Protein AF-0000000069107570 (afdb_homodimer)

Radius of gyration: 32.21 Å; Cα contacts (8 Å, |Δi|>4): 375; chains: 2; bounding box: 102×76×86 Å

Organism: Magallana gigas (NCBI:txid29159)

Secondary structure (DSSP, 8-state):
-HHHHHHHHHHHHHHHHHHSPP-----TTSPPPEEPTT-------EEETTEEE--TT-HHHHHHHHHHHHHHTSTT--HHHHHHHHHHHHHHHHHHHGGGS-HHHHHHHHHHHHHHHHHHHHH-HHHHHHHHHHHEE-----TTS------------------------------------------------------------------/-HHHHHHHHHHHHHHHHHHSPP-----TTSPPPEEPTT-------EEETTEEE--TT-HHHHHHHHHHHHHHTSTT--HHHHHHHHHHHHHHHHHHHGGGS-HHHHHHHHHHHHHHHHHHHHH-HHHHHHHHHHHEE-----TTS--S-----------------------------------------------PPP-------------

Structure (mmCIF, N/CA/C/O backbone):
data_AF-0000000069107570-model_v1
#
loop_
_entity.id
_entity.type
_entity.pdbx_description
1 polymer 'Group XIIA secretory phospholipase A2'
#
loop_
_atom_site.group_PDB
_atom_site.id
_atom_site.type_symbol
_atom_site.label_atom_id
_atom_site.label_alt_id
_atom_site.label_comp_id
_atom_site.label_asym_id
_atom_site.label_entity_id
_atom_site.label_seq_id
_atom_site.pdbx_PDB_ins_code
_atom_site.Cartn_x
_atom_site.Cartn_y
_atom_site.Cartn_z
_atom_site.occupancy
_atom_site.B_iso_or_equiv
_atom_site.auth_seq_id
_atom_site.auth_comp_id
_atom_site.auth_asym_id
_atom_site.auth_atom_id
_atom_site.pdbx_PDB_model_num
ATOM 1 N N . MET A 1 1 ? -14.281 11.555 -5.777 1 76.12 1 MET A N 1
ATOM 2 C CA . MET A 1 1 ? -12.828 11.422 -5.691 1 76.12 1 MET A CA 1
ATOM 3 C C . MET A 1 1 ? -12.422 9.953 -5.66 1 76.12 1 MET A C 1
ATOM 5 O O . MET A 1 1 ? -11.664 9.5 -6.52 1 76.12 1 MET A O 1
ATOM 9 N N . ILE A 1 2 ? -13.133 9.219 -4.918 1 80.69 2 ILE A N 1
ATOM 10 C CA . ILE A 1 2 ? -12.75 7.816 -4.75 1 80.69 2 ILE A CA 1
ATOM 11 C C . ILE A 1 2 ? -13.078 7.035 -6.02 1 80.69 2 ILE A C 1
ATOM 13 O O . ILE A 1 2 ? -12.328 6.148 -6.426 1 80.69 2 ILE A O 1
ATOM 17 N N . ASP A 1 3 ? -14.172 7.508 -6.625 1 83.81 3 ASP A N 1
ATOM 18 C CA . ASP A 1 3 ? -14.516 6.82 -7.867 1 83.81 3 ASP A CA 1
ATOM 19 C C . ASP A 1 3 ? -13.469 7.086 -8.945 1 83.81 3 ASP A C 1
ATOM 21 O O . ASP A 1 3 ? -13.094 6.176 -9.688 1 83.81 3 ASP A O 1
ATOM 25 N N . LYS A 1 4 ? -13.039 8.258 -9 1 83.94 4 LYS A N 1
ATOM 26 C CA . LYS A 1 4 ? -12 8.602 -9.969 1 83.94 4 LYS A CA 1
ATOM 27 C C . LYS A 1 4 ? -10.695 7.871 -9.656 1 83.94 4 LYS A C 1
ATOM 29 O O . LYS A 1 4 ? -10.008 7.406 -10.57 1 83.94 4 LYS A O 1
ATOM 34 N N . VAL A 1 5 ? -10.359 7.75 -8.445 1 86.56 5 VAL A N 1
ATOM 35 C CA . VAL A 1 5 ? -9.18 7.004 -8.008 1 86.56 5 VAL A CA 1
ATOM 36 C C . VAL A 1 5 ? -9.289 5.551 -8.461 1 86.56 5 VAL A C 1
ATOM 38 O O . VAL A 1 5 ? -8.367 5.008 -9.07 1 86.56 5 VAL A O 1
ATOM 41 N N . GLY A 1 6 ? -10.422 4.996 -8.18 1 88.88 6 GLY A N 1
ATOM 42 C CA . GLY A 1 6 ? -10.664 3.631 -8.617 1 88.88 6 GLY A CA 1
ATOM 43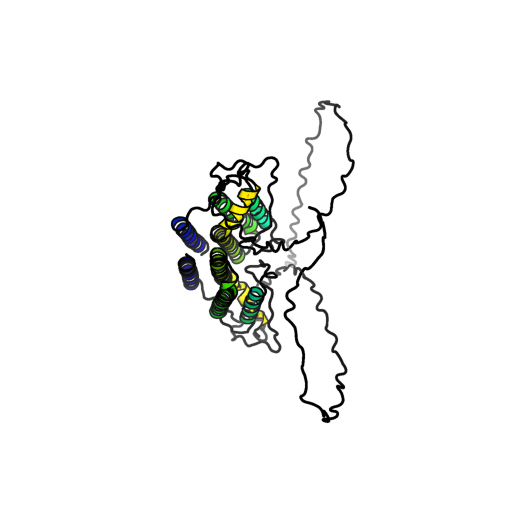 C C . GLY A 1 6 ? -10.516 3.449 -10.117 1 88.88 6 GLY A C 1
ATOM 44 O O . GLY A 1 6 ? -9.938 2.461 -10.578 1 88.88 6 GLY A O 1
ATOM 45 N N . ASP A 1 7 ? -11.062 4.395 -10.828 1 89.5 7 ASP A N 1
ATOM 46 C CA . ASP A 1 7 ? -10.992 4.34 -12.289 1 89.5 7 ASP A CA 1
ATOM 47 C C . ASP A 1 7 ? -9.547 4.441 -12.766 1 89.5 7 ASP A C 1
ATOM 49 O O . ASP A 1 7 ? -9.117 3.682 -13.641 1 89.5 7 ASP A O 1
ATOM 53 N N . MET A 1 8 ? -8.82 5.285 -12.266 1 89.62 8 MET A N 1
ATOM 54 C CA . MET A 1 8 ? -7.453 5.512 -12.719 1 89.62 8 MET A CA 1
ATOM 55 C C . MET A 1 8 ? -6.547 4.352 -12.312 1 89.62 8 MET A C 1
ATOM 57 O O . MET A 1 8 ? -5.719 3.898 -13.102 1 89.62 8 MET A O 1
ATOM 61 N N . LEU A 1 9 ? -6.723 3.875 -11.133 1 92.75 9 LEU A N 1
ATOM 62 C CA . LEU A 1 9 ? -5.969 2.697 -10.719 1 92.75 9 LEU A CA 1
ATOM 63 C C . LEU A 1 9 ? -6.383 1.475 -11.531 1 92.75 9 LEU A C 1
ATOM 65 O O . LEU A 1 9 ? -5.543 0.638 -11.867 1 92.75 9 LEU A O 1
ATOM 69 N N . GLY A 1 10 ? -7.617 1.411 -11.766 1 90.06 10 GLY A N 1
ATOM 70 C CA . GLY A 1 10 ? -8.094 0.361 -12.656 1 90.06 10 GLY A CA 1
ATOM 71 C C . GLY A 1 10 ? -7.453 0.399 -14.023 1 90.06 10 GLY A C 1
ATOM 72 O O . GLY A 1 10 ? -7.082 -0.642 -14.57 1 90.06 10 GLY A O 1
ATOM 73 N N . GLU A 1 11 ? -7.391 1.505 -14.57 1 89.69 11 GLU A N 1
ATOM 74 C CA . GLU A 1 11 ? -6.734 1.664 -15.867 1 89.69 11 GLU A CA 1
ATOM 75 C C . GLU A 1 11 ? -5.266 1.252 -15.797 1 89.69 11 GLU A C 1
ATOM 77 O O . GLU A 1 11 ? -4.734 0.661 -16.734 1 89.69 11 GLU A O 1
ATOM 82 N N . LEU A 1 12 ? -4.613 1.6 -14.812 1 90 12 LEU A N 1
ATOM 83 C CA . LEU A 1 12 ? -3.232 1.18 -14.609 1 90 12 LEU A CA 1
ATOM 84 C C . LEU A 1 12 ? -3.119 -0.341 -14.609 1 90 12 LEU A C 1
ATOM 86 O O . LEU A 1 12 ? -2.311 -0.908 -15.352 1 90 12 LEU A O 1
ATOM 90 N N . VAL A 1 13 ? -3.959 -0.955 -13.844 1 88.56 13 VAL A N 1
ATOM 91 C CA . VAL A 1 13 ? -3.955 -2.41 -13.734 1 88.56 13 VAL A CA 1
ATOM 92 C C . VAL A 1 13 ? -4.223 -3.035 -15.102 1 88.56 13 VAL A C 1
ATOM 94 O O . VAL A 1 13 ? -3.547 -3.988 -15.492 1 88.56 13 VAL A O 1
ATOM 97 N N . ASP A 1 14 ? -5.137 -2.445 -15.82 1 86.12 14 ASP A N 1
ATOM 98 C CA . ASP A 1 14 ? -5.453 -2.941 -17.156 1 86.12 14 ASP A CA 1
ATOM 99 C C . ASP A 1 14 ? -4.266 -2.777 -18.094 1 86.12 14 ASP A C 1
ATOM 101 O O . ASP A 1 14 ? -3.982 -3.662 -18.906 1 86.12 14 ASP A O 1
ATOM 105 N N . SER A 1 15 ? -3.641 -1.733 -18.016 1 85.56 15 SER A N 1
ATOM 106 C CA . SER A 1 15 ? -2.479 -1.474 -18.859 1 85.56 15 SER A CA 1
ATOM 107 C C . SER A 1 15 ? -1.352 -2.459 -18.562 1 85.56 15 SER A C 1
ATOM 109 O O . SER A 1 15 ? -0.704 -2.961 -19.484 1 85.56 15 SER A O 1
ATOM 111 N N . LEU A 1 16 ? -1.158 -2.734 -17.344 1 83.38 16 LEU A N 1
ATOM 112 C CA . LEU A 1 16 ? -0.115 -3.67 -16.938 1 83.38 16 LEU A CA 1
ATOM 113 C C . LEU A 1 16 ? -0.432 -5.082 -17.422 1 83.38 16 LEU A C 1
ATOM 115 O O . LEU A 1 16 ? 0.465 -5.812 -17.844 1 83.38 16 LEU A O 1
ATOM 119 N N . ASP A 1 17 ? -1.632 -5.406 -17.328 1 78.56 17 ASP A N 1
ATOM 120 C CA . ASP A 1 17 ? -2.059 -6.719 -17.797 1 78.56 17 ASP A CA 1
ATOM 121 C C . ASP A 1 17 ? -1.81 -6.867 -19.297 1 78.56 17 ASP A C 1
ATOM 123 O O . ASP A 1 17 ? -1.477 -7.957 -19.766 1 78.56 17 ASP A O 1
ATOM 127 N N . SER A 1 18 ? -1.953 -5.809 -19.953 1 72.81 18 SER A N 1
ATOM 128 C CA . SER A 1 18 ? -1.807 -5.844 -21.406 1 72.81 18 SER A CA 1
ATOM 129 C C . SER A 1 18 ? -0.339 -5.926 -21.812 1 72.81 18 SER A C 1
ATOM 131 O O . SER A 1 18 ? -0.011 -6.473 -22.875 1 72.81 18 SER A O 1
ATOM 133 N N . ILE A 1 19 ? 0.538 -5.371 -21.078 1 69.56 19 ILE A N 1
ATOM 134 C CA . ILE A 1 19 ? 1.944 -5.312 -21.469 1 69.56 19 ILE A CA 1
ATOM 135 C C . ILE A 1 19 ? 2.672 -6.551 -20.938 1 69.56 19 ILE A C 1
ATOM 137 O O . ILE A 1 19 ? 3.619 -7.031 -21.578 1 69.56 19 ILE A O 1
ATOM 141 N N . ASN A 1 20 ? 2.244 -6.898 -19.812 1 65.12 20 ASN A N 1
ATOM 142 C CA . ASN A 1 20 ? 2.918 -8.055 -19.234 1 65.12 20 ASN A CA 1
ATOM 143 C C . ASN A 1 20 ? 2.197 -9.352 -19.578 1 65.12 20 ASN A C 1
ATOM 145 O O . ASN A 1 20 ? 0.991 -9.352 -19.828 1 65.12 20 ASN A O 1
ATOM 149 N N . SER A 1 21 ? 3.035 -10.414 -19.797 1 62.84 21 SER A N 1
ATOM 150 C CA . SER A 1 21 ? 2.422 -11.734 -19.891 1 62.84 21 SER A CA 1
ATOM 151 C C . SER A 1 21 ? 1.526 -12.023 -18.688 1 62.84 21 SER A C 1
ATOM 153 O O . SER A 1 21 ? 1.807 -11.57 -17.578 1 62.84 21 SER A O 1
ATOM 155 N N . PRO A 1 22 ? 0.448 -12.602 -18.953 1 78.19 22 PRO A N 1
ATOM 156 C CA . PRO A 1 22 ? -0.432 -13 -17.859 1 78.19 22 PRO A CA 1
ATOM 157 C C . PRO A 1 22 ? 0.292 -13.812 -16.781 1 78.19 22 PRO A C 1
ATOM 159 O O . PRO A 1 22 ? 1.148 -14.641 -17.109 1 78.19 22 PRO A O 1
ATOM 162 N N . CYS A 1 23 ? 0.198 -13.5 -15.609 1 91 23 CYS A N 1
ATOM 163 C CA . CYS A 1 23 ? 0.737 -14.258 -14.484 1 91 23 CYS A CA 1
ATOM 164 C C . CYS A 1 23 ? 0.073 -15.625 -14.383 1 91 23 CYS A C 1
ATOM 166 O O . CYS A 1 23 ? -1.11 -15.727 -14.055 1 91 23 CYS A O 1
ATOM 168 N N . SER A 1 24 ? 0.751 -16.641 -14.789 1 92.5 24 SER A N 1
ATOM 169 C CA . SER A 1 24 ? 0.27 -18.016 -14.75 1 92.5 24 SER A CA 1
ATOM 170 C C . SER A 1 24 ? 1.366 -18.969 -14.289 1 92.5 24 SER A C 1
ATOM 172 O O . SER A 1 24 ? 2.555 -18.672 -14.414 1 92.5 24 SER A O 1
ATOM 174 N N . PHE A 1 25 ? 0.892 -20.031 -13.75 1 95.81 25 PHE A N 1
ATOM 175 C CA . PHE A 1 25 ? 1.813 -21.078 -13.312 1 95.81 25 PHE A CA 1
ATOM 176 C C . PHE A 1 25 ? 1.785 -22.266 -14.273 1 95.81 25 PHE A C 1
ATOM 178 O O . PHE A 1 25 ? 0.713 -22.703 -14.688 1 95.81 25 PHE A O 1
ATOM 185 N N . LYS A 1 26 ? 2.98 -22.672 -14.602 1 94.94 26 LYS A N 1
ATOM 186 C CA . LYS A 1 26 ? 3.172 -23.891 -15.398 1 94.94 26 LYS A CA 1
ATOM 187 C C . LYS A 1 26 ? 4.18 -24.828 -14.734 1 94.94 26 LYS A C 1
ATOM 189 O O . LYS A 1 26 ? 5.184 -24.375 -14.18 1 94.94 26 LYS A O 1
ATOM 194 N N . CYS A 1 27 ? 3.877 -26.109 -14.938 1 95.75 27 CYS A N 1
ATOM 195 C CA . CYS A 1 27 ? 4.848 -27.094 -14.461 1 95.75 27 CYS A CA 1
ATOM 196 C C . CYS A 1 27 ? 6.109 -27.062 -15.312 1 95.75 27 CYS A C 1
ATOM 198 O O . CYS A 1 27 ? 6.035 -26.953 -16.531 1 95.75 27 CYS A O 1
ATOM 200 N N . PRO A 1 28 ? 7.25 -27.219 -14.641 1 91.38 28 PRO A N 1
ATOM 201 C CA . PRO A 1 28 ? 8.516 -27.156 -15.375 1 91.38 28 PRO A CA 1
ATOM 202 C C . PRO A 1 28 ? 8.609 -28.219 -16.469 1 91.38 28 PRO A C 1
ATOM 204 O O . PRO A 1 28 ? 9.273 -28.016 -17.484 1 91.38 28 PRO A O 1
ATOM 207 N N . ASN A 1 29 ? 7.98 -29.375 -16.312 1 91.56 29 ASN A N 1
ATOM 208 C CA . ASN A 1 29 ? 8.055 -30.469 -17.281 1 91.56 29 ASN A CA 1
ATOM 209 C C . ASN A 1 29 ? 6.957 -30.359 -18.344 1 91.56 29 ASN A C 1
ATOM 211 O O . ASN A 1 29 ? 6.789 -31.25 -19.172 1 91.56 29 ASN A O 1
ATOM 215 N N . GLY A 1 30 ? 6.09 -29.312 -18.188 1 91.69 30 GLY A N 1
ATOM 216 C CA . GLY A 1 30 ? 5.113 -29.016 -19.219 1 91.69 30 GLY A CA 1
ATOM 217 C C . GLY A 1 30 ? 3.777 -29.703 -18.984 1 91.69 30 GLY A C 1
ATOM 218 O O . GLY A 1 30 ? 2.82 -29.469 -19.734 1 91.69 30 GLY A O 1
ATOM 219 N N . ILE A 1 31 ? 3.781 -30.5 -17.953 1 93 31 ILE A N 1
ATOM 220 C CA . ILE A 1 31 ? 2.523 -31.188 -17.688 1 93 31 ILE A CA 1
ATOM 221 C C . ILE A 1 31 ? 1.536 -30.234 -17.031 1 93 31 ILE A C 1
ATOM 223 O O . ILE A 1 31 ? 1.937 -29.219 -16.453 1 93 31 ILE A O 1
ATOM 227 N N . LYS A 1 32 ? 0.306 -30.5 -17.172 1 94.56 32 LYS A N 1
ATOM 228 C CA . LYS A 1 32 ? -0.721 -29.703 -16.5 1 94.56 32 LYS A CA 1
ATOM 229 C C . LYS A 1 32 ? -0.673 -29.906 -14.992 1 94.56 32 LYS A C 1
ATOM 231 O O . LYS A 1 32 ? -0.654 -31.047 -14.516 1 94.56 32 LYS A O 1
ATOM 236 N N . PRO A 1 33 ? -0.61 -28.797 -14.336 1 96.94 33 PRO A N 1
ATOM 237 C CA . PRO A 1 33 ? -0.608 -28.938 -12.883 1 96.94 33 PRO A CA 1
ATOM 238 C C . PRO A 1 33 ? -1.863 -29.625 -12.352 1 96.94 33 PRO A C 1
ATOM 240 O O . PRO A 1 33 ? -2.965 -29.391 -12.852 1 96.94 33 PRO A O 1
ATOM 243 N N . LYS A 1 34 ? -1.633 -30.531 -11.383 1 97.62 34 LYS A N 1
ATOM 244 C CA . LYS A 1 34 ? -2.742 -31.188 -10.688 1 97.62 34 LYS A CA 1
ATOM 245 C C . LYS A 1 34 ? -2.742 -30.812 -9.203 1 97.62 34 LYS A C 1
ATOM 247 O O . LYS A 1 34 ? -1.682 -30.625 -8.602 1 97.62 34 LYS A O 1
ATOM 252 N N . ALA A 1 35 ? -3.924 -30.797 -8.734 1 98.12 35 ALA A N 1
ATOM 253 C CA . ALA A 1 35 ? -4.016 -30.469 -7.312 1 98.12 35 ALA A CA 1
ATOM 254 C C . ALA A 1 35 ? -3.221 -31.469 -6.473 1 98.12 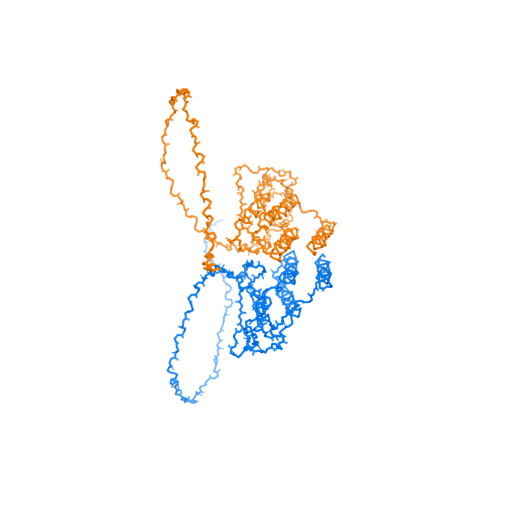35 ALA A C 1
ATOM 256 O O . ALA A 1 35 ? -3.352 -32.688 -6.652 1 98.12 35 ALA A O 1
ATOM 257 N N . ARG A 1 36 ? -2.381 -30.922 -5.625 1 97.5 36 ARG A N 1
ATOM 258 C CA . ARG A 1 36 ? -1.621 -31.781 -4.719 1 97.5 36 ARG A CA 1
ATOM 259 C C . ARG A 1 36 ? -2.535 -32.438 -3.682 1 97.5 36 ARG A C 1
ATOM 261 O O . ARG A 1 36 ? -3.309 -31.734 -3.014 1 97.5 36 ARG A O 1
ATOM 268 N N . GLU A 1 37 ? -2.297 -33.781 -3.564 1 95.06 37 GLU A N 1
ATOM 269 C CA . GLU A 1 37 ? -3.113 -34.5 -2.604 1 95.06 37 GLU A CA 1
ATOM 270 C C . GLU A 1 37 ? -2.83 -34.062 -1.176 1 95.06 37 GLU A C 1
ATOM 272 O O . GLU A 1 37 ? -1.673 -33.844 -0.8 1 95.06 37 GLU A O 1
ATOM 277 N N . ASN A 1 38 ? -3.783 -33.719 -0.313 1 95.38 38 ASN A N 1
ATOM 278 C CA . ASN A 1 38 ? -3.703 -33.406 1.107 1 95.38 38 ASN A CA 1
ATOM 279 C C . ASN A 1 38 ? -3.188 -31.984 1.331 1 95.38 38 ASN A C 1
ATOM 281 O O . ASN A 1 38 ? -2.729 -31.656 2.426 1 95.38 38 ASN A O 1
ATOM 285 N N . HIS A 1 39 ? -3.049 -31.281 0.254 1 97.81 39 HIS A N 1
ATOM 286 C CA . HIS A 1 39 ? -2.662 -29.891 0.42 1 97.81 39 HIS A CA 1
ATOM 287 C C . HIS A 1 39 ? -3.656 -29.141 1.305 1 97.81 39 HIS A C 1
ATOM 289 O O . HIS A 1 39 ? -4.867 -29.266 1.124 1 97.81 39 HIS A O 1
ATOM 295 N N . ILE A 1 40 ? -3.088 -28.469 2.262 1 98.25 40 ILE A N 1
ATOM 296 C CA . ILE A 1 40 ? -3.902 -27.594 3.102 1 98.25 40 ILE A CA 1
ATOM 297 C C . ILE A 1 40 ? -3.611 -26.125 2.768 1 98.25 40 ILE A C 1
ATOM 299 O O . ILE A 1 40 ? -2.469 -25.688 2.869 1 98.25 40 ILE A O 1
ATOM 303 N N . LYS A 1 41 ? -4.609 -25.422 2.365 1 98.25 41 LYS A N 1
ATOM 304 C CA . LYS A 1 41 ? -4.445 -24 2.025 1 98.25 41 LYS A CA 1
ATOM 305 C C . LYS A 1 41 ? -3.918 -23.219 3.217 1 98.25 41 LYS A C 1
ATOM 307 O O . LYS A 1 41 ? -4.316 -23.453 4.355 1 98.25 41 LYS A O 1
ATOM 312 N N . SER A 1 42 ? -3.102 -22.281 2.902 1 97.81 42 SER A N 1
ATOM 313 C CA . SER A 1 42 ? -2.51 -21.484 3.969 1 97.81 42 SER A CA 1
ATOM 314 C C . SER A 1 42 ? -2.623 -19.984 3.672 1 97.81 42 SER A C 1
ATOM 316 O O . SER A 1 42 ? -2.906 -19.594 2.537 1 97.81 42 SER A O 1
ATOM 318 N N . SER A 1 43 ? -2.535 -19.234 4.738 1 97 43 SER A N 1
ATOM 319 C CA . SER A 1 43 ? -2.461 -17.781 4.66 1 97 43 SER A CA 1
ATOM 320 C C . SER A 1 43 ? -1.22 -17.25 5.371 1 97 43 SER A C 1
ATOM 322 O O . SER A 1 43 ? -0.737 -17.875 6.324 1 97 43 SER A O 1
ATOM 324 N N . ASN A 1 44 ? -0.714 -16.188 4.891 1 93.44 44 ASN A N 1
ATOM 325 C CA . ASN A 1 44 ? 0.506 -15.648 5.48 1 93.44 44 ASN A CA 1
ATOM 326 C C . ASN A 1 44 ? 0.357 -14.172 5.82 1 93.44 44 ASN A C 1
ATOM 328 O O . ASN A 1 44 ? 1.323 -13.406 5.738 1 93.44 44 ASN A O 1
ATOM 332 N N . GLY A 1 45 ? -0.892 -13.742 6.078 1 93.25 45 GLY A N 1
ATOM 333 C CA . GLY A 1 45 ? -1.111 -12.359 6.465 1 93.25 45 GLY A CA 1
ATOM 334 C C . GLY A 1 45 ? -1.523 -11.469 5.305 1 93.25 45 GLY A C 1
ATOM 335 O O . GLY A 1 45 ? -1.956 -11.969 4.262 1 93.25 45 GLY A O 1
ATOM 336 N N . CYS A 1 46 ? -1.454 -10.117 5.613 1 97 46 CYS A N 1
ATOM 337 C CA . CYS A 1 46 ? -1.807 -9.133 4.594 1 97 46 CYS A CA 1
ATOM 338 C C . CYS A 1 46 ? -0.579 -8.352 4.141 1 97 46 CYS A C 1
ATOM 340 O O . CYS A 1 46 ? 0.271 -7.992 4.957 1 97 46 CYS A O 1
ATOM 342 N N . GLY A 1 47 ? -0.448 -8.242 2.869 1 93.81 47 GLY A N 1
ATOM 343 C CA . GLY A 1 47 ? 0.668 -7.48 2.336 1 93.81 47 GLY A CA 1
ATOM 344 C C . GLY A 1 47 ? 1.1 -7.938 0.955 1 93.81 47 GLY A C 1
ATOM 345 O O . GLY A 1 47 ? 0.439 -8.781 0.34 1 93.81 47 GLY A O 1
ATOM 346 N N . THR A 1 48 ? 2.17 -7.285 0.462 1 94 48 THR A N 1
ATOM 347 C CA . THR A 1 48 ? 2.662 -7.605 -0.872 1 94 48 THR A CA 1
ATOM 348 C C . THR A 1 48 ? 4.18 -7.445 -0.941 1 94 48 THR A C 1
ATOM 350 O O . THR A 1 48 ? 4.758 -6.648 -0.198 1 94 48 THR A O 1
ATOM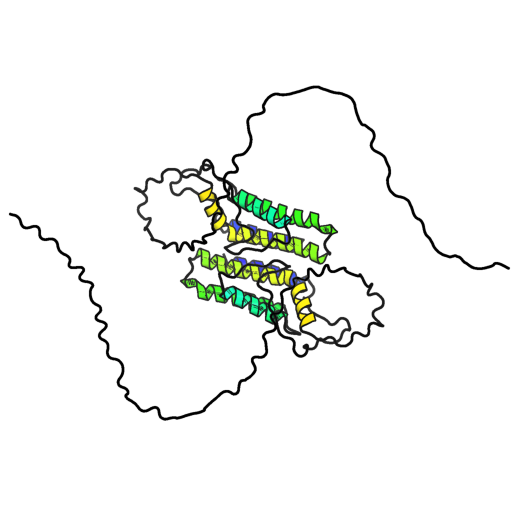 353 N N . PHE A 1 49 ? 4.789 -8.281 -1.727 1 93.44 49 PHE A N 1
ATOM 354 C CA . PHE A 1 49 ? 6.199 -8.18 -2.094 1 93.44 49 PHE A CA 1
ATOM 355 C C . PHE A 1 49 ? 7.086 -8.289 -0.862 1 93.44 49 PHE A C 1
ATOM 357 O O . PHE A 1 49 ? 8.094 -7.578 -0.754 1 93.44 49 PHE A O 1
ATOM 364 N N . GLY A 1 50 ? 6.68 -9.039 0.071 1 88.44 50 GLY A N 1
ATOM 365 C CA . GLY A 1 50 ? 7.488 -9.305 1.25 1 88.44 50 GLY A CA 1
ATOM 366 C C . GLY A 1 50 ? 7.195 -8.359 2.4 1 88.44 50 GLY A C 1
ATOM 367 O O . GLY A 1 50 ? 7.762 -8.508 3.486 1 88.44 50 GLY A O 1
ATOM 368 N N . PHE A 1 51 ? 6.328 -7.473 2.195 1 93.38 51 PHE A N 1
ATOM 369 C CA . PHE A 1 51 ? 5.945 -6.547 3.252 1 93.38 51 PHE A CA 1
ATOM 370 C C . PHE A 1 51 ? 4.574 -6.898 3.811 1 93.38 51 PHE A C 1
ATOM 372 O O . PHE A 1 51 ? 3.629 -7.133 3.053 1 93.38 51 PHE A O 1
ATOM 379 N N . GLU A 1 52 ? 4.57 -6.883 5.121 1 95.12 52 GLU A N 1
ATOM 380 C CA . GLU A 1 52 ? 3.316 -7.215 5.793 1 95.12 52 GLU A CA 1
ATOM 381 C C . GLU A 1 52 ? 2.656 -5.969 6.375 1 95.12 52 GLU A C 1
ATOM 383 O O . GLU A 1 52 ? 3.336 -5.094 6.914 1 95.12 52 GLU A O 1
ATOM 388 N N . ILE A 1 53 ? 1.349 -5.941 6.258 1 96.25 53 ILE A N 1
ATOM 389 C CA . ILE A 1 53 ? 0.522 -4.906 6.867 1 96.25 53 ILE A CA 1
ATOM 390 C C . ILE A 1 53 ? -0.131 -5.445 8.141 1 96.25 53 ILE A C 1
ATOM 392 O O . ILE A 1 53 ? -0.64 -6.57 8.148 1 96.25 53 ILE A O 1
ATOM 396 N N . ASP A 1 54 ? -0.069 -4.676 9.125 1 94.88 54 ASP A N 1
ATOM 397 C CA . ASP A 1 54 ? -0.733 -5.066 10.367 1 94.88 54 ASP A CA 1
ATOM 398 C C . ASP A 1 54 ? -2.232 -4.777 10.297 1 94.88 54 ASP A C 1
ATOM 400 O O . ASP A 1 54 ? -2.65 -3.619 10.328 1 94.88 54 ASP A O 1
ATOM 404 N N . THR A 1 55 ? -3.004 -5.82 10.297 1 95.88 55 THR A N 1
ATOM 405 C CA . THR A 1 55 ? -4.449 -5.656 10.188 1 95.88 55 THR A CA 1
ATOM 406 C C . THR A 1 55 ? -5.148 -6.109 11.461 1 95.88 55 THR A C 1
ATOM 408 O O . THR A 1 55 ? -6.348 -6.391 11.453 1 95.88 55 THR A O 1
ATOM 411 N N . SER A 1 56 ? -4.441 -6.172 12.562 1 93.38 56 SER A N 1
ATOM 412 C CA . SER A 1 56 ? -4.984 -6.688 13.812 1 93.38 56 SER A CA 1
ATOM 413 C C . SER A 1 56 ? -6.129 -5.82 14.32 1 93.38 56 SER A C 1
ATOM 415 O O . SER A 1 56 ? -7.035 -6.309 15 1 93.38 56 SER A O 1
ATOM 417 N N . THR A 1 57 ? -6.176 -4.527 13.93 1 93 57 THR A N 1
ATOM 418 C CA . THR A 1 57 ? -7.199 -3.611 14.422 1 93 57 THR A CA 1
ATOM 419 C C . THR A 1 57 ? -8.43 -3.645 13.523 1 93 57 THR A C 1
ATOM 421 O O . THR A 1 57 ? -9.461 -3.059 13.844 1 93 57 THR A O 1
ATOM 424 N N . VAL A 1 58 ? -8.328 -4.293 12.422 1 96.25 58 VAL A N 1
ATOM 425 C CA . VAL A 1 58 ? -9.445 -4.418 11.492 1 96.25 58 VAL A CA 1
ATOM 426 C C . VAL A 1 58 ? -9.625 -5.879 11.086 1 96.25 58 VAL A C 1
ATOM 428 O O . VAL A 1 58 ? -9.328 -6.254 9.953 1 96.25 58 VAL A O 1
ATOM 431 N N . PRO A 1 59 ? -10.266 -6.688 11.914 1 96.69 59 PRO A N 1
ATOM 432 C CA . PRO A 1 59 ? -10.352 -8.133 11.68 1 96.69 59 PRO A CA 1
ATOM 433 C C . PRO A 1 59 ? -11.031 -8.469 10.352 1 96.69 59 PRO A C 1
ATOM 435 O O . PRO A 1 59 ? -10.703 -9.484 9.734 1 96.69 59 PRO A O 1
ATOM 438 N N . LEU A 1 60 ? -11.969 -7.641 9.961 1 97.94 60 LEU A N 1
ATOM 439 C CA . LEU A 1 60 ? -12.617 -7.902 8.68 1 97.94 60 LEU A CA 1
ATOM 440 C C . LEU A 1 60 ? -11.602 -7.859 7.539 1 97.94 60 LEU A C 1
ATOM 442 O O . LEU A 1 60 ? -11.734 -8.594 6.559 1 97.94 60 LEU A O 1
ATOM 446 N N . MET A 1 61 ? -10.641 -7.047 7.648 1 98.44 61 MET A N 1
ATOM 447 C CA . MET A 1 61 ? -9.594 -6.969 6.633 1 98.44 61 MET A CA 1
ATOM 448 C C . MET A 1 61 ? -8.734 -8.234 6.641 1 98.44 61 MET A C 1
ATOM 450 O O . MET A 1 61 ? -8.367 -8.742 5.578 1 98.44 61 MET A O 1
ATOM 454 N N . THR A 1 62 ? -8.391 -8.719 7.809 1 98.38 62 THR A N 1
ATOM 455 C CA . THR A 1 62 ? -7.648 -9.969 7.93 1 98.38 62 THR A CA 1
ATOM 456 C C . THR A 1 62 ? -8.367 -11.102 7.199 1 98.38 62 THR A C 1
ATOM 458 O O . THR A 1 62 ? -7.734 -11.898 6.504 1 98.38 62 THR A O 1
ATOM 461 N N . LYS A 1 63 ? -9.648 -11.109 7.387 1 98.69 63 LYS A N 1
ATOM 462 C CA . LYS A 1 63 ? -10.43 -12.156 6.734 1 98.69 63 LYS A CA 1
ATOM 463 C C . LYS A 1 63 ? -10.336 -12.047 5.215 1 98.69 63 LYS A C 1
ATOM 465 O O . LYS A 1 63 ? -10.203 -13.062 4.527 1 98.69 63 LYS A O 1
ATOM 470 N N . CYS A 1 64 ? -10.43 -10.805 4.68 1 98.88 64 CYS A N 1
ATOM 471 C CA . CYS A 1 64 ? -10.289 -10.617 3.24 1 98.88 64 CYS A CA 1
ATOM 472 C C . CYS A 1 64 ? -8.914 -11.086 2.766 1 98.88 64 CYS A C 1
ATOM 474 O O . CYS A 1 64 ? -8.805 -11.742 1.729 1 98.88 64 CYS A O 1
ATOM 476 N N . CYS A 1 65 ? -7.895 -10.82 3.523 1 98.81 65 CYS A N 1
ATOM 477 C CA . CYS A 1 65 ? -6.539 -11.219 3.164 1 98.81 65 CYS A CA 1
ATOM 478 C C . CYS A 1 65 ? -6.387 -12.734 3.201 1 98.81 65 CYS A C 1
ATOM 480 O O . CYS A 1 65 ? -5.777 -13.32 2.309 1 98.81 65 CYS A O 1
ATOM 482 N N . ASP A 1 66 ? -6.922 -13.367 4.223 1 98.75 66 ASP A N 1
ATOM 483 C CA . ASP A 1 66 ? -6.863 -14.82 4.332 1 98.75 66 ASP A CA 1
ATOM 484 C C . ASP A 1 66 ? -7.539 -15.492 3.137 1 98.75 66 ASP A C 1
ATOM 486 O O . ASP A 1 66 ? -6.984 -16.422 2.543 1 98.75 66 ASP A O 1
ATOM 490 N N . GLN A 1 67 ? -8.656 -15.039 2.814 1 98.81 67 GLN A N 1
ATOM 491 C CA . GLN A 1 67 ? -9.375 -15.602 1.676 1 98.81 67 GLN A CA 1
ATOM 492 C C . GLN A 1 67 ? -8.578 -15.422 0.384 1 98.81 67 GLN A C 1
ATOM 494 O O . GLN A 1 67 ? -8.562 -16.312 -0.47 1 98.81 67 GLN A O 1
ATOM 499 N N . HIS A 1 68 ? -7.957 -14.312 0.257 1 98.88 68 HIS A N 1
ATOM 500 C CA . HIS A 1 68 ? -7.125 -14.047 -0.909 1 98.88 68 HIS A CA 1
ATOM 501 C C . HIS A 1 68 ? -5.953 -15.016 -0.988 1 98.88 68 HIS A C 1
ATOM 503 O O . HIS A 1 68 ? -5.684 -15.586 -2.049 1 98.88 68 HIS A O 1
ATOM 509 N N . ASP A 1 69 ? -5.367 -15.234 0.19 1 98.75 69 ASP A N 1
ATOM 510 C CA . ASP A 1 69 ? -4.254 -16.172 0.254 1 98.75 69 ASP A CA 1
ATOM 511 C C . ASP A 1 69 ? -4.719 -17.594 -0.061 1 98.75 69 ASP A C 1
ATOM 513 O O . ASP A 1 69 ? -4.023 -18.344 -0.758 1 98.75 69 ASP A O 1
ATOM 517 N N . PHE A 1 70 ? -5.812 -17.953 0.443 1 98.88 70 PHE A N 1
ATOM 518 C CA . PHE A 1 70 ? -6.352 -19.266 0.156 1 98.88 70 PHE A CA 1
ATOM 519 C C . PHE A 1 70 ? -6.641 -19.422 -1.332 1 98.88 70 PHE A C 1
ATOM 521 O O . PHE A 1 70 ? -6.414 -20.5 -1.905 1 98.88 70 PHE A O 1
ATOM 528 N N . CYS A 1 71 ? -7.125 -18.406 -1.929 1 98.88 71 CYS A N 1
ATOM 529 C CA . CYS A 1 71 ? -7.371 -18.438 -3.367 1 98.88 71 CYS A CA 1
ATOM 530 C C . CYS A 1 71 ? -6.074 -18.656 -4.137 1 98.88 71 CYS A C 1
ATOM 532 O O . CYS A 1 71 ? -6.008 -19.531 -5.012 1 98.88 71 CYS A O 1
ATOM 534 N N . TYR A 1 72 ? -5.012 -17.953 -3.809 1 98.56 72 TYR A N 1
ATOM 535 C CA . TYR A 1 72 ? -3.699 -18.156 -4.414 1 98.56 72 TYR A CA 1
ATOM 536 C C . TYR A 1 72 ? -3.225 -19.594 -4.219 1 98.56 72 TYR A C 1
ATOM 538 O O . TYR A 1 72 ? -2.615 -20.188 -5.117 1 98.56 72 TYR A O 1
ATOM 546 N N . ASP A 1 73 ? -3.545 -20.109 -3.057 1 98.81 73 ASP A N 1
ATOM 547 C CA . ASP A 1 73 ? -3.014 -21.391 -2.641 1 98.81 73 ASP A CA 1
ATOM 548 C C . ASP A 1 73 ? -3.947 -22.531 -3.049 1 98.81 73 ASP A C 1
ATOM 550 O O . ASP A 1 73 ? -3.971 -23.578 -2.408 1 98.81 73 ASP A O 1
ATOM 554 N N . THR A 1 74 ? -4.742 -22.344 -3.994 1 98.75 74 THR A N 1
ATOM 555 C CA . THR A 1 74 ? -5.562 -23.359 -4.648 1 98.75 74 THR A CA 1
ATOM 556 C C . THR A 1 74 ? -5.047 -23.641 -6.059 1 98.75 74 THR A C 1
ATOM 558 O O . THR A 1 74 ? -4.977 -22.734 -6.895 1 98.75 74 THR A O 1
ATOM 561 N N . CYS A 1 75 ? -4.684 -24.922 -6.289 1 98.69 75 CYS A N 1
ATOM 562 C CA . CYS A 1 75 ? -4.09 -25.297 -7.566 1 98.69 75 CYS A CA 1
ATOM 563 C C . CYS A 1 75 ? -5 -24.906 -8.727 1 98.69 75 CYS A C 1
ATOM 565 O O . CYS A 1 75 ? -6.203 -25.156 -8.695 1 98.69 75 CYS A O 1
ATOM 567 N N . ASN A 1 76 ? -4.461 -24.188 -9.68 1 98.06 76 ASN A N 1
ATOM 568 C CA . ASN A 1 76 ? -5.105 -23.812 -10.93 1 98.06 76 ASN A CA 1
ATOM 569 C C . ASN A 1 76 ? -6.102 -22.672 -10.719 1 98.06 76 ASN A C 1
ATOM 571 O O . ASN A 1 76 ? -6.98 -22.453 -11.562 1 98.06 76 ASN A O 1
ATOM 575 N N . SER A 1 77 ? -5.961 -22.047 -9.594 1 98.31 77 SER A N 1
ATOM 576 C CA . SER A 1 77 ? -6.758 -20.828 -9.461 1 98.31 77 SER A CA 1
ATOM 577 C C . SER A 1 77 ? -6.305 -19.766 -10.453 1 98.31 77 SER A C 1
ATOM 579 O O . SER A 1 77 ? -5.211 -19.844 -11.016 1 98.31 77 SER A O 1
ATOM 581 N N . ASN A 1 78 ? -7.219 -18.812 -10.688 1 97 78 ASN A N 1
ATOM 582 C CA . ASN A 1 78 ? -6.93 -17.672 -11.562 1 97 78 ASN A CA 1
ATOM 583 C C . ASN A 1 78 ? -6.539 -16.438 -10.758 1 97 78 ASN A C 1
ATOM 585 O O . ASN A 1 78 ? -7.352 -15.906 -10 1 97 78 ASN A O 1
ATOM 589 N N . LYS A 1 79 ? -5.379 -16 -10.938 1 97.62 79 LYS A N 1
ATOM 590 C CA . LYS A 1 79 ? -4.867 -14.891 -10.141 1 97.62 79 LYS A CA 1
ATOM 591 C C . LYS A 1 79 ? -5.773 -13.672 -10.25 1 97.62 79 LYS A C 1
ATOM 593 O O . LYS A 1 79 ? -6.066 -13.008 -9.25 1 97.62 79 LYS A O 1
ATOM 598 N N . ASP A 1 80 ? -6.133 -13.297 -11.477 1 95.31 80 ASP A N 1
ATOM 599 C CA . ASP A 1 80 ? -6.938 -12.102 -11.688 1 95.31 80 ASP A CA 1
ATOM 600 C C . ASP A 1 80 ? -8.266 -12.188 -10.938 1 95.31 80 ASP A C 1
ATOM 602 O O . ASP A 1 80 ? -8.734 -11.188 -10.391 1 95.31 80 ASP A O 1
ATOM 606 N N . LYS A 1 81 ? -8.836 -13.32 -10.977 1 97.31 81 LYS A N 1
ATOM 607 C CA . LYS A 1 81 ? -10.078 -13.508 -10.234 1 97.31 81 LYS A CA 1
ATOM 608 C C . LYS A 1 81 ? -9.852 -13.391 -8.734 1 97.31 81 LYS A C 1
ATOM 610 O O . LYS A 1 81 ? -10.641 -12.766 -8.023 1 97.31 81 LYS A O 1
ATOM 615 N N . CYS A 1 82 ? -8.758 -14.023 -8.219 1 98.5 82 CYS A N 1
ATOM 616 C CA . CYS A 1 82 ? -8.414 -13.898 -6.809 1 98.5 82 CYS A CA 1
ATOM 617 C C . CYS A 1 82 ? -8.266 -12.438 -6.41 1 98.5 82 CYS A C 1
ATOM 619 O O . CYS A 1 82 ? -8.773 -12.016 -5.371 1 98.5 82 CYS A O 1
ATOM 621 N N . ASP A 1 83 ? -7.633 -11.664 -7.254 1 97.62 83 ASP A N 1
ATOM 622 C CA . ASP A 1 83 ? -7.375 -10.258 -6.953 1 97.62 83 ASP A CA 1
ATOM 623 C C . ASP A 1 83 ? -8.664 -9.438 -7.023 1 97.62 83 ASP A C 1
ATOM 625 O O . ASP A 1 83 ? -8.883 -8.547 -6.207 1 97.62 83 ASP A O 1
ATOM 629 N N . SER A 1 84 ? -9.5 -9.727 -7.973 1 97.31 84 SER A N 1
ATOM 630 C CA . SER A 1 84 ? -10.781 -9.031 -8.078 1 97.31 84 SER A CA 1
ATOM 631 C C . SER A 1 84 ? -11.672 -9.352 -6.883 1 97.31 84 SER A C 1
ATOM 633 O O . SER A 1 84 ? -12.352 -8.461 -6.359 1 97.31 84 SER A O 1
ATOM 635 N N . ASP A 1 85 ? -11.68 -10.594 -6.48 1 98.81 85 ASP A N 1
ATOM 636 C CA . ASP A 1 85 ? -12.445 -10.977 -5.297 1 98.81 85 ASP A CA 1
ATOM 637 C C . ASP A 1 85 ? -11.906 -10.281 -4.051 1 98.81 85 ASP A C 1
ATOM 639 O O . ASP A 1 85 ? -12.68 -9.898 -3.166 1 98.81 85 ASP A O 1
ATOM 643 N N . PHE A 1 86 ? -10.656 -10.18 -3.979 1 98.88 86 PHE A N 1
ATOM 644 C CA . PHE A 1 86 ? -10.016 -9.453 -2.887 1 98.88 86 PHE A CA 1
ATOM 645 C C . PHE A 1 86 ? -10.5 -8.008 -2.832 1 98.88 86 PHE A C 1
ATOM 647 O O . PHE A 1 86 ? -10.906 -7.527 -1.774 1 98.88 86 PHE A O 1
ATOM 654 N N . LYS A 1 87 ? -10.477 -7.301 -3.895 1 98.44 87 LYS A N 1
ATOM 655 C CA . LYS A 1 87 ? -10.961 -5.93 -3.98 1 98.44 87 LYS A CA 1
ATOM 656 C C . LYS A 1 87 ? -12.406 -5.828 -3.508 1 98.44 87 LYS A C 1
ATOM 658 O O . LYS A 1 87 ? -12.75 -4.953 -2.707 1 98.44 87 LYS A O 1
ATOM 663 N N . ALA A 1 88 ? -13.266 -6.691 -4.059 1 98.81 88 ALA A N 1
ATOM 664 C CA . ALA A 1 88 ? -14.68 -6.691 -3.682 1 98.81 88 ALA A CA 1
ATOM 665 C C . ALA A 1 88 ? -14.844 -6.918 -2.182 1 98.81 88 ALA A C 1
ATOM 667 O O . ALA A 1 88 ? -15.688 -6.277 -1.543 1 98.81 88 ALA A O 1
ATOM 668 N N . CYS A 1 89 ? -14.102 -7.812 -1.675 1 98.88 89 CYS A N 1
ATOM 669 C CA . CYS A 1 89 ? -14.156 -8.094 -0.245 1 98.88 89 CYS A CA 1
ATOM 670 C C . CYS A 1 89 ? -13.812 -6.852 0.568 1 98.88 89 CYS A C 1
ATOM 672 O O . CYS A 1 89 ? -14.516 -6.516 1.524 1 98.88 89 CYS A O 1
ATOM 674 N N . LEU A 1 90 ? -12.766 -6.156 0.222 1 98.69 90 LEU A N 1
ATOM 675 C CA . LEU A 1 90 ? -12.328 -4.965 0.937 1 98.69 90 LEU A CA 1
ATOM 676 C C . LEU A 1 90 ? -13.375 -3.855 0.83 1 98.69 90 LEU A C 1
ATOM 678 O O . LEU A 1 90 ? -13.664 -3.176 1.815 1 98.69 90 LEU A O 1
ATOM 682 N N . LEU A 1 91 ? -13.922 -3.684 -0.339 1 98.38 91 LEU A N 1
ATOM 683 C CA . LEU A 1 91 ? -14.938 -2.65 -0.515 1 98.38 91 LEU A CA 1
ATOM 684 C C . LEU A 1 91 ? -16.203 -2.984 0.28 1 98.38 91 LEU A C 1
ATOM 686 O O . LEU A 1 91 ? -16.844 -2.09 0.829 1 98.38 91 LEU A O 1
ATOM 690 N N . ASN A 1 92 ? -16.531 -4.246 0.304 1 98.75 92 ASN A N 1
ATOM 691 C CA . ASN A 1 92 ? -17.656 -4.66 1.129 1 98.75 92 ASN A CA 1
ATOM 692 C C . ASN A 1 92 ? -17.391 -4.414 2.611 1 98.75 92 ASN A C 1
ATOM 694 O O . ASN A 1 92 ? -18.281 -4.008 3.35 1 98.75 92 ASN A O 1
ATOM 698 N N . MET A 1 93 ? -16.234 -4.707 3.023 1 98.31 93 MET A N 1
ATOM 699 C CA . MET A 1 93 ? -15.844 -4.391 4.395 1 98.31 93 MET A CA 1
ATOM 700 C C . MET A 1 93 ? -16.078 -2.912 4.699 1 98.31 93 MET A C 1
ATOM 702 O O . MET A 1 93 ? -16.641 -2.566 5.742 1 98.31 93 MET A O 1
ATOM 706 N N . CYS A 1 94 ? -15.609 -2.057 3.787 1 98.19 94 CYS A N 1
ATOM 707 C CA . CYS A 1 94 ? -15.805 -0.624 3.977 1 98.19 94 CYS A CA 1
ATOM 708 C C . CYS A 1 94 ? -17.281 -0.281 4.066 1 98.19 94 CYS A C 1
ATOM 710 O O . CYS A 1 94 ? -17.688 0.521 4.91 1 98.19 94 CYS A O 1
ATOM 712 N N . LYS A 1 95 ? -18.078 -0.849 3.227 1 98.38 95 LYS A N 1
ATOM 713 C CA . LYS A 1 95 ? -19.516 -0.607 3.24 1 98.38 95 LYS A CA 1
ATOM 714 C C . LYS A 1 95 ? -20.141 -1.026 4.57 1 98.38 95 LYS A C 1
ATOM 716 O O . LYS A 1 95 ? -20.984 -0.316 5.121 1 98.38 95 LYS A O 1
ATOM 721 N N . LYS A 1 96 ? -19.703 -2.109 5.102 1 97.94 96 LYS A N 1
ATOM 722 C CA . LYS A 1 96 ? -20.219 -2.605 6.375 1 97.94 96 LYS A CA 1
ATOM 723 C C . LYS A 1 96 ? -19.859 -1.653 7.516 1 97.94 96 LYS A C 1
ATOM 725 O O . LYS A 1 96 ? -20.594 -1.56 8.5 1 97.94 96 LYS A O 1
ATOM 730 N N . MET A 1 97 ? -18.797 -0.908 7.332 1 96.75 97 MET A N 1
ATOM 731 C CA . MET A 1 97 ? -18.328 -0.022 8.398 1 96.75 97 MET A CA 1
ATOM 732 C C . MET A 1 97 ? -18.781 1.411 8.148 1 96.75 97 MET A C 1
ATOM 734 O O . MET A 1 97 ? -18.469 2.311 8.93 1 96.75 97 MET A O 1
ATOM 738 N N . GLU A 1 98 ? -19.484 1.659 7.164 1 97.12 98 GLU A N 1
ATOM 739 C CA . GLU A 1 98 ? -19.781 3.004 6.68 1 97.12 98 GLU A CA 1
ATOM 740 C C . GLU A 1 98 ? -20.453 3.846 7.758 1 97.12 98 GLU A C 1
ATOM 742 O O . GLU A 1 98 ? -20.078 5.004 7.973 1 97.12 98 GLU A O 1
ATOM 747 N N . LYS A 1 99 ? -21.406 3.277 8.461 1 96.88 99 LYS A N 1
ATOM 748 C CA . LYS A 1 99 ? -22.188 4.031 9.438 1 96.88 99 LYS A CA 1
ATOM 749 C C . LYS A 1 99 ? -21.328 4.395 10.656 1 96.88 99 LYS A C 1
ATOM 751 O O . LYS A 1 99 ? -21.641 5.348 11.375 1 96.88 99 LYS A O 1
ATOM 756 N N . SER A 1 100 ? -20.297 3.637 10.836 1 95.88 100 SER A N 1
ATOM 757 C CA . SER A 1 100 ? -19.438 3.859 12 1 95.88 100 SER A CA 1
ATOM 758 C C . SER A 1 100 ? -18.266 4.781 11.656 1 95.88 100 SER A C 1
ATOM 760 O O . SER A 1 100 ? -17.453 5.105 12.523 1 95.88 100 SER A O 1
ATOM 762 N N . LEU A 1 101 ? -18.156 5.211 10.43 1 95.06 101 LEU A N 1
ATOM 763 C CA . LEU A 1 101 ? -17.031 6.023 9.977 1 95.06 101 LEU A CA 1
ATOM 764 C C . LEU A 1 101 ? -17.5 7.418 9.57 1 95.06 101 LEU A C 1
ATOM 766 O O . LEU A 1 101 ? -18.578 7.57 8.984 1 95.06 101 LEU A O 1
ATOM 770 N N . GLU A 1 102 ? -16.656 8.406 9.914 1 94.38 102 GLU A N 1
ATOM 771 C CA . GLU A 1 102 ? -16.875 9.711 9.305 1 94.38 102 GLU A CA 1
ATOM 772 C C . GLU A 1 102 ? -16.672 9.648 7.789 1 94.38 102 GLU A C 1
ATOM 774 O O . GLU A 1 102 ? -16.062 8.711 7.277 1 94.38 102 GLU A O 1
ATOM 779 N N . LYS A 1 103 ? -17.141 10.617 7.086 1 93.31 103 LYS A N 1
ATOM 780 C CA . LYS A 1 103 ? -17.125 10.633 5.625 1 93.31 103 LYS A CA 1
ATOM 781 C C . LYS A 1 103 ? -15.695 10.469 5.094 1 93.31 103 LYS A C 1
ATOM 783 O O . LYS A 1 103 ? -15.461 9.664 4.191 1 93.31 103 LYS A O 1
ATOM 788 N N . ASP A 1 104 ? -14.766 11.195 5.668 1 90.88 104 ASP A N 1
ATOM 789 C CA . ASP A 1 104 ? -13.375 11.133 5.215 1 90.88 104 ASP A CA 1
ATOM 790 C C . ASP A 1 104 ? -12.766 9.766 5.504 1 90.88 104 ASP A C 1
ATOM 792 O O . ASP A 1 104 ? -11.945 9.273 4.727 1 90.88 104 ASP A O 1
ATOM 796 N N . GLU A 1 105 ? -13.195 9.25 6.637 1 94.06 105 GLU A N 1
ATOM 797 C CA . GLU A 1 105 ? -12.703 7.922 6.992 1 94.06 105 GLU A CA 1
ATOM 798 C C . GLU A 1 105 ? -13.25 6.863 6.035 1 94.06 105 GLU A C 1
ATOM 800 O O . GLU A 1 105 ? -12.539 5.922 5.676 1 94.06 105 GLU A O 1
ATOM 805 N N . PHE A 1 106 ? -14.516 7.008 5.691 1 96.75 106 PHE A N 1
ATOM 806 C CA . PHE A 1 106 ? -15.117 6.086 4.738 1 96.75 106 PHE A CA 1
ATOM 807 C C . PHE A 1 106 ? -14.422 6.168 3.385 1 96.75 106 PHE A C 1
ATOM 809 O O . PHE A 1 106 ? -14.117 5.141 2.775 1 96.75 106 PHE A O 1
ATOM 816 N N . GLU A 1 107 ? -14.102 7.324 2.893 1 94.06 107 GLU A N 1
ATOM 817 C CA . GLU A 1 107 ? -13.375 7.52 1.641 1 94.06 107 GLU A CA 1
ATOM 818 C C . GLU A 1 107 ? -11.961 6.945 1.727 1 94.06 107 GLU A C 1
ATOM 820 O O . GLU A 1 107 ? -11.469 6.355 0.765 1 94.06 107 GLU A O 1
ATOM 825 N N . GLY A 1 108 ? -11.344 7.184 2.91 1 95.19 108 GLY A N 1
ATOM 826 C CA . GLY A 1 108 ? -10.031 6.594 3.125 1 95.19 108 GLY A CA 1
ATOM 827 C C . GLY A 1 108 ? -10.047 5.078 3.07 1 95.19 108 GLY A C 1
ATOM 828 O O . GLY A 1 108 ? -9.109 4.465 2.549 1 95.19 108 GLY A O 1
ATOM 829 N N . CYS A 1 109 ? -11.07 4.535 3.607 1 96.62 109 CYS A N 1
ATOM 830 C CA . CYS A 1 109 ? -11.234 3.086 3.561 1 96.62 109 CYS A CA 1
ATOM 831 C C . CYS A 1 109 ? -11.289 2.59 2.121 1 96.62 109 CYS A C 1
ATOM 833 O O . CYS A 1 109 ? -10.594 1.636 1.761 1 96.62 109 CYS A O 1
ATOM 835 N N . LYS A 1 110 ? -12.078 3.191 1.314 1 97.56 110 LYS A N 1
ATOM 836 C CA . LYS A 1 110 ? -12.219 2.795 -0.084 1 97.56 110 LYS A CA 1
ATOM 837 C C . LYS A 1 110 ? -10.906 3 -0.843 1 97.56 110 LYS A C 1
ATOM 839 O O . LYS A 1 110 ? -10.539 2.18 -1.685 1 97.56 110 LYS A O 1
ATOM 844 N N . ALA A 1 111 ? -10.25 4.086 -0.591 1 96 111 ALA A N 1
ATOM 845 C CA . ALA A 1 111 ? -8.953 4.332 -1.226 1 96 111 ALA A CA 1
ATOM 846 C C . ALA A 1 111 ? -7.941 3.258 -0.837 1 96 111 ALA A C 1
ATOM 848 O O . ALA A 1 111 ? -7.168 2.793 -1.677 1 96 111 ALA A O 1
ATOM 849 N N . THR A 1 112 ? -7.945 2.926 0.405 1 97.12 112 THR A N 1
ATOM 850 C CA . THR A 1 112 ? -7.062 1.859 0.865 1 97.12 112 THR A CA 1
ATOM 851 C C . THR A 1 112 ? -7.352 0.56 0.12 1 97.12 112 THR A C 1
ATOM 853 O O . THR A 1 112 ? -6.43 -0.131 -0.317 1 97.12 112 THR A O 1
ATOM 856 N N . ALA A 1 113 ? -8.617 0.251 -0.03 1 97.62 113 ALA A N 1
ATOM 857 C CA . ALA A 1 113 ? -9.023 -0.951 -0.755 1 97.62 113 ALA A CA 1
ATOM 858 C C . ALA A 1 113 ? -8.461 -0.953 -2.174 1 97.62 113 ALA A C 1
ATOM 860 O O . ALA A 1 113 ? -7.906 -1.957 -2.627 1 97.62 113 ALA A O 1
ATOM 861 N N . GLU A 1 114 ? -8.57 0.143 -2.807 1 96.69 114 GLU A N 1
ATOM 862 C CA . GLU A 1 114 ? -8.078 0.265 -4.176 1 96.69 114 GLU A CA 1
ATOM 863 C C . GLU A 1 114 ? -6.562 0.125 -4.23 1 96.69 114 GLU A C 1
ATOM 865 O O . GLU A 1 114 ? -6.023 -0.515 -5.137 1 96.69 114 GLU A O 1
ATOM 870 N N . LEU A 1 115 ? -5.898 0.715 -3.289 1 96.75 115 LEU A N 1
ATOM 871 C CA . LEU A 1 115 ? -4.441 0.636 -3.26 1 96.75 115 LEU A CA 1
ATOM 872 C C . LEU A 1 115 ? -3.98 -0.793 -2.992 1 96.75 115 LEU A C 1
ATOM 874 O O . LEU A 1 115 ? -3.021 -1.266 -3.605 1 96.75 115 LEU A O 1
ATOM 878 N N . MET A 1 116 ? -4.609 -1.473 -2.117 1 96.94 116 MET A N 1
ATOM 879 C CA . MET A 1 116 ? -4.238 -2.852 -1.813 1 96.94 116 MET A CA 1
ATOM 880 C C . MET A 1 116 ? -4.484 -3.758 -3.016 1 96.94 116 MET A C 1
ATOM 882 O O . MET A 1 116 ? -3.656 -4.613 -3.334 1 96.94 116 MET A O 1
ATOM 886 N N . PHE A 1 117 ? -5.613 -3.592 -3.639 1 97.38 117 PHE A N 1
ATOM 887 C CA . PHE A 1 117 ? -5.891 -4.324 -4.867 1 97.38 117 PHE A CA 1
ATOM 888 C C . PHE A 1 117 ? -4.812 -4.059 -5.914 1 97.38 117 PHE A C 1
ATOM 890 O O . PHE A 1 117 ? -4.297 -4.992 -6.531 1 97.38 117 PHE A O 1
ATOM 897 N N . THR A 1 118 ? -4.473 -2.828 -6.164 1 96.12 118 THR A N 1
ATOM 898 C CA . THR A 1 118 ? -3.428 -2.449 -7.105 1 96.12 118 THR A CA 1
ATOM 899 C C . THR A 1 118 ? -2.1 -3.1 -6.73 1 96.12 118 THR A C 1
ATOM 901 O O . THR A 1 118 ? -1.392 -3.625 -7.594 1 96.12 118 THR A O 1
ATOM 904 N N . GLY A 1 119 ? -1.77 -3.053 -5.422 1 95.94 119 GLY A N 1
ATOM 905 C CA . GLY A 1 119 ? -0.545 -3.668 -4.938 1 95.94 119 GLY A CA 1
ATOM 906 C C . GLY A 1 119 ? -0.461 -5.152 -5.246 1 95.94 119 GLY A C 1
ATOM 907 O O . GLY A 1 119 ? 0.554 -5.629 -5.762 1 95.94 119 GLY A O 1
ATOM 908 N N . THR A 1 120 ? -1.528 -5.918 -4.945 1 96.31 120 THR A N 1
ATOM 909 C CA . THR A 1 120 ? -1.502 -7.359 -5.18 1 96.31 120 THR A CA 1
ATOM 910 C C . THR A 1 120 ? -1.442 -7.664 -6.672 1 96.31 120 THR A C 1
ATOM 912 O O . THR A 1 120 ? -0.801 -8.633 -7.086 1 96.31 120 THR A O 1
ATOM 915 N N . THR A 1 121 ? -2.115 -6.863 -7.48 1 95.44 121 THR A N 1
ATOM 916 C CA . THR A 1 121 ? -2.107 -7.078 -8.922 1 95.44 121 THR A CA 1
ATOM 917 C C . THR A 1 121 ? -0.718 -6.82 -9.5 1 95.44 121 THR A C 1
ATOM 919 O O . THR A 1 121 ? -0.245 -7.574 -10.352 1 95.44 121 THR A O 1
ATOM 922 N N . MET A 1 122 ? -0.045 -5.863 -9.055 1 93.5 122 MET A N 1
ATOM 923 C CA . MET A 1 122 ? 1.245 -5.461 -9.609 1 93.5 122 MET A CA 1
ATOM 924 C C . MET A 1 122 ? 2.367 -6.344 -9.07 1 93.5 122 MET A C 1
ATOM 926 O O . MET A 1 122 ? 3.334 -6.625 -9.781 1 93.5 122 MET A O 1
ATOM 930 N N . LEU A 1 123 ? 2.254 -6.754 -7.844 1 94.94 123 LEU A N 1
ATOM 931 C CA . LEU A 1 123 ? 3.422 -7.297 -7.156 1 94.94 123 LEU A CA 1
ATOM 932 C C . LEU A 1 123 ? 3.166 -8.727 -6.691 1 94.94 123 LEU A C 1
ATOM 934 O O . LEU A 1 123 ? 4.023 -9.336 -6.055 1 94.94 123 LEU A O 1
ATOM 938 N N . GLY A 1 124 ? 2.004 -9.305 -7.031 1 94.94 124 GLY A N 1
ATOM 939 C CA . GLY A 1 124 ? 1.608 -10.562 -6.422 1 94.94 124 GLY A CA 1
ATOM 940 C C . GLY A 1 124 ? 1.973 -11.773 -7.262 1 94.94 124 GLY A C 1
ATOM 941 O O . GLY A 1 124 ? 1.757 -12.906 -6.844 1 94.94 124 GLY A O 1
ATOM 942 N N . CYS A 1 125 ? 2.564 -11.562 -8.422 1 95.06 125 CYS A N 1
ATOM 943 C CA . CYS A 1 125 ? 2.732 -12.688 -9.336 1 95.06 125 CYS A CA 1
ATOM 944 C C . CYS A 1 125 ? 3.695 -13.719 -8.75 1 95.06 125 CYS A C 1
ATOM 946 O O . CYS A 1 125 ? 3.451 -14.922 -8.836 1 95.06 125 CYS A O 1
ATOM 948 N N . THR A 1 126 ? 4.812 -13.344 -8.234 1 94.31 126 THR A N 1
ATOM 949 C CA . THR A 1 126 ? 5.75 -14.289 -7.641 1 94.31 126 THR A CA 1
ATOM 950 C C . THR A 1 126 ? 5.09 -15.07 -6.504 1 94.31 126 THR A C 1
ATOM 952 O O . THR A 1 126 ? 5.215 -16.297 -6.43 1 94.31 126 THR A O 1
ATOM 955 N N . SER A 1 127 ? 4.375 -14.312 -5.617 1 96.25 127 SER A N 1
ATOM 956 C CA . SER A 1 127 ? 3.674 -14.969 -4.52 1 96.25 127 SER A CA 1
ATOM 957 C C . SER A 1 127 ? 2.631 -15.953 -5.043 1 96.25 127 SER A C 1
ATOM 959 O O . SER A 1 127 ? 2.451 -17.031 -4.48 1 96.25 127 SER A O 1
ATOM 961 N N . PHE A 1 128 ? 1.934 -15.641 -6.102 1 97.75 128 PHE A N 1
ATOM 962 C CA . PHE A 1 128 ? 0.943 -16.516 -6.707 1 97.75 128 PHE A CA 1
ATOM 963 C C . PHE A 1 128 ? 1.598 -17.797 -7.223 1 97.75 128 PHE A C 1
ATOM 965 O O . PHE A 1 128 ? 1.143 -18.906 -6.914 1 97.75 128 PHE A O 1
ATOM 972 N N . LYS A 1 129 ? 2.643 -17.641 -7.961 1 97.06 129 LYS A N 1
ATOM 973 C CA . LYS A 1 129 ? 3.342 -18.781 -8.531 1 97.06 129 LYS A CA 1
ATOM 974 C C . LYS A 1 129 ? 3.881 -19.703 -7.434 1 97.06 129 LYS A C 1
ATOM 976 O O . LYS A 1 129 ? 3.809 -20.922 -7.551 1 97.06 129 LYS A O 1
ATOM 981 N N . ASP A 1 130 ? 4.434 -19.094 -6.375 1 96.62 130 ASP A N 1
ATOM 982 C CA . ASP A 1 130 ? 4.93 -19.891 -5.258 1 96.62 130 ASP A CA 1
ATOM 983 C C . ASP A 1 130 ? 3.803 -20.688 -4.617 1 96.62 130 ASP A C 1
ATOM 985 O O . ASP A 1 130 ? 3.992 -21.859 -4.27 1 96.62 130 ASP A O 1
ATOM 989 N N . SER A 1 131 ? 2.695 -20.062 -4.461 1 98.19 131 SER A N 1
ATOM 990 C CA . SER A 1 131 ? 1.539 -20.75 -3.896 1 98.19 131 SER A CA 1
ATOM 991 C C . SER A 1 131 ? 1.08 -21.891 -4.797 1 98.19 131 SER A C 1
ATOM 993 O O . SER A 1 131 ? 0.767 -22.984 -4.312 1 98.19 131 SER A O 1
ATOM 995 N N . GLN A 1 132 ? 1.03 -21.625 -6.133 1 98.25 132 GLN A N 1
ATOM 996 C CA . GLN A 1 132 ? 0.666 -22.656 -7.082 1 98.25 132 GLN A CA 1
ATOM 997 C C . GLN A 1 132 ? 1.648 -23.828 -7.02 1 98.25 132 GLN A C 1
ATOM 999 O O . GLN A 1 132 ? 1.244 -25 -7.086 1 98.25 132 GLN A O 1
ATOM 1004 N N . LYS A 1 133 ? 2.896 -23.516 -6.867 1 97.25 133 LYS A N 1
ATOM 1005 C CA . LYS A 1 133 ? 3.912 -24.562 -6.742 1 97.25 133 LYS A CA 1
ATOM 1006 C C . LYS A 1 133 ? 3.639 -25.453 -5.539 1 97.25 133 LYS A C 1
ATOM 1008 O O . LYS A 1 133 ? 3.857 -26.672 -5.598 1 97.25 133 LYS A O 1
ATOM 1013 N N . ARG A 1 134 ? 3.174 -24.844 -4.473 1 97.31 134 ARG A N 1
ATOM 1014 C CA . ARG A 1 134 ? 2.865 -25.609 -3.264 1 97.31 134 ARG A CA 1
ATOM 1015 C C . ARG A 1 134 ? 1.573 -26.406 -3.432 1 97.31 134 ARG A C 1
ATOM 1017 O O . ARG A 1 134 ? 1.479 -27.547 -2.982 1 97.31 134 ARG A O 1
ATOM 1024 N N . ALA A 1 135 ? 0.637 -25.844 -4.062 1 98.56 135 ALA A N 1
ATOM 1025 C CA . ALA A 1 135 ? -0.719 -26.391 -4.094 1 98.56 135 ALA A CA 1
ATOM 1026 C C . ALA A 1 135 ? -0.869 -27.438 -5.195 1 98.56 135 ALA A C 1
ATOM 1028 O O . ALA A 1 135 ? -1.787 -28.25 -5.16 1 98.56 135 ALA A O 1
ATOM 1029 N N . CYS A 1 136 ? 0.029 -27.391 -6.145 1 98.31 136 CYS A N 1
ATOM 1030 C CA . CYS A 1 136 ? -0.104 -28.266 -7.301 1 98.31 136 CYS A CA 1
ATOM 1031 C C . CYS A 1 136 ? 0.99 -29.328 -7.309 1 98.31 136 CYS A C 1
ATOM 1033 O O . CYS A 1 136 ? 2.049 -29.141 -6.707 1 98.31 136 CYS A O 1
ATOM 1035 N N . ASP A 1 137 ? 0.676 -30.422 -7.949 1 96.69 137 ASP A N 1
ATOM 1036 C CA . ASP A 1 137 ? 1.596 -31.531 -8.188 1 96.69 137 ASP A CA 1
ATOM 1037 C C . ASP A 1 137 ? 1.978 -31.625 -9.656 1 96.69 137 ASP A C 1
ATOM 1039 O O . ASP A 1 137 ? 1.107 -31.75 -10.523 1 96.69 137 ASP A O 1
ATOM 1043 N N . CYS A 1 138 ? 3.283 -31.547 -9.898 1 94.19 138 CYS A N 1
ATOM 1044 C CA . CYS A 1 138 ? 3.777 -31.594 -11.266 1 94.19 138 CYS A CA 1
ATOM 1045 C C . CYS A 1 138 ? 4.43 -32.938 -11.57 1 94.19 138 CYS A C 1
ATOM 1047 O O . CYS A 1 138 ? 5.117 -33.094 -12.578 1 94.19 138 CYS A O 1
ATOM 1049 N N . GLY A 1 139 ? 4.195 -33.906 -10.781 1 87.5 139 GLY A N 1
ATOM 1050 C CA . GLY A 1 139 ? 4.727 -35.25 -11 1 87.5 139 GLY A CA 1
AT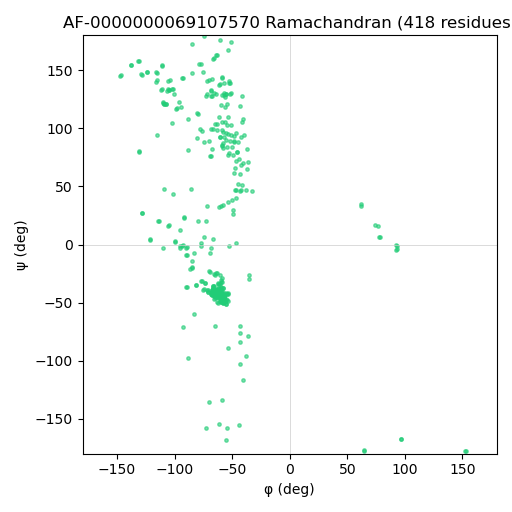OM 1051 C C . GLY A 1 139 ? 6.238 -35.312 -10.922 1 87.5 139 GLY A C 1
ATOM 1052 O O . GLY A 1 139 ? 6.887 -34.312 -10.539 1 87.5 139 GLY A O 1
ATOM 1053 N N . GLU A 1 140 ? 6.875 -36.594 -11.172 1 73.75 140 GLU A N 1
ATOM 1054 C CA . GLU A 1 140 ? 8.312 -36.844 -11.102 1 73.75 140 GLU A CA 1
ATOM 1055 C C . GLU A 1 140 ? 9.055 -36.094 -12.195 1 73.75 140 GLU A C 1
ATOM 1057 O O . GLU A 1 140 ? 8.602 -36.031 -13.344 1 73.75 140 GLU A O 1
ATOM 1062 N N . ILE A 1 141 ? 9.617 -35 -11.883 1 61.66 141 ILE A N 1
ATOM 1063 C CA . ILE A 1 141 ? 10.5 -34.344 -12.836 1 61.66 141 ILE A CA 1
ATOM 1064 C C . ILE A 1 141 ? 11.68 -35.25 -13.172 1 61.66 141 ILE A C 1
ATOM 1066 O O . ILE A 1 141 ? 12.398 -35.688 -12.281 1 61.66 141 ILE A O 1
ATOM 1070 N N . ASP A 1 142 ? 11.766 -36.094 -14.148 1 52.03 142 ASP A N 1
ATOM 1071 C CA . ASP A 1 142 ? 12.969 -36.812 -14.562 1 52.03 142 ASP A CA 1
ATOM 1072 C C . ASP A 1 142 ? 14.156 -35.844 -14.688 1 52.03 142 ASP A C 1
ATOM 1074 O O . ASP A 1 142 ? 14.117 -34.906 -15.469 1 52.03 142 ASP A O 1
ATOM 1078 N N . MET A 1 143 ? 14.914 -35.594 -13.68 1 47.38 143 MET A N 1
ATOM 1079 C CA . MET A 1 143 ? 16.156 -34.844 -13.672 1 47.38 143 MET A CA 1
ATOM 1080 C C . MET A 1 143 ? 16.953 -35.062 -14.953 1 47.38 143 MET A C 1
ATOM 1082 O O . MET A 1 143 ? 18.031 -34.5 -15.133 1 47.38 143 MET A O 1
ATOM 1086 N N . ASP A 1 144 ? 16.922 -36.188 -15.695 1 44.06 144 ASP A N 1
ATOM 1087 C CA . ASP A 1 144 ? 17.891 -36.312 -16.781 1 44.06 144 ASP A CA 1
ATOM 1088 C C . ASP A 1 144 ? 17.719 -35.219 -17.828 1 44.06 144 ASP A C 1
ATOM 1090 O O . ASP A 1 144 ? 18.641 -34.938 -18.609 1 44.06 144 ASP A O 1
ATOM 1094 N N . SER A 1 145 ? 16.641 -34.844 -18.203 1 38.28 145 SER A N 1
ATOM 1095 C CA . SER A 1 145 ? 16.656 -34.062 -19.438 1 38.28 145 SER A CA 1
ATOM 1096 C C . SER A 1 145 ? 16.906 -32.562 -19.141 1 38.28 145 SER A C 1
ATOM 1098 O O . SER A 1 145 ? 16.766 -31.734 -20.031 1 38.28 145 SER A O 1
ATOM 1100 N N . ASP A 1 146 ? 16.688 -32.031 -18.016 1 39 146 ASP A N 1
ATOM 1101 C CA . ASP A 1 146 ? 16.922 -30.609 -18.125 1 39 146 ASP A CA 1
ATOM 1102 C C . ASP A 1 146 ? 18.422 -30.312 -18.188 1 39 146 ASP A C 1
ATOM 1104 O O . ASP A 1 146 ? 19.156 -30.578 -17.234 1 39 146 ASP A O 1
ATOM 1108 N N . PRO A 1 147 ? 19.141 -30.281 -19.438 1 37.59 147 PRO A N 1
ATOM 1109 C CA . PRO A 1 147 ? 20.547 -29.906 -19.484 1 37.59 147 PRO A CA 1
ATOM 1110 C C . PRO A 1 147 ? 20.859 -28.688 -18.594 1 37.59 147 PRO A C 1
ATOM 1112 O O . PRO A 1 147 ? 21.906 -28.656 -17.938 1 37.59 147 PRO A O 1
ATOM 1115 N N . ASP A 1 148 ? 20.391 -27.531 -18.984 1 35.22 148 ASP A N 1
ATOM 1116 C CA . ASP A 1 148 ? 20.984 -26.25 -18.625 1 35.22 148 ASP A CA 1
ATOM 1117 C C . ASP A 1 148 ? 20.625 -25.859 -17.188 1 35.22 148 ASP A C 1
ATOM 1119 O O . ASP A 1 148 ? 20.781 -24.703 -16.797 1 35.22 148 ASP A O 1
ATOM 1123 N N . VAL A 1 149 ? 19.906 -26.594 -16.531 1 34.25 149 VAL A N 1
ATOM 1124 C CA . VAL A 1 149 ? 19.625 -25.984 -15.242 1 34.25 149 VAL A CA 1
ATOM 1125 C C . VAL A 1 149 ? 20.906 -25.969 -14.398 1 34.25 149 VAL A C 1
ATOM 1127 O O . VAL A 1 149 ? 21.453 -27.016 -14.07 1 34.25 149 VAL A O 1
ATOM 1130 N N . LEU A 1 150 ? 21.75 -25.031 -14.773 1 29.86 150 LEU A N 1
ATOM 1131 C CA . LEU A 1 150 ? 22.828 -24.734 -13.828 1 29.86 150 LEU A CA 1
ATOM 1132 C C . LEU A 1 150 ? 22.297 -24.734 -12.398 1 29.86 150 LEU A C 1
ATOM 1134 O O . LEU A 1 150 ? 21.266 -24.141 -12.109 1 29.86 150 LEU A O 1
ATOM 1138 N N . ARG A 1 151 ? 22.641 -25.688 -11.727 1 30.52 151 ARG A N 1
ATOM 1139 C CA . ARG A 1 151 ? 22.547 -25.828 -10.273 1 30.52 151 ARG A CA 1
ATOM 1140 C C . ARG A 1 151 ? 23.031 -24.547 -9.578 1 30.52 151 ARG A C 1
ATOM 1142 O O . ARG A 1 151 ? 24.234 -24.344 -9.414 1 30.52 151 ARG A O 1
ATOM 1149 N N . VAL A 1 152 ? 22.469 -23.359 -9.977 1 26.08 152 VAL A N 1
ATOM 1150 C CA . VAL A 1 152 ? 22.891 -22.312 -9.047 1 26.08 152 VAL A CA 1
ATOM 1151 C C . VAL A 1 152 ? 22.469 -22.688 -7.629 1 26.08 152 VAL A C 1
ATOM 1153 O O . VAL A 1 152 ? 21.328 -23.094 -7.395 1 26.08 152 VAL A O 1
ATOM 1156 N N . ASN A 1 153 ? 23.344 -23.234 -6.941 1 22.7 153 ASN A N 1
ATOM 1157 C CA . ASN A 1 153 ? 23.359 -23.406 -5.492 1 22.7 153 ASN A CA 1
ATOM 1158 C C . ASN A 1 153 ? 22.891 -22.156 -4.773 1 22.7 153 ASN A C 1
ATOM 1160 O O . ASN A 1 153 ? 23.625 -21.172 -4.691 1 22.7 153 ASN A O 1
ATOM 1164 N N . SER A 1 154 ? 21.766 -21.641 -5.289 1 23.06 154 SER A N 1
ATOM 1165 C CA . SER A 1 154 ? 21.328 -20.5 -4.484 1 23.06 154 SER A CA 1
ATOM 1166 C C . SER A 1 154 ? 21.25 -20.859 -3.006 1 23.06 154 SER A C 1
ATOM 1168 O O . SER A 1 154 ? 20.609 -21.844 -2.637 1 23.06 154 SER A O 1
ATOM 1170 N N . GLY A 1 155 ? 22.281 -20.703 -2.285 1 22.14 155 GLY A N 1
ATOM 1171 C CA . GLY A 1 155 ? 22.375 -20.594 -0.839 1 22.14 155 GLY A CA 1
ATOM 1172 C C . GLY A 1 155 ? 21.234 -19.812 -0.227 1 22.14 155 GLY A C 1
ATOM 1173 O O . GLY A 1 155 ? 21.203 -18.578 -0.286 1 22.14 155 GLY A O 1
ATOM 1174 N N . LYS A 1 156 ? 20.062 -20.188 -0.693 1 26.19 156 LYS A N 1
ATOM 1175 C CA . LYS A 1 156 ? 18.938 -19.609 0.048 1 26.19 156 LYS A CA 1
ATOM 1176 C C . LYS A 1 156 ? 19.172 -19.703 1.553 1 26.19 156 LYS A C 1
ATOM 1178 O O . LYS A 1 156 ? 19.422 -20.781 2.088 1 26.19 156 LYS A O 1
ATOM 1183 N N . SER A 1 157 ? 19.828 -18.688 2.031 1 23.44 157 SER A N 1
ATOM 1184 C CA . SER A 1 157 ? 19.75 -18.438 3.467 1 23.44 157 SER A CA 1
ATOM 1185 C C . SER A 1 157 ? 18.328 -18.656 3.98 1 23.44 157 SER A C 1
ATOM 1187 O O . SER A 1 157 ? 17.391 -17.953 3.566 1 23.44 157 SER A O 1
ATOM 1189 N N . THR A 1 158 ? 17.922 -19.844 3.998 1 24.48 158 THR A N 1
ATOM 1190 C CA . THR A 1 158 ? 16.719 -20.281 4.707 1 24.48 158 THR A CA 1
ATOM 1191 C C . THR A 1 158 ? 16.641 -19.609 6.074 1 24.48 158 THR A C 1
ATOM 1193 O O . THR A 1 158 ? 17.484 -19.844 6.941 1 24.48 158 THR A O 1
ATOM 1196 N N . LEU A 1 159 ? 16.422 -18.281 6.031 1 22.81 159 LEU A N 1
ATOM 1197 C CA . LEU A 1 159 ? 16.016 -17.812 7.348 1 22.81 159 LEU A CA 1
ATOM 1198 C C . LEU A 1 159 ? 14.906 -18.688 7.914 1 22.81 159 LEU A C 1
ATOM 1200 O O . LEU A 1 159 ? 13.812 -18.781 7.34 1 22.81 159 LEU A O 1
ATOM 1204 N N . ILE A 1 160 ? 15.289 -19.781 8.359 1 23.14 160 ILE A N 1
ATOM 1205 C CA . ILE A 1 160 ? 14.555 -20.797 9.109 1 23.14 160 ILE A CA 1
ATOM 1206 C C . ILE A 1 160 ? 13.688 -20.125 10.172 1 23.14 160 ILE A C 1
ATOM 1208 O O . ILE A 1 160 ? 14.203 -19.484 11.086 1 23.14 160 ILE A O 1
ATOM 1212 N N . HIS A 1 161 ? 12.75 -19.266 9.75 1 21.31 161 HIS A N 1
ATOM 1213 C CA . HIS A 1 161 ? 11.867 -18.938 10.867 1 21.31 161 HIS A CA 1
ATOM 1214 C C . HIS A 1 161 ? 11.227 -20.203 11.445 1 21.31 161 HIS A C 1
ATOM 1216 O O . HIS A 1 161 ? 10.609 -20.984 10.719 1 21.31 161 HIS A O 1
ATOM 1222 N N . GLY A 1 162 ? 11.883 -20.797 12.336 1 20.28 162 GLY A N 1
ATOM 1223 C CA . GLY A 1 162 ? 11.484 -21.922 13.156 1 20.28 162 GLY A CA 1
ATOM 1224 C C . GLY A 1 162 ? 10.102 -21.766 13.758 1 20.28 162 GLY A C 1
ATOM 1225 O O . GLY A 1 162 ? 9.93 -21.047 14.742 1 20.28 162 GLY A O 1
ATOM 1226 N N . LYS A 1 163 ? 9.18 -21.266 13.07 1 22.45 163 LYS A N 1
ATOM 1227 C CA . LYS A 1 163 ? 8 -21.359 13.93 1 22.45 163 LYS A CA 1
ATOM 1228 C C . LYS A 1 163 ? 7.684 -22.828 14.266 1 22.45 163 LYS A C 1
ATOM 1230 O O . LYS A 1 163 ? 7.719 -23.688 13.391 1 22.45 163 LYS A O 1
ATOM 1235 N N . LYS A 1 164 ? 7.906 -23.141 15.492 1 21.2 164 LYS A N 1
ATOM 1236 C CA . LYS A 1 164 ? 7.602 -24.359 16.25 1 21.2 164 LYS A CA 1
ATOM 1237 C C . LYS A 1 164 ? 6.168 -24.812 16 1 21.2 164 LYS A C 1
ATOM 1239 O O . LYS A 1 164 ? 5.223 -24.047 16.219 1 21.2 164 LYS A O 1
ATOM 1244 N N . SER A 1 165 ? 5.961 -25.734 15.086 1 21.75 165 SER A N 1
ATOM 1245 C CA . SER A 1 165 ? 4.695 -26.422 14.828 1 21.75 165 SER A CA 1
ATOM 1246 C C . SER A 1 165 ? 4.203 -27.156 16.062 1 21.75 165 SER A C 1
ATOM 1248 O O . SER A 1 165 ? 4.922 -28 16.625 1 21.75 165 SER A O 1
ATOM 1250 N N . VAL A 1 166 ? 3.52 -26.531 16.969 1 21.62 166 VAL A N 1
ATOM 1251 C CA . VAL A 1 166 ? 2.965 -27.156 18.172 1 21.62 166 VAL A CA 1
ATOM 1252 C C . VAL A 1 166 ? 2.051 -28.312 17.766 1 21.62 166 VAL A C 1
ATOM 1254 O O . VAL A 1 166 ? 1.178 -28.156 16.922 1 21.62 166 VAL A O 1
ATOM 1257 N N . ASN A 1 167 ? 2.621 -29.5 17.703 1 19.66 167 ASN A N 1
ATOM 1258 C CA . ASN A 1 167 ? 2.023 -30.812 17.453 1 19.66 167 ASN A CA 1
ATOM 1259 C C . ASN A 1 167 ? 0.809 -31.047 18.359 1 19.66 167 ASN A C 1
ATOM 1261 O O . ASN A 1 167 ? 0.922 -31.016 19.578 1 19.66 167 ASN A O 1
ATOM 1265 N N . ALA A 1 168 ? -0.275 -30.547 17.922 1 20.64 168 ALA A N 1
ATOM 1266 C CA . ALA A 1 168 ? -1.501 -30.766 18.688 1 20.64 168 ALA A CA 1
ATOM 1267 C C . ALA A 1 168 ? -1.753 -32.25 18.906 1 20.64 168 ALA A C 1
ATOM 1269 O O . ALA A 1 168 ? -1.714 -33.062 17.969 1 20.64 168 ALA A O 1
ATOM 1270 N N . LYS A 1 169 ? -1.334 -32.75 20.062 1 24.05 169 LYS A N 1
ATOM 1271 C CA . LYS A 1 169 ? -1.511 -34.125 20.562 1 24.05 169 LYS A CA 1
ATOM 1272 C C . LYS A 1 169 ? -2.914 -34.625 20.25 1 24.05 169 LYS A C 1
ATOM 1274 O O . LYS A 1 169 ? -3.896 -33.906 20.406 1 24.05 169 LYS A O 1
ATOM 1279 N N . PRO A 1 170 ? -3.049 -35.75 19.641 1 23.06 170 PRO A N 1
ATOM 1280 C CA . PRO A 1 170 ? -4.285 -36.406 19.234 1 23.06 170 PRO A CA 1
ATOM 1281 C C . PRO A 1 170 ? -5.234 -36.688 20.406 1 23.06 170 PRO A C 1
ATOM 1283 O O . PRO A 1 170 ? -4.82 -37.25 21.422 1 23.06 170 PRO A O 1
ATOM 1286 N N . ILE A 1 171 ? -5.996 -35.781 20.75 1 21.56 171 ILE A N 1
ATOM 1287 C CA . ILE A 1 171 ? -6.855 -36 21.906 1 21.56 171 ILE A CA 1
ATOM 1288 C C . ILE A 1 171 ? -7.605 -37.312 21.734 1 21.56 171 ILE A C 1
ATOM 1290 O O . ILE A 1 171 ? -8.219 -37.562 20.703 1 21.56 171 ILE A O 1
ATOM 1294 N N . PRO A 1 172 ? -7.098 -38.312 22.469 1 20 172 PRO A N 1
ATOM 1295 C CA . PRO A 1 172 ? -7.551 -39.688 22.469 1 20 172 PRO A CA 1
ATOM 1296 C C . PRO A 1 172 ? -9.07 -39.812 22.359 1 20 172 PRO A C 1
ATOM 1298 O O . PRO A 1 172 ? -9.578 -40.531 21.5 1 20 172 PRO A O 1
ATOM 1301 N N . GLY A 1 173 ? -9.625 -39.938 23.484 1 20.56 173 GLY A N 1
ATOM 1302 C CA . GLY A 1 173 ? -10.539 -40.875 24.109 1 20.56 173 GLY A CA 1
ATOM 1303 C C . GLY A 1 173 ? -12 -40.562 23.844 1 20.56 173 GLY A C 1
ATOM 1304 O O . GLY A 1 173 ? -12.742 -40.188 24.75 1 20.56 173 GLY A O 1
ATOM 1305 N N . THR A 1 174 ? -12.383 -40.312 22.609 1 22.17 174 THR A N 1
ATOM 1306 C CA . THR A 1 174 ? -13.773 -39.875 22.594 1 22.17 174 THR A CA 1
ATOM 1307 C C . THR A 1 174 ? -14.688 -40.938 23.172 1 22.17 174 THR A C 1
ATOM 1309 O O . THR A 1 174 ? -15.086 -41.875 22.469 1 22.17 174 THR A O 1
ATOM 1312 N N . GLU A 1 175 ? -14.273 -41.688 24.109 1 21.81 175 GLU A N 1
ATOM 1313 C CA . GLU A 1 175 ? -15.281 -42.688 24.406 1 21.81 175 GLU A CA 1
ATOM 1314 C C . GLU A 1 175 ? -16.656 -42.062 24.578 1 21.81 175 GLU A C 1
ATOM 1316 O O . GLU A 1 175 ? -17.609 -42.75 24.969 1 21.81 175 GLU A O 1
ATOM 1321 N N . ASN A 1 176 ? -16.938 -40.938 23.891 1 19.17 176 ASN A N 1
ATOM 1322 C CA . ASN A 1 176 ? -18.016 -40.156 24.438 1 19.17 176 ASN A CA 1
ATOM 1323 C C . ASN A 1 176 ? -19.281 -40.969 24.656 1 19.17 176 ASN A C 1
ATOM 1325 O O . ASN A 1 176 ? -19.594 -41.844 23.844 1 19.17 176 ASN A O 1
ATOM 1329 N N . GLU A 1 177 ? -19.969 -40.719 25.75 1 19.48 177 GLU A N 1
ATOM 1330 C CA . GLU A 1 177 ? -20.984 -41 26.75 1 19.48 177 GLU A CA 1
ATOM 1331 C C . GLU A 1 177 ? -22.359 -41.188 26.125 1 19.48 177 GLU A C 1
ATOM 1333 O O . GLU A 1 177 ? -22.562 -40.844 24.953 1 19.48 177 GLU A O 1
ATOM 1338 N N . ASN A 1 178 ? -23.328 -41.188 27.047 1 18.39 178 ASN A N 1
ATOM 1339 C CA . ASN A 1 178 ? -24.562 -41.688 27.688 1 18.39 178 ASN A CA 1
ATOM 1340 C C . ASN A 1 178 ? -25.797 -41.031 27.078 1 18.39 178 ASN A C 1
ATOM 1342 O O . ASN A 1 178 ? -25.938 -39.812 27.109 1 18.39 178 ASN A O 1
ATOM 1346 N N . THR A 1 179 ? -26.297 -41.469 25.969 1 19.69 179 THR A N 1
ATOM 1347 C CA . THR A 1 179 ? -27.484 -40.938 25.312 1 19.69 179 THR A CA 1
ATOM 1348 C C . THR A 1 179 ? -28.641 -40.812 26.297 1 19.69 179 THR A C 1
ATOM 1350 O O . THR A 1 179 ? -29.797 -41 25.938 1 19.69 179 THR A O 1
ATOM 1353 N N . GLU A 1 180 ? -28.312 -40.656 27.594 1 18.41 180 GLU A N 1
ATOM 1354 C CA . GLU A 1 180 ? -29.469 -40.875 28.453 1 18.41 180 GLU A CA 1
ATOM 1355 C C . GLU A 1 180 ? -30.719 -40.188 27.906 1 18.41 180 GLU A C 1
ATOM 1357 O O . GLU A 1 180 ? -30.625 -39.375 26.984 1 18.41 180 GLU A O 1
ATOM 1362 N N . ASN A 1 181 ? -31.641 -39.906 28.891 1 18.09 181 ASN A N 1
ATOM 1363 C CA . ASN A 1 181 ? -33 -39.906 29.438 1 18.09 181 ASN A CA 1
ATOM 1364 C C . ASN A 1 181 ? -33.781 -38.656 29.031 1 18.09 181 ASN A C 1
ATOM 1366 O O . ASN A 1 181 ? -33.312 -37.531 29.203 1 18.09 181 ASN A O 1
ATOM 1370 N N . PHE A 1 182 ? -34.719 -38.812 28.172 1 19.22 182 PHE A N 1
ATOM 1371 C CA . PHE A 1 182 ? -35.719 -37.969 27.531 1 19.22 182 PHE A CA 1
ATOM 1372 C C . PHE A 1 182 ? -36.531 -37.188 28.578 1 19.22 182 PHE A C 1
ATOM 1374 O O . PHE A 1 182 ? -37.469 -36.469 28.234 1 19.22 182 PHE A O 1
ATOM 1381 N N . SER A 1 183 ? -36.312 -37.344 29.906 1 17.55 183 SER A N 1
ATOM 1382 C CA . SER A 1 183 ? -37.531 -37.094 30.656 1 17.55 183 SER A CA 1
ATOM 1383 C C . SER A 1 183 ? -37.906 -35.625 30.578 1 17.55 183 SER A C 1
ATOM 1385 O O . SER A 1 183 ? -38.906 -35.188 31.188 1 17.55 183 SER A O 1
ATOM 1387 N N . LYS A 1 184 ? -37.25 -34.781 30.016 1 18.44 184 LYS A N 1
ATOM 1388 C CA . LYS A 1 184 ? -37.594 -33.5 30.641 1 18.44 184 LYS A CA 1
ATOM 1389 C C . LYS A 1 184 ? -39.094 -33.25 30.578 1 18.44 184 LYS A C 1
ATOM 1391 O O . LYS A 1 184 ? -39.719 -33.406 29.531 1 18.44 184 LYS A O 1
ATOM 1396 N N . THR A 1 185 ? -39.781 -33.125 31.719 1 17.08 185 THR A N 1
ATOM 1397 C CA . THR A 1 185 ? -40.969 -32.688 32.406 1 17.08 185 THR A CA 1
ATOM 1398 C C . THR A 1 185 ? -41.406 -31.297 31.922 1 17.08 185 THR A C 1
ATOM 1400 O O . THR A 1 185 ? -42.562 -31.109 31.547 1 17.08 185 THR A O 1
ATOM 1403 N N . LYS A 1 186 ? -41.062 -30.375 32.812 1 18.05 186 LYS A N 1
ATOM 1404 C CA . LYS A 1 186 ? -41.938 -29.438 33.5 1 18.05 186 LYS A CA 1
ATOM 1405 C C . LYS A 1 186 ? -42.438 -28.344 32.562 1 18.05 186 LYS A C 1
ATOM 1407 O O . LYS A 1 186 ? -41.906 -28.188 31.453 1 18.05 186 LYS A O 1
ATOM 1412 N N . ASP A 1 187 ? -42.875 -27.141 33.125 1 18.2 187 ASP A N 1
ATOM 1413 C CA . ASP A 1 187 ? -43.719 -26 33.469 1 18.2 187 ASP A CA 1
ATOM 1414 C C . ASP A 1 187 ? -43.312 -24.766 32.656 1 18.2 187 ASP A C 1
ATOM 1416 O O . ASP A 1 187 ? -42.125 -24.484 32.469 1 18.2 187 ASP A O 1
ATOM 1420 N N . VAL A 1 188 ? -44.062 -24.438 31.688 1 21.62 188 VAL A N 1
ATOM 1421 C CA . VAL A 1 188 ? -44.031 -23.281 30.797 1 21.62 188 VAL A CA 1
ATOM 1422 C C . VAL A 1 188 ? -43.844 -22 31.609 1 21.62 188 VAL A C 1
ATOM 1424 O O . VAL A 1 188 ? -43.812 -20.906 31.047 1 21.62 188 VAL A O 1
ATOM 1427 N N . PRO A 1 189 ? -43.719 -22.125 32.906 1 20.05 189 PRO A N 1
ATOM 1428 C CA . PRO A 1 189 ? -44.25 -20.875 33.438 1 20.05 189 PRO A CA 1
ATOM 1429 C C . PRO A 1 189 ? -43.344 -19.672 33.125 1 20.05 189 PRO A C 1
ATOM 1431 O O . PRO A 1 189 ? -43.719 -18.531 33.406 1 20.05 189 PRO A O 1
ATOM 1434 N N . LYS A 1 190 ? -42.219 -19.938 32.594 1 17.45 190 LYS A N 1
ATOM 1435 C CA . LYS A 1 190 ? -41.375 -19.016 33.312 1 17.45 190 LYS A CA 1
ATOM 1436 C C . LYS A 1 190 ? -42.031 -17.656 33.5 1 17.45 190 LYS A C 1
ATOM 1438 O O . LYS A 1 190 ? -42.188 -17.188 34.625 1 17.45 190 LYS A O 1
ATOM 1443 N N . SER A 1 191 ? -41.375 -16.672 32.875 1 15.88 191 SER A N 1
ATOM 1444 C CA . SER A 1 191 ? -40.562 -15.594 33.438 1 15.88 191 SER A CA 1
ATOM 1445 C C . SER A 1 191 ? -41.406 -14.32 33.625 1 15.88 191 SER A C 1
ATOM 1447 O O . SER A 1 191 ? -42.125 -13.914 32.719 1 15.88 191 SER A O 1
ATOM 1449 N N . ASP A 1 192 ? -41.5 -13.953 34.75 1 16.47 192 ASP A N 1
ATOM 1450 C CA . ASP A 1 192 ? -42 -12.922 35.656 1 16.47 192 ASP A CA 1
ATOM 1451 C C . ASP A 1 192 ? -41.719 -11.523 35.094 1 16.47 192 ASP A C 1
ATOM 1453 O O . ASP A 1 192 ? -42.625 -10.695 35 1 16.47 192 ASP A O 1
ATOM 1457 N N . THR A 1 193 ? -40.406 -11 35.375 1 16.27 193 THR A N 1
ATOM 1458 C CA . THR A 1 193 ? -40.062 -9.93 36.312 1 16.27 193 THR A CA 1
ATOM 1459 C C . THR A 1 193 ? -40.219 -8.57 35.625 1 16.27 193 THR A C 1
ATOM 1461 O O . THR A 1 193 ? -39.875 -8.414 34.469 1 16.27 193 THR A O 1
ATOM 1464 N N . VAL A 1 194 ? -40.625 -7.473 36.406 1 17.67 194 VAL A N 1
ATOM 1465 C CA . VAL A 1 194 ? -41.125 -6.145 36.781 1 17.67 194 VAL A CA 1
ATOM 1466 C C . VAL A 1 194 ? -40.031 -5.102 36.469 1 17.67 194 VAL A C 1
ATOM 1468 O O . VAL A 1 194 ? -40.125 -3.953 36.906 1 17.67 194 VAL A O 1
ATOM 1471 N N . LEU A 1 195 ? -39.094 -5.457 35.594 1 17.44 195 LEU A N 1
ATOM 1472 C CA . LEU A 1 195 ? -38.031 -4.477 35.812 1 17.44 195 LEU A CA 1
ATOM 1473 C C . LEU A 1 195 ? -38.594 -3.059 35.719 1 17.44 195 LEU A C 1
ATOM 1475 O O . LEU A 1 195 ? -39.031 -2.623 34.656 1 17.44 195 LEU A O 1
ATOM 1479 N N . LYS A 1 196 ? -39.219 -2.684 36.781 1 16.72 196 LYS A N 1
ATOM 1480 C CA . LYS A 1 196 ? -39.531 -1.302 37.125 1 16.72 196 LYS A CA 1
ATOM 1481 C C . LYS A 1 196 ? -38.375 -0.369 36.781 1 16.72 196 LYS A C 1
ATOM 1483 O O . LYS A 1 196 ? -37.25 -0.606 37.219 1 16.72 196 LYS A O 1
ATOM 1488 N N . ALA A 1 197 ? -38.406 0.208 35.656 1 16.97 197 ALA A N 1
ATOM 1489 C CA . ALA A 1 197 ? -37.75 1.428 35.219 1 16.97 197 ALA A CA 1
ATOM 1490 C C . ALA A 1 197 ? -37.625 2.434 36.344 1 16.97 197 ALA A C 1
ATOM 1492 O O . ALA A 1 197 ? -38.562 3.109 36.719 1 16.97 197 ALA A O 1
ATOM 1493 N N . THR A 1 198 ? -37.156 1.847 37.562 1 16.38 198 THR A N 1
ATOM 1494 C CA . THR A 1 198 ? -37.125 2.799 38.656 1 16.38 198 THR A CA 1
ATOM 1495 C C . THR A 1 198 ? -36.312 4.031 38.281 1 16.38 198 THR A C 1
ATOM 1497 O O . THR A 1 198 ? -35.188 3.908 37.812 1 16.38 198 THR A O 1
ATOM 1500 N N . LYS A 1 199 ? -37.094 5.125 37.969 1 18.55 199 LYS A N 1
ATOM 1501 C CA . LYS A 1 199 ? -36.875 6.566 38 1 18.55 199 LYS A CA 1
ATOM 1502 C C . LYS A 1 199 ? -36 6.938 39.219 1 18.55 199 LYS A C 1
ATOM 1504 O O . LYS A 1 199 ? -36.406 6.793 40.344 1 18.55 199 LYS A O 1
ATOM 1509 N N . LEU A 1 200 ? -34.719 6.566 39.125 1 16.42 200 LEU A N 1
ATOM 1510 C CA . LEU A 1 200 ? -33.812 7.016 40.188 1 16.42 200 LEU A CA 1
ATOM 1511 C C . LEU A 1 200 ? -34.156 8.422 40.656 1 16.42 200 LEU A C 1
ATOM 1513 O O . LEU A 1 200 ? -34.062 9.383 39.875 1 16.42 200 LEU A O 1
ATOM 1517 N N . LYS A 1 201 ? -35.125 8.523 41.531 1 17.92 201 LYS A N 1
ATOM 1518 C CA . LYS A 1 201 ? -35.5 9.594 42.438 1 17.92 201 LYS A CA 1
ATOM 1519 C C . LYS A 1 201 ? -34.281 10.117 43.188 1 17.92 201 LYS A C 1
ATOM 1521 O O . LYS A 1 201 ? -33.812 9.461 44.125 1 17.92 201 LYS A O 1
ATOM 1526 N N . ALA A 1 202 ? -33.156 10.406 42.594 1 16.42 202 ALA A N 1
ATOM 1527 C CA . ALA A 1 202 ? -32.25 10.898 43.625 1 16.42 202 ALA A CA 1
ATOM 1528 C C . ALA A 1 202 ? -32.906 11.953 44.5 1 16.42 202 ALA A C 1
ATOM 1530 O O . ALA A 1 202 ? -33.344 13 44.031 1 16.42 202 ALA A O 1
ATOM 1531 N N . LYS A 1 203 ? -33.531 11.633 45.688 1 18.61 203 LYS A N 1
ATOM 1532 C CA . LYS A 1 203 ? -34.156 12.203 46.875 1 18.61 203 LYS A CA 1
ATOM 1533 C C . LYS A 1 203 ? -33.219 13.188 47.562 1 18.61 203 LYS A C 1
ATOM 1535 O O . LYS A 1 203 ? -33.625 13.898 48.5 1 18.61 203 LYS A O 1
ATOM 1540 N N . ASN A 1 204 ? -31.953 12.984 47.719 1 16.69 204 ASN A N 1
ATOM 1541 C CA . ASN A 1 204 ? -31.672 13.227 49.125 1 16.69 204 ASN A CA 1
ATOM 1542 C C . ASN A 1 204 ? -32.156 14.617 49.562 1 16.69 204 ASN A C 1
ATOM 1544 O O . ASN A 1 204 ? -32.344 15.5 48.719 1 16.69 204 ASN A O 1
ATOM 1548 N N . ARG A 1 205 ? -31.562 15.125 50.656 1 17.11 205 ARG A N 1
ATOM 1549 C CA . ARG A 1 205 ? -31.891 15.531 52 1 17.11 205 ARG A CA 1
ATOM 1550 C C . ARG A 1 205 ? -32.219 17.016 52.062 1 17.11 205 ARG A C 1
ATOM 1552 O O . ARG A 1 205 ? -33.188 17.406 52.719 1 17.11 205 ARG A O 1
ATOM 1559 N N . HIS A 1 206 ? -31.25 17.922 51.906 1 19.86 206 HIS A N 1
ATOM 1560 C CA . HIS A 1 206 ? -31.078 18.688 53.156 1 19.86 206 HIS A CA 1
ATOM 1561 C C . HIS A 1 206 ? -32.219 19.688 53.312 1 19.86 206 HIS A C 1
ATOM 1563 O O . HIS A 1 206 ? -32.75 20.234 52.344 1 19.86 206 HIS A O 1
ATOM 1569 N N . GLN A 1 207 ? -32.625 20 54.656 1 17.91 207 GLN A N 1
ATOM 1570 C CA . GLN A 1 207 ? -33.5 20.609 55.656 1 17.91 207 GLN A CA 1
ATOM 1571 C C . GLN A 1 207 ? -33.5 22.125 55.531 1 17.91 207 GLN A C 1
ATOM 1573 O O . GLN A 1 207 ? -34.406 22.797 56.031 1 17.91 207 GLN A O 1
ATOM 1578 N N . HIS A 1 208 ? -32.469 22.906 55.281 1 22.08 208 HIS A N 1
ATOM 1579 C CA . HIS A 1 208 ? -32.594 23.969 56.281 1 22.08 208 HIS A CA 1
ATOM 1580 C C . HIS A 1 208 ? -33.938 24.672 56.188 1 22.08 208 HIS A C 1
ATOM 1582 O O . HIS A 1 208 ? -34.5 24.781 55.094 1 22.08 208 HIS A O 1
ATOM 1588 N N . GLU A 1 209 ? -34.719 25.078 57.375 1 18.42 209 GLU A N 1
ATOM 1589 C CA . GLU A 1 209 ? -35.719 25.766 58.156 1 18.42 209 GLU A CA 1
ATOM 1590 C C . GLU A 1 209 ? -35.938 27.188 57.656 1 18.42 209 GLU A C 1
ATOM 1592 O O . GLU A 1 209 ? -37.094 27.641 57.531 1 18.42 209 GLU A O 1
ATOM 1597 N N . ASP A 1 210 ? -35.094 28.234 57.938 1 20.91 210 ASP A N 1
ATOM 1598 C CA . ASP A 1 210 ? -35.75 29.312 58.688 1 20.91 210 ASP A CA 1
ATOM 1599 C C . ASP A 1 210 ? -36.906 29.922 57.875 1 20.91 210 ASP A C 1
ATOM 1601 O O . ASP A 1 210 ? -37 29.703 56.688 1 20.91 210 ASP A O 1
ATOM 1605 N N . LEU A 1 211 ? -37.188 31.328 58.281 1 20.75 211 LEU A N 1
ATOM 1606 C CA . LEU A 1 211 ? -38.062 32.5 58.5 1 20.75 211 LEU A CA 1
ATOM 1607 C C . LEU A 1 211 ? -38.281 33.219 57.156 1 20.75 211 LEU A C 1
ATOM 1609 O O . LEU A 1 211 ? -37.375 33.344 56.344 1 20.75 211 LEU A O 1
ATOM 1613 N N . MET B 1 1 ? 8.344 -1.101 -17.844 1 76.81 1 MET B N 1
ATOM 1614 C CA . MET B 1 1 ? 7.145 -1.356 -17.047 1 76.81 1 MET B CA 1
ATOM 1615 C C . MET B 1 1 ? 7.098 -0.459 -15.82 1 76.81 1 MET B C 1
ATOM 1617 O O . MET B 1 1 ? 6.156 0.316 -15.648 1 76.81 1 MET B O 1
ATOM 1621 N N . ILE B 1 2 ? 8.18 -0.33 -15.195 1 80.56 2 ILE B N 1
ATOM 1622 C CA . ILE B 1 2 ? 8.203 0.427 -13.953 1 80.56 2 ILE B CA 1
ATOM 1623 C C . ILE B 1 2 ? 8.094 1.92 -14.25 1 80.56 2 ILE B C 1
ATOM 1625 O O . ILE B 1 2 ? 7.438 2.662 -13.516 1 80.56 2 ILE B O 1
ATOM 1629 N N . ASP B 1 3 ? 8.695 2.25 -15.398 1 83.88 3 ASP B N 1
ATOM 1630 C CA . ASP B 1 3 ? 8.602 3.662 -15.75 1 83.88 3 ASP B CA 1
ATOM 1631 C C . ASP B 1 3 ? 7.156 4.047 -16.078 1 83.88 3 ASP B C 1
ATOM 1633 O O . ASP B 1 3 ? 6.688 5.113 -15.68 1 83.88 3 ASP B O 1
ATOM 1637 N N . LYS B 1 4 ? 6.527 3.193 -16.75 1 83.88 4 LYS B N 1
ATOM 1638 C CA . LYS B 1 4 ? 5.129 3.443 -17.078 1 83.88 4 LYS B CA 1
ATOM 1639 C C . LYS B 1 4 ? 4.262 3.457 -15.828 1 83.88 4 LYS B C 1
ATOM 1641 O O . LYS B 1 4 ? 3.354 4.281 -15.703 1 83.88 4 LYS B O 1
ATOM 1646 N N . VAL B 1 5 ? 4.52 2.613 -14.938 1 86.38 5 VAL B N 1
ATOM 1647 C CA . VAL B 1 5 ? 3.824 2.572 -13.656 1 86.38 5 VAL B CA 1
ATOM 1648 C C . VAL B 1 5 ? 4.016 3.898 -12.922 1 86.38 5 VAL B C 1
ATOM 1650 O O . VAL B 1 5 ? 3.045 4.508 -12.469 1 86.38 5 VAL B O 1
ATOM 1653 N N . GLY B 1 6 ? 5.23 4.301 -12.859 1 89 6 GLY B N 1
ATOM 1654 C CA . GLY B 1 6 ? 5.52 5.582 -12.234 1 89 6 GLY B CA 1
ATOM 1655 C C . GLY B 1 6 ? 4.777 6.738 -12.875 1 89 6 GLY B C 1
ATOM 1656 O O . GLY B 1 6 ? 4.266 7.617 -12.172 1 89 6 GLY B O 1
ATOM 1657 N N . ASP B 1 7 ? 4.766 6.723 -14.172 1 89.56 7 ASP B N 1
ATOM 1658 C CA . ASP B 1 7 ? 4.078 7.781 -14.914 1 89.56 7 ASP B CA 1
ATOM 1659 C C . ASP B 1 7 ? 2.576 7.762 -14.625 1 89.56 7 ASP B C 1
ATOM 1661 O O . ASP B 1 7 ? 1.972 8.812 -14.391 1 89.56 7 ASP B O 1
ATOM 1665 N N . MET B 1 8 ? 2 6.684 -14.633 1 89.62 8 MET B N 1
ATOM 1666 C CA . MET B 1 8 ? 0.555 6.582 -14.453 1 89.62 8 MET B CA 1
ATOM 1667 C C . MET B 1 8 ? 0.164 6.895 -13.008 1 89.62 8 MET B C 1
ATOM 1669 O O . MET B 1 8 ? -0.817 7.598 -12.766 1 89.62 8 MET B O 1
ATOM 1673 N N . LEU B 1 9 ? 0.918 6.418 -12.109 1 92.69 9 LEU B N 1
ATOM 1674 C CA . LEU B 1 9 ? 0.667 6.77 -10.711 1 92.69 9 LEU B CA 1
ATOM 1675 C C . LEU B 1 9 ? 0.924 8.25 -10.469 1 92.69 9 LEU B C 1
ATOM 1677 O O . LEU B 1 9 ? 0.205 8.898 -9.703 1 92.69 9 LEU B O 1
ATOM 1681 N N . GLY B 1 10 ? 1.919 8.719 -11.102 1 89.94 10 GLY B N 1
ATOM 1682 C CA . GLY B 1 10 ? 2.166 10.148 -11.047 1 89.94 10 GLY B CA 1
ATOM 1683 C C . GLY B 1 10 ? 1.001 10.977 -11.555 1 89.94 10 GLY B C 1
ATOM 1684 O O . GLY B 1 10 ? 0.646 11.992 -10.961 1 89.94 10 GLY B O 1
ATOM 1685 N N . GLU B 1 11 ? 0.473 10.609 -12.609 1 89.75 11 GLU B N 1
ATOM 1686 C CA . GLU B 1 11 ? -0.695 11.289 -13.164 1 89.75 11 GLU B CA 1
ATOM 1687 C C . GLU B 1 11 ? -1.875 11.227 -12.195 1 89.75 11 GLU B C 1
ATOM 1689 O O . GLU B 1 11 ? -2.633 12.188 -12.07 1 89.75 11 GLU B O 1
ATOM 1694 N N . LEU B 1 12 ? -2.076 10.172 -11.609 1 90 12 LEU B N 1
ATOM 1695 C CA . LEU B 1 12 ? -3.121 10.039 -10.602 1 90 12 LEU B CA 1
ATOM 1696 C C . LEU B 1 12 ? -2.92 11.039 -9.469 1 90 12 LEU B C 1
ATOM 1698 O O . LEU B 1 12 ? -3.838 11.781 -9.125 1 90 12 LEU B O 1
ATOM 1702 N N . VAL B 1 13 ? -1.736 11.07 -8.984 1 88.69 13 VAL B N 1
ATOM 1703 C CA . VAL B 1 13 ? -1.402 11.969 -7.879 1 88.69 13 VAL B CA 1
ATOM 1704 C C . VAL B 1 13 ? -1.63 13.414 -8.305 1 88.69 13 VAL B C 1
ATOM 1706 O O . VAL B 1 13 ? -2.207 14.203 -7.559 1 88.69 13 VAL B O 1
ATOM 1709 N N . ASP B 1 14 ? -1.244 13.711 -9.516 1 86.25 14 ASP B N 1
ATOM 1710 C CA . ASP B 1 14 ? -1.441 15.055 -10.039 1 86.25 14 ASP B CA 1
ATOM 1711 C C . ASP B 1 14 ? -2.928 15.383 -10.172 1 86.25 14 ASP B C 1
ATOM 1713 O O . ASP B 1 14 ? -3.352 16.5 -9.867 1 86.25 14 ASP B O 1
ATOM 1717 N N . SER B 1 15 ? -3.658 14.508 -10.594 1 85.75 15 SER B N 1
ATOM 1718 C CA . SER B 1 15 ? -5.098 14.703 -10.75 1 85.75 15 SER B CA 1
ATOM 1719 C C . SER B 1 15 ? -5.766 14.93 -9.398 1 85.75 15 SER B C 1
ATOM 1721 O O . SER B 1 15 ? -6.633 15.805 -9.266 1 85.75 15 SER B O 1
ATOM 1723 N N . LEU B 1 16 ? -5.355 14.211 -8.453 1 83.5 16 LEU B N 1
ATOM 1724 C CA . LEU B 1 16 ? -5.914 14.344 -7.117 1 83.5 16 LEU B CA 1
ATOM 1725 C C . LEU B 1 16 ? -5.562 15.703 -6.516 1 83.5 16 LEU B C 1
ATOM 1727 O O . LEU B 1 16 ? -6.387 16.312 -5.836 1 83.5 16 LEU B O 1
ATOM 1731 N N . ASP B 1 17 ? -4.398 16.094 -6.742 1 78.31 17 ASP B N 1
ATOM 1732 C CA . ASP B 1 17 ? -3.965 17.391 -6.258 1 78.31 17 ASP B CA 1
ATOM 1733 C C . ASP B 1 17 ? -4.801 18.516 -6.871 1 78.31 17 ASP B C 1
ATOM 1735 O O . ASP B 1 17 ? -5.086 19.516 -6.211 1 78.31 17 ASP B O 1
ATOM 1739 N N . SER B 1 18 ? -5.176 18.312 -8.055 1 72.62 18 SER B N 1
ATOM 1740 C CA . SER B 1 18 ? -5.922 19.344 -8.766 1 72.62 18 SER B CA 1
ATOM 1741 C C . SER B 1 18 ? -7.375 19.391 -8.305 1 72.62 18 SER B C 1
ATOM 1743 O O . SER B 1 18 ? -8.008 20.453 -8.352 1 72.62 18 SER B O 1
ATOM 1745 N N . ILE B 1 19 ? -7.926 18.312 -7.918 1 69.31 19 ILE B N 1
ATOM 1746 C CA . ILE B 1 19 ? -9.336 18.266 -7.559 1 69.31 19 ILE B CA 1
ATOM 1747 C C . ILE B 1 19 ? -9.508 18.578 -6.078 1 69.31 19 ILE B C 1
ATOM 1749 O O . ILE B 1 19 ? -10.516 19.172 -5.672 1 69.31 19 ILE B O 1
ATOM 1753 N N . ASN B 1 20 ? -8.57 18.094 -5.395 1 64.69 20 ASN B N 1
ATOM 1754 C CA . ASN B 1 20 ? -8.688 18.344 -3.961 1 64.69 20 ASN B CA 1
ATOM 1755 C C . ASN B 1 20 ? -7.93 19.594 -3.541 1 64.69 20 ASN B C 1
ATOM 1757 O O . ASN B 1 20 ? -6.969 20 -4.199 1 64.69 20 ASN B O 1
ATOM 1761 N N . SER B 1 21 ? -8.539 20.328 -2.557 1 62.53 21 SER B N 1
ATOM 1762 C CA . SER B 1 21 ? -7.773 21.406 -1.944 1 62.53 21 SER B CA 1
ATOM 1763 C C . SER B 1 21 ? -6.414 20.922 -1.459 1 62.53 21 SER B C 1
ATOM 1765 O O . SER B 1 21 ? -6.277 19.766 -1.04 1 62.53 21 SER B O 1
ATOM 1767 N N . PRO B 1 22 ? -5.469 21.688 -1.663 1 77.88 22 PRO B N 1
ATOM 1768 C CA . PRO B 1 22 ? -4.145 21.344 -1.142 1 77.88 22 PRO B CA 1
ATOM 1769 C C . PRO B 1 22 ? -4.172 20.984 0.344 1 77.88 22 PRO B C 1
ATOM 1771 O O . PRO B 1 22 ? -4.906 21.609 1.116 1 77.88 22 PRO B O 1
ATOM 1774 N N . CYS B 1 23 ? -3.643 19.969 0.741 1 90.94 23 CYS B N 1
ATOM 1775 C CA . CYS B 1 23 ? -3.494 19.578 2.137 1 90.94 23 CYS B CA 1
ATOM 1776 C C . CYS B 1 23 ? -2.588 20.547 2.885 1 90.94 23 CYS B C 1
ATOM 1778 O O . CYS B 1 23 ? -1.383 20.594 2.637 1 90.94 23 CYS B O 1
ATOM 1780 N N . SER B 1 24 ? -3.154 21.391 3.67 1 92.38 24 SER B N 1
ATOM 1781 C CA . SER B 1 24 ? -2.436 22.391 4.465 1 92.38 24 SER B CA 1
ATOM 1782 C C . SER B 1 24 ? -3.016 22.5 5.871 1 92.38 24 SER B C 1
ATOM 1784 O O . SER B 1 24 ? -4.18 22.156 6.094 1 92.38 24 SER B O 1
ATOM 1786 N N . PHE B 1 25 ? -2.166 22.922 6.715 1 95.69 25 PHE B N 1
ATOM 1787 C CA . PHE B 1 25 ? -2.584 23.125 8.094 1 95.69 25 PHE B CA 1
ATOM 1788 C C . PHE B 1 25 ? -2.744 24.609 8.391 1 95.69 25 PHE B C 1
ATOM 1790 O O . PHE B 1 25 ? -1.896 25.422 8.016 1 95.69 25 PHE B O 1
ATOM 1797 N N . LYS B 1 26 ? -3.852 24.891 9.016 1 94.88 26 LYS B N 1
ATOM 1798 C CA . LYS B 1 26 ? -4.129 26.234 9.516 1 94.88 26 LYS B CA 1
ATOM 1799 C C . LYS B 1 26 ? -4.547 26.203 10.984 1 94.88 26 LYS B C 1
ATOM 1801 O O . LYS B 1 26 ? -5.277 25.312 11.406 1 94.88 26 LYS B O 1
ATOM 1806 N N . CYS B 1 27 ? -4.133 27.281 11.656 1 95.62 27 CYS B N 1
ATOM 1807 C CA . CYS B 1 27 ? -4.59 27.406 13.031 1 95.62 27 CYS B CA 1
ATOM 1808 C C . CYS B 1 27 ? -6.074 27.75 13.086 1 95.62 27 CYS B C 1
ATOM 1810 O O . CYS B 1 27 ? -6.559 28.547 12.281 1 95.62 27 CYS B O 1
ATOM 1812 N N . PRO B 1 28 ? -6.746 27.156 14.031 1 91.38 28 PRO B N 1
ATOM 1813 C CA . PRO B 1 28 ? -8.188 27.391 14.125 1 91.38 28 PRO B CA 1
ATOM 1814 C C . PRO B 1 28 ? -8.531 28.859 14.32 1 91.38 28 PRO B C 1
ATOM 1816 O O . PRO B 1 28 ? -9.594 29.312 13.898 1 91.38 28 PRO B O 1
ATOM 1819 N N . ASN B 1 29 ? -7.688 29.688 14.945 1 91.19 29 ASN B N 1
ATOM 1820 C CA . ASN B 1 29 ? -7.949 31.094 15.219 1 91.19 29 ASN B CA 1
ATOM 1821 C C . ASN B 1 29 ? -7.457 31.984 14.078 1 91.19 29 ASN B C 1
ATOM 1823 O O . ASN B 1 29 ? -7.484 33.219 14.188 1 91.19 29 ASN B O 1
ATOM 1827 N N . GLY B 1 30 ? -6.82 31.328 13.047 1 91.44 30 GLY B N 1
ATOM 1828 C CA . GLY B 1 30 ? -6.461 32.062 11.836 1 91.44 30 GLY B CA 1
ATOM 1829 C C . GLY B 1 30 ? -5.051 32.625 11.875 1 91.44 30 GLY B C 1
ATOM 1830 O O . GLY B 1 30 ? -4.57 33.156 10.891 1 91.44 30 GLY B O 1
ATOM 1831 N N . ILE B 1 31 ? -4.441 32.406 13.039 1 92.62 31 ILE B N 1
ATOM 1832 C CA . ILE B 1 31 ? -3.082 32.938 13.141 1 92.62 31 ILE B CA 1
ATOM 1833 C C . ILE B 1 31 ? -2.119 32 12.406 1 92.62 31 ILE B C 1
ATOM 1835 O O . ILE B 1 31 ? -2.428 30.844 12.18 1 92.62 31 ILE B O 1
ATOM 1839 N N . LYS B 1 32 ? -1.05 32.531 11.992 1 94.31 32 LYS B N 1
ATOM 1840 C CA . LYS B 1 32 ? -0.014 31.734 11.359 1 94.31 32 LYS B CA 1
ATOM 1841 C C . LYS B 1 32 ? 0.636 30.781 12.367 1 94.31 32 LYS B C 1
ATOM 1843 O O . LYS B 1 32 ? 1.054 31.203 13.445 1 94.31 32 LYS B O 1
ATOM 1848 N N . PRO B 1 33 ? 0.651 29.547 11.953 1 96.88 33 PRO B N 1
ATOM 1849 C CA . PRO B 1 33 ? 1.304 28.609 12.875 1 96.88 33 PRO B CA 1
ATOM 1850 C C . PRO B 1 33 ? 2.773 28.938 13.117 1 96.88 33 PRO B C 1
ATOM 1852 O O . PRO B 1 33 ? 3.48 29.328 12.188 1 96.88 33 PRO B O 1
ATOM 1855 N N . LYS B 1 34 ? 3.154 28.828 14.398 1 97.5 34 LYS B N 1
ATOM 1856 C CA . LYS B 1 34 ? 4.559 28.984 14.766 1 97.5 34 LYS B CA 1
ATOM 1857 C C . LYS B 1 34 ? 5.125 27.688 15.328 1 97.5 34 LYS B C 1
ATOM 1859 O O . LYS B 1 34 ? 4.41 26.922 15.992 1 97.5 34 LYS B O 1
ATOM 1864 N N . ALA B 1 35 ? 6.359 27.547 15.047 1 98.06 35 ALA B N 1
ATOM 1865 C CA . ALA B 1 35 ? 6.988 26.328 15.578 1 98.06 35 ALA B CA 1
ATOM 1866 C C . ALA B 1 35 ? 6.848 26.266 17.094 1 98.06 35 ALA B C 1
ATOM 1868 O O . ALA B 1 35 ? 7.133 27.234 17.797 1 98.06 35 ALA B O 1
ATOM 1869 N N . ARG B 1 36 ? 6.359 25.141 17.547 1 97.38 36 ARG B N 1
ATOM 1870 C CA . ARG B 1 36 ? 6.25 24.922 18.984 1 97.38 36 ARG B CA 1
ATOM 1871 C C . ARG B 1 36 ? 7.625 24.797 19.625 1 97.38 36 ARG B C 1
ATOM 1873 O O . ARG B 1 36 ? 8.461 24 19.172 1 97.38 36 ARG B O 1
ATOM 1880 N N . GLU B 1 37 ? 7.727 25.594 20.75 1 94.81 37 GLU B N 1
ATOM 1881 C CA . GLU B 1 37 ? 9 25.578 21.469 1 94.81 37 GLU B CA 1
ATOM 1882 C C . GLU B 1 37 ? 9.281 24.188 22.062 1 94.81 37 GLU B C 1
ATOM 1884 O O . GLU B 1 37 ? 8.383 23.562 22.625 1 94.81 37 GLU B O 1
ATOM 1889 N N . ASN B 1 38 ? 10.414 23.547 21.891 1 95.31 38 ASN B N 1
ATOM 1890 C CA . ASN B 1 38 ? 10.891 22.297 22.484 1 95.31 38 ASN B CA 1
ATOM 1891 C C . ASN B 1 38 ? 10.25 21.078 21.812 1 95.31 38 ASN B C 1
ATOM 1893 O O . ASN B 1 38 ? 10.258 19.984 22.391 1 95.31 38 ASN B O 1
ATOM 1897 N N . HIS B 1 39 ? 9.531 21.328 20.797 1 97.75 39 HIS B N 1
ATOM 1898 C CA . HIS B 1 39 ? 8.984 20.203 20.047 1 97.75 39 HIS B CA 1
ATOM 1899 C C . HIS B 1 39 ? 10.094 19.266 19.594 1 97.75 39 HIS B C 1
ATOM 1901 O O . HIS B 1 39 ? 11.117 19.719 19.062 1 97.75 39 HIS B O 1
ATOM 1907 N N . ILE B 1 40 ? 9.875 18.016 19.891 1 98.25 40 ILE B N 1
ATOM 1908 C CA . ILE B 1 40 ? 10.781 17 19.391 1 98.25 40 ILE B CA 1
ATOM 1909 C C . ILE B 1 40 ? 10.094 16.188 18.281 1 98.25 40 ILE B C 1
ATOM 1911 O O . ILE B 1 40 ? 9.039 15.586 18.516 1 98.25 40 ILE B O 1
ATOM 1915 N N . LYS B 1 41 ? 10.656 16.188 17.109 1 98.19 41 LYS B N 1
ATOM 1916 C CA . LYS B 1 41 ? 10.086 15.445 15.992 1 98.19 41 LYS B CA 1
ATOM 1917 C C . LYS B 1 41 ? 9.984 13.961 16.312 1 98.19 41 LYS B C 1
ATOM 1919 O O . LYS B 1 41 ? 10.875 13.391 16.953 1 98.19 41 LYS B O 1
ATOM 1924 N N . SER B 1 42 ? 8.938 13.383 15.836 1 97.81 42 SER B N 1
ATOM 1925 C CA . SER B 1 42 ? 8.719 11.969 16.109 1 97.81 42 SER B CA 1
ATOM 1926 C C . SER B 1 42 ? 8.391 11.195 14.844 1 97.81 42 SER B C 1
ATOM 1928 O O . SER B 1 42 ? 8.062 11.797 13.812 1 97.81 42 SER B O 1
ATOM 1930 N N . SER B 1 43 ? 8.625 9.914 14.93 1 96.94 43 SER B N 1
ATOM 1931 C CA . SER B 1 43 ? 8.234 8.977 13.891 1 96.94 43 SER B CA 1
ATOM 1932 C C . SER B 1 43 ? 7.355 7.863 14.445 1 96.94 43 SER B C 1
ATOM 1934 O O . SER B 1 43 ? 7.477 7.492 15.609 1 96.94 43 SER B O 1
ATOM 1936 N N . ASN B 1 44 ? 6.48 7.383 13.641 1 93.31 44 ASN B N 1
ATOM 1937 C CA . ASN B 1 44 ? 5.559 6.355 14.109 1 93.31 44 ASN B CA 1
ATOM 1938 C C . ASN B 1 44 ? 5.543 5.148 13.18 1 93.31 44 ASN B C 1
ATOM 1940 O O . ASN B 1 44 ? 4.508 4.496 13.016 1 93.31 44 ASN B O 1
ATOM 1944 N N . GLY B 1 45 ? 6.668 4.926 12.492 1 93.12 45 GLY B N 1
ATOM 1945 C CA . GLY B 1 45 ? 6.754 3.762 11.625 1 93.12 45 GLY B CA 1
ATOM 1946 C C . GLY B 1 45 ? 6.438 4.07 10.172 1 93.12 45 GLY B C 1
ATOM 1947 O O . GLY B 1 45 ? 6.465 5.234 9.766 1 93.12 45 GLY B O 1
ATOM 1948 N N . CYS B 1 46 ? 6.254 2.92 9.414 1 96.94 46 CYS B N 1
ATOM 1949 C CA . CYS B 1 46 ? 5.93 3.047 7.996 1 96.94 46 CYS B CA 1
ATOM 1950 C C . CYS B 1 46 ? 4.5 2.602 7.723 1 96.94 46 CYS B C 1
ATOM 1952 O O . CYS B 1 46 ? 4.027 1.623 8.305 1 96.94 46 CYS B O 1
ATOM 1954 N N . GLY B 1 47 ? 3.82 3.402 6.98 1 93.75 47 GLY B N 1
ATOM 1955 C CA . GLY B 1 47 ? 2.457 3.045 6.625 1 93.75 47 GLY B CA 1
ATOM 1956 C C . GLY B 1 47 ? 1.571 4.25 6.367 1 93.75 47 GLY B C 1
ATOM 1957 O O . GLY B 1 47 ? 2.049 5.383 6.348 1 93.75 47 GLY B O 1
ATOM 1958 N N . THR B 1 48 ? 0.293 3.959 6.09 1 93.94 48 THR B N 1
ATOM 1959 C CA . THR B 1 48 ? -0.657 5.023 5.789 1 93.94 48 THR B CA 1
ATOM 1960 C C . THR B 1 48 ? -2.053 4.664 6.285 1 93.94 48 THR B C 1
ATOM 1962 O O . THR B 1 48 ? -2.395 3.482 6.387 1 93.94 48 THR B O 1
ATOM 1965 N N . PHE B 1 49 ? -2.766 5.652 6.73 1 93.44 49 PHE B N 1
ATOM 1966 C CA . PHE B 1 49 ? -4.18 5.574 7.07 1 93.44 49 PHE B CA 1
ATOM 1967 C C . PHE B 1 49 ? -4.414 4.586 8.203 1 93.44 49 PHE B C 1
ATOM 1969 O O . PHE B 1 49 ? -5.387 3.832 8.188 1 93.44 49 PHE B O 1
ATOM 1976 N N . GLY B 1 50 ? -3.5 4.523 9.078 1 88.19 50 GLY B N 1
ATOM 1977 C CA . GLY B 1 50 ? -3.648 3.703 10.273 1 88.19 50 GLY B CA 1
ATOM 1978 C C . GLY B 1 50 ? -3.082 2.305 10.109 1 88.19 50 GLY B C 1
ATOM 1979 O O . GLY B 1 50 ? -3.076 1.517 11.055 1 88.19 50 GLY B O 1
ATOM 1980 N N . PHE B 1 51 ? -2.574 2.029 8.992 1 93.31 51 PHE B N 1
ATOM 1981 C CA . PHE B 1 51 ? -1.971 0.723 8.75 1 93.31 51 PHE B CA 1
ATOM 1982 C C . PHE B 1 51 ? -0.45 0.827 8.719 1 93.31 51 PHE B C 1
ATOM 1984 O O . PHE B 1 51 ? 0.103 1.674 8.016 1 93.31 51 PHE B O 1
ATOM 1991 N N . GLU B 1 52 ? 0.108 -0.095 9.461 1 95.06 52 GLU B N 1
ATOM 1992 C CA . GLU B 1 52 ? 1.565 -0.104 9.531 1 95.06 52 GLU B CA 1
ATOM 1993 C C . GLU B 1 52 ? 2.15 -1.229 8.68 1 95.06 52 GLU B C 1
ATOM 1995 O O . GLU B 1 52 ? 1.606 -2.334 8.641 1 95.06 52 GLU B O 1
ATOM 2000 N N . ILE B 1 53 ? 3.25 -0.911 8.039 1 96.25 53 ILE B N 1
ATOM 2001 C CA . ILE B 1 53 ? 4.031 -1.881 7.281 1 96.25 53 ILE B CA 1
ATOM 2002 C C . ILE B 1 53 ? 5.258 -2.297 8.086 1 96.25 53 ILE B C 1
ATOM 2004 O O . ILE B 1 53 ? 5.941 -1.451 8.672 1 96.25 53 ILE B O 1
ATOM 2008 N N . ASP B 1 54 ? 5.48 -3.518 8.133 1 94.88 54 ASP B N 1
ATOM 2009 C CA . ASP B 1 54 ? 6.676 -4.012 8.805 1 94.88 54 ASP B CA 1
ATOM 2010 C C . ASP B 1 54 ? 7.906 -3.873 7.91 1 94.88 54 ASP B C 1
ATOM 2012 O O . ASP B 1 54 ? 8.047 -4.598 6.926 1 94.88 54 ASP B O 1
ATOM 2016 N N . THR B 1 55 ? 8.781 -3.018 8.312 1 95.88 55 THR B N 1
ATOM 2017 C CA . THR B 1 55 ? 9.969 -2.77 7.5 1 95.88 55 THR B CA 1
ATOM 2018 C C . THR B 1 55 ? 11.227 -3.242 8.227 1 95.88 55 THR B C 1
ATOM 2020 O O . THR B 1 55 ? 12.336 -2.812 7.902 1 95.88 55 THR B O 1
ATOM 2023 N N . SER B 1 56 ? 11.109 -4.109 9.195 1 93.31 56 SER B N 1
ATOM 2024 C CA . SER B 1 56 ? 12.227 -4.547 10.023 1 93.31 56 SER B CA 1
ATOM 2025 C C . SER B 1 56 ? 13.273 -5.273 9.188 1 93.31 56 SER B C 1
ATOM 2027 O O . SER B 1 56 ? 14.461 -5.258 9.516 1 93.31 56 SER B O 1
ATOM 2029 N N . THR B 1 57 ? 12.883 -5.848 8.039 1 92.94 57 THR B N 1
ATOM 2030 C CA . THR B 1 57 ? 13.812 -6.613 7.215 1 92.94 57 THR B CA 1
ATOM 2031 C C . THR B 1 57 ? 14.508 -5.711 6.203 1 92.94 57 THR B C 1
ATOM 2033 O O . THR B 1 57 ? 15.438 -6.141 5.52 1 92.94 57 THR B O 1
ATOM 2036 N N . VAL B 1 58 ? 14.078 -4.512 6.094 1 96.19 58 VAL B N 1
ATOM 2037 C CA . VAL B 1 58 ? 14.688 -3.547 5.18 1 96.19 58 VAL B CA 1
ATOM 2038 C C . VAL B 1 58 ? 14.961 -2.238 5.918 1 96.19 58 VAL B C 1
ATOM 2040 O O . VAL B 1 58 ? 14.289 -1.232 5.684 1 96.19 58 VAL B O 1
ATOM 2043 N N . PRO B 1 59 ? 16.031 -2.154 6.68 1 96.62 59 PRO B N 1
ATOM 2044 C CA . PRO B 1 59 ? 16.297 -0.997 7.539 1 96.62 59 PRO B CA 1
ATOM 2045 C C . PRO B 1 59 ? 16.391 0.309 6.754 1 96.62 59 PRO B C 1
ATOM 2047 O O . PRO B 1 59 ? 16.047 1.372 7.273 1 96.62 59 PRO B O 1
ATOM 2050 N N . LEU B 1 60 ? 16.875 0.213 5.531 1 97.88 60 LEU B N 1
ATOM 2051 C CA . LEU B 1 60 ? 16.953 1.429 4.727 1 97.88 60 LEU B CA 1
ATOM 2052 C C . LEU B 1 60 ? 15.562 2.014 4.496 1 97.88 60 LEU B C 1
ATOM 2054 O O . LEU B 1 60 ? 15.406 3.234 4.418 1 97.88 60 LEU B O 1
ATOM 2058 N N . MET B 1 61 ? 14.617 1.179 4.398 1 98.44 61 MET B N 1
ATOM 2059 C CA . MET B 1 61 ? 13.242 1.651 4.238 1 98.44 61 MET B CA 1
ATOM 2060 C C . MET B 1 61 ? 12.75 2.33 5.512 1 98.44 61 MET B C 1
ATOM 2062 O O . MET B 1 61 ? 12.078 3.363 5.449 1 98.44 61 MET B O 1
ATOM 2066 N N . THR B 1 62 ? 13.031 1.767 6.652 1 98.38 62 THR B N 1
ATOM 2067 C CA . THR B 1 62 ? 12.68 2.379 7.93 1 98.38 62 THR B CA 1
ATOM 2068 C C . THR B 1 62 ? 13.227 3.801 8.016 1 98.38 62 THR B C 1
ATOM 2070 O O . THR B 1 62 ? 12.531 4.711 8.469 1 98.38 62 THR B O 1
ATOM 2073 N N . LYS B 1 63 ? 14.43 3.934 7.57 1 98.69 63 LYS B N 1
ATOM 2074 C CA . LYS B 1 63 ? 15.047 5.254 7.609 1 98.69 63 LYS B CA 1
ATOM 2075 C C . LYS B 1 63 ? 14.289 6.246 6.738 1 98.69 63 LYS B C 1
ATOM 2077 O O . LYS B 1 63 ? 14.086 7.395 7.133 1 98.69 63 LYS B O 1
ATOM 2082 N N . CYS B 1 64 ? 13.891 5.812 5.512 1 98.88 64 CYS B N 1
ATOM 2083 C CA . CYS B 1 64 ? 13.109 6.68 4.641 1 98.88 64 CYS B CA 1
ATOM 2084 C C . CYS B 1 64 ? 11.789 7.062 5.293 1 98.88 64 CYS B C 1
ATOM 2086 O O . CYS B 1 64 ? 11.367 8.219 5.234 1 98.88 64 CYS B O 1
ATOM 2088 N N . CYS B 1 65 ? 11.172 6.133 5.965 1 98.81 65 CYS B N 1
ATOM 2089 C CA . CYS B 1 65 ? 9.898 6.391 6.633 1 98.81 65 CYS B CA 1
ATOM 2090 C C . CYS B 1 65 ? 10.086 7.359 7.793 1 98.81 65 CYS B C 1
ATOM 2092 O O . CYS B 1 65 ? 9.281 8.273 7.977 1 98.81 65 CYS B O 1
ATOM 2094 N N . ASP B 1 66 ? 11.125 7.176 8.586 1 98.75 66 ASP B N 1
ATOM 2095 C CA . ASP B 1 66 ? 11.406 8.062 9.703 1 98.75 66 ASP B CA 1
ATOM 2096 C C . ASP B 1 66 ? 11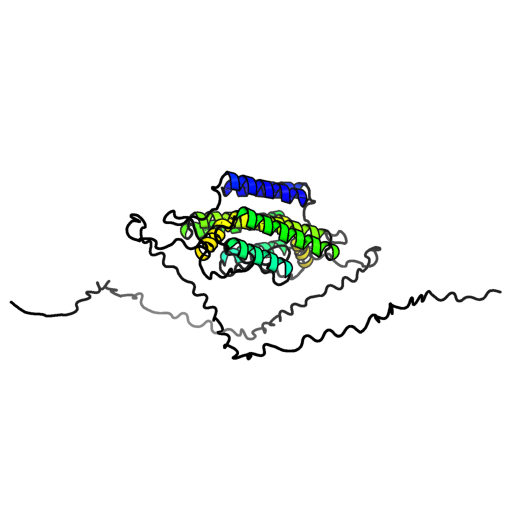.617 9.5 9.227 1 98.75 66 ASP B C 1
ATOM 2098 O O . ASP B 1 66 ? 11.062 10.438 9.797 1 98.75 66 ASP B O 1
ATOM 2102 N N . GLN B 1 67 ? 12.367 9.641 8.242 1 98.88 67 GLN B N 1
ATOM 2103 C CA . GLN B 1 67 ? 12.617 10.977 7.707 1 98.88 67 GLN B CA 1
ATOM 2104 C C . GLN B 1 67 ? 11.328 11.617 7.199 1 98.88 67 GLN B C 1
ATOM 2106 O O . GLN B 1 67 ? 11.125 12.82 7.363 1 98.88 67 GLN B O 1
ATOM 2111 N N . HIS B 1 68 ? 10.508 10.844 6.633 1 98.88 68 HIS B N 1
ATOM 2112 C CA . HIS B 1 68 ? 9.219 11.328 6.148 1 98.88 68 HIS B CA 1
ATOM 2113 C C . HIS B 1 68 ? 8.344 11.805 7.301 1 98.88 68 HIS B C 1
ATOM 2115 O O . HIS B 1 68 ? 7.762 12.891 7.234 1 98.88 68 HIS B O 1
ATOM 2121 N N . ASP B 1 69 ? 8.383 11 8.352 1 98.75 69 ASP B N 1
ATOM 2122 C CA . ASP B 1 69 ? 7.613 11.367 9.539 1 98.75 69 ASP B CA 1
ATOM 2123 C C . ASP B 1 69 ? 8.164 12.641 10.18 1 98.75 69 ASP B C 1
ATOM 2125 O O . ASP B 1 69 ? 7.402 13.5 10.625 1 98.75 69 ASP B O 1
ATOM 2129 N N . PHE B 1 70 ? 9.414 12.734 10.227 1 98.94 70 PHE B N 1
ATOM 2130 C CA . PHE B 1 70 ? 10.023 13.938 10.781 1 98.94 70 PHE B CA 1
ATOM 2131 C C . PHE B 1 70 ? 9.672 15.156 9.938 1 98.94 70 PHE B C 1
ATOM 2133 O O . PHE B 1 70 ? 9.438 16.234 10.484 1 98.94 70 PHE B O 1
ATOM 2140 N N . CYS B 1 71 ? 9.641 14.992 8.664 1 98.88 71 CYS B N 1
ATOM 2141 C CA . CYS B 1 71 ? 9.242 16.078 7.777 1 98.88 71 CYS B CA 1
ATOM 2142 C C . CYS B 1 71 ? 7.816 16.531 8.07 1 98.88 71 CYS B C 1
ATOM 2144 O O . CYS B 1 71 ? 7.555 17.719 8.227 1 98.88 71 CYS B O 1
ATOM 2146 N N . TYR B 1 72 ? 6.891 15.594 8.219 1 98.56 72 TYR B N 1
ATOM 2147 C CA . TYR B 1 72 ? 5.52 15.914 8.594 1 98.56 72 TYR B CA 1
ATOM 2148 C C . TYR B 1 72 ? 5.477 16.656 9.922 1 98.56 72 TYR B C 1
ATOM 2150 O O . TYR B 1 72 ? 4.672 17.562 10.102 1 98.56 72 TYR B O 1
ATOM 2158 N N . ASP B 1 73 ? 6.359 16.234 10.781 1 98.81 73 ASP B N 1
ATOM 2159 C CA . ASP B 1 73 ? 6.324 16.703 12.156 1 98.81 73 ASP B CA 1
ATOM 2160 C C . ASP B 1 73 ? 7.199 17.938 12.336 1 98.81 73 ASP B C 1
ATOM 2162 O O . ASP B 1 73 ? 7.695 18.219 13.43 1 98.81 73 ASP B O 1
ATOM 2166 N N . THR B 1 74 ? 7.441 18.625 11.336 1 98.75 74 THR B N 1
ATOM 2167 C CA . THR B 1 74 ? 8.086 19.938 11.336 1 98.75 74 THR B CA 1
ATOM 2168 C C . THR B 1 74 ? 7.078 21.031 10.977 1 98.75 74 THR B C 1
ATOM 2170 O O . THR B 1 74 ? 6.48 21.016 9.906 1 98.75 74 THR B O 1
ATOM 2173 N N . CYS B 1 75 ? 6.914 21.984 11.906 1 98.62 75 CYS B N 1
ATOM 2174 C CA . CYS B 1 75 ? 5.914 23.031 11.719 1 98.62 75 CYS B CA 1
ATOM 2175 C C . CYS B 1 75 ? 6.133 23.766 10.406 1 98.62 75 CYS B C 1
ATOM 2177 O O . CYS B 1 75 ? 7.262 24.156 10.086 1 98.62 75 CYS B O 1
ATOM 2179 N N . ASN B 1 76 ? 5.113 23.891 9.625 1 98.06 76 ASN B N 1
ATOM 2180 C CA . ASN B 1 76 ? 5.059 24.641 8.375 1 98.06 76 ASN B CA 1
ATOM 2181 C C . ASN B 1 76 ? 5.801 23.922 7.254 1 98.06 76 ASN B C 1
ATOM 2183 O O . ASN B 1 76 ? 6.152 24.531 6.246 1 98.06 76 ASN B O 1
ATOM 2187 N N . SER B 1 77 ? 6.031 22.656 7.496 1 98.25 77 SER B N 1
ATOM 2188 C CA . SER B 1 77 ? 6.547 21.906 6.359 1 98.25 77 SER B CA 1
ATOM 2189 C C . SER B 1 77 ? 5.508 21.797 5.246 1 98.25 77 SER B C 1
ATOM 2191 O O . SER B 1 77 ? 4.32 22.047 5.477 1 98.25 77 SER B O 1
ATOM 2193 N N . ASN B 1 78 ? 6.023 21.516 4.051 1 96.94 78 ASN B N 1
ATOM 2194 C CA . ASN B 1 78 ? 5.168 21.297 2.887 1 96.94 78 ASN B CA 1
ATOM 2195 C C . ASN B 1 78 ? 4.93 19.812 2.625 1 96.94 78 ASN B C 1
ATOM 2197 O O . ASN B 1 78 ? 5.867 19.078 2.316 1 96.94 78 ASN B O 1
ATOM 2201 N N . LYS B 1 79 ? 3.74 19.422 2.703 1 97.69 79 LYS B N 1
ATOM 2202 C CA . LYS B 1 79 ? 3.418 18.016 2.578 1 97.69 79 LYS B CA 1
ATOM 2203 C C . LYS B 1 79 ? 3.924 17.453 1.252 1 97.69 79 LYS B C 1
ATOM 2205 O O . LYS B 1 79 ? 4.484 16.344 1.211 1 97.69 79 LYS B O 1
ATOM 2210 N N . ASP B 1 80 ? 3.646 18.141 0.153 1 95.25 80 ASP B N 1
ATOM 2211 C CA . ASP B 1 80 ? 4.027 17.641 -1.165 1 95.25 80 ASP B CA 1
ATOM 2212 C C . ASP B 1 80 ? 5.535 17.422 -1.255 1 95.25 80 ASP B C 1
ATOM 2214 O O . ASP B 1 80 ? 5.992 16.438 -1.858 1 95.25 80 ASP B O 1
ATOM 2218 N N . LYS B 1 81 ? 6.238 18.328 -0.716 1 97.25 81 LYS B N 1
ATOM 2219 C CA . LYS B 1 81 ? 7.691 18.172 -0.71 1 97.25 81 LYS B CA 1
ATOM 2220 C C . LYS B 1 81 ? 8.117 16.984 0.144 1 97.25 81 LYS B C 1
ATOM 2222 O O . LYS B 1 81 ? 8.992 16.219 -0.249 1 97.25 81 LYS B O 1
ATOM 2227 N N . CYS B 1 82 ? 7.508 16.828 1.354 1 98.44 82 CYS B N 1
ATOM 2228 C CA . CYS B 1 82 ? 7.793 15.68 2.199 1 98.44 82 CYS B CA 1
ATOM 2229 C C . CYS B 1 82 ? 7.543 14.383 1.446 1 98.44 82 CYS B C 1
ATOM 2231 O O . CYS B 1 82 ? 8.359 13.461 1.504 1 98.44 82 CYS B O 1
ATOM 2233 N N . ASP B 1 83 ? 6.465 14.312 0.711 1 97.62 83 ASP B N 1
ATOM 2234 C CA . ASP B 1 83 ? 6.094 13.102 -0.011 1 97.62 83 ASP B CA 1
ATOM 2235 C C . ASP B 1 83 ? 7.031 12.852 -1.189 1 97.62 83 ASP B C 1
ATOM 2237 O O . ASP B 1 83 ? 7.402 11.711 -1.466 1 97.62 83 ASP B O 1
ATOM 2241 N N . SER B 1 84 ? 7.414 13.898 -1.879 1 97.38 84 SER B N 1
ATOM 2242 C CA . SER B 1 84 ? 8.359 13.75 -2.982 1 97.38 84 SER B CA 1
ATOM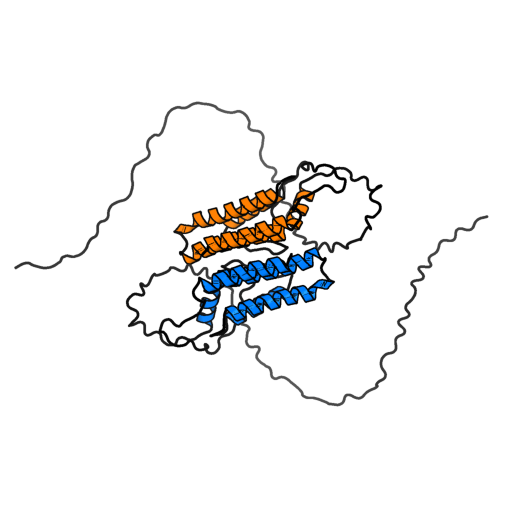 2243 C C . SER B 1 84 ? 9.727 13.281 -2.486 1 97.38 84 SER B C 1
ATOM 2245 O O . SER B 1 84 ? 10.367 12.445 -3.121 1 97.38 84 SER B O 1
ATOM 2247 N N . ASP B 1 85 ? 10.148 13.852 -1.379 1 98.81 85 ASP B N 1
ATOM 2248 C CA . ASP B 1 85 ? 11.406 13.414 -0.778 1 98.81 85 ASP B CA 1
ATOM 2249 C C . ASP B 1 85 ? 11.336 11.953 -0.352 1 98.81 85 ASP B C 1
ATOM 2251 O O . ASP B 1 85 ? 12.32 11.211 -0.469 1 98.81 85 ASP B O 1
ATOM 2255 N N . PHE B 1 86 ? 10.25 11.586 0.157 1 98.88 86 PHE B N 1
ATOM 2256 C CA . PHE B 1 86 ? 10.016 10.195 0.527 1 98.88 86 PHE B CA 1
ATOM 2257 C C . PHE B 1 86 ? 10.172 9.281 -0.68 1 98.88 86 PHE B C 1
ATOM 2259 O O . PHE B 1 86 ? 10.891 8.281 -0.618 1 98.88 86 PHE B O 1
ATOM 2266 N N . LYS B 1 87 ? 9.555 9.562 -1.745 1 98.44 87 LYS B N 1
ATOM 2267 C CA . LYS B 1 87 ? 9.672 8.789 -2.98 1 98.44 87 LYS B CA 1
ATOM 2268 C C . LYS B 1 87 ? 11.125 8.672 -3.414 1 98.44 87 LYS B C 1
ATOM 2270 O O . LYS B 1 87 ? 11.594 7.574 -3.734 1 98.44 87 LYS B O 1
ATOM 2275 N N . ALA B 1 88 ? 11.828 9.812 -3.488 1 98.81 88 ALA B N 1
ATOM 2276 C CA . ALA B 1 88 ? 13.227 9.828 -3.891 1 98.81 88 ALA B CA 1
ATOM 2277 C C . ALA B 1 88 ? 14.07 8.938 -2.975 1 98.81 88 ALA B C 1
ATOM 2279 O O . ALA B 1 88 ? 14.953 8.219 -3.439 1 98.81 88 ALA B O 1
ATOM 2280 N N . CYS B 1 89 ? 13.812 9.039 -1.731 1 98.88 89 CYS B N 1
ATOM 2281 C CA . CYS B 1 89 ? 14.531 8.219 -0.761 1 98.88 89 CYS B CA 1
ATOM 2282 C C . CYS B 1 89 ? 14.336 6.738 -1.043 1 98.88 89 CYS B C 1
ATOM 2284 O O . CYS B 1 89 ? 15.297 5.969 -1.053 1 98.88 89 CYS B O 1
ATOM 2286 N N . LEU B 1 90 ? 13.125 6.305 -1.275 1 98.69 90 LEU B N 1
ATOM 2287 C CA . LEU B 1 90 ? 12.812 4.902 -1.539 1 98.69 90 LEU B CA 1
ATOM 2288 C C . LEU B 1 90 ? 13.461 4.438 -2.838 1 98.69 90 LEU B C 1
ATOM 2290 O O . LEU B 1 90 ? 14.008 3.332 -2.902 1 98.69 90 LEU B O 1
ATOM 2294 N N . LEU B 1 91 ? 13.406 5.262 -3.848 1 98.38 91 LEU B N 1
ATOM 2295 C CA . LEU B 1 91 ? 14.016 4.883 -5.117 1 98.38 91 LEU B CA 1
ATOM 2296 C C . LEU B 1 91 ? 15.531 4.789 -4.984 1 98.38 91 LEU B C 1
ATOM 2298 O O . LEU B 1 91 ? 16.156 3.918 -5.598 1 98.38 91 LEU B O 1
ATOM 2302 N N . ASN B 1 92 ? 16.094 5.699 -4.223 1 98.75 92 ASN B N 1
ATOM 2303 C CA . ASN B 1 92 ? 17.516 5.613 -3.961 1 98.75 92 ASN B CA 1
ATOM 2304 C C . ASN B 1 92 ? 17.875 4.344 -3.197 1 98.75 92 ASN B C 1
ATOM 2306 O O . ASN B 1 92 ? 18.906 3.721 -3.465 1 98.75 92 ASN B O 1
ATOM 2310 N N . MET B 1 93 ? 17.094 4.02 -2.256 1 98.25 93 MET B N 1
ATOM 2311 C CA . MET B 1 93 ? 17.281 2.752 -1.554 1 98.25 93 MET B CA 1
ATOM 2312 C C . MET B 1 93 ? 17.312 1.585 -2.533 1 98.25 93 MET B C 1
ATOM 2314 O O . MET B 1 93 ? 18.188 0.717 -2.443 1 98.25 93 MET B O 1
ATOM 2318 N N . CYS B 1 94 ? 16.344 1.559 -3.434 1 98.19 94 CYS B N 1
ATOM 2319 C CA . CYS B 1 94 ? 16.312 0.493 -4.43 1 98.19 94 CYS B CA 1
ATOM 2320 C C . CYS B 1 94 ? 17.594 0.484 -5.266 1 98.19 94 CYS B C 1
ATOM 2322 O O . CYS B 1 94 ? 18.141 -0.579 -5.539 1 98.19 94 CYS B O 1
ATOM 2324 N N . LYS B 1 95 ? 18.031 1.623 -5.68 1 98.38 95 LYS B N 1
ATOM 2325 C CA . LYS B 1 95 ? 19.25 1.729 -6.469 1 98.38 95 LYS B CA 1
ATOM 2326 C C . LYS B 1 95 ? 20.453 1.179 -5.703 1 98.38 95 LYS B C 1
ATOM 2328 O O . LYS B 1 95 ? 21.297 0.47 -6.27 1 98.38 95 LYS B O 1
ATOM 2333 N N . LYS B 1 96 ? 20.531 1.456 -4.445 1 97.94 96 LYS B N 1
ATOM 2334 C CA . LYS B 1 96 ? 21.625 0.981 -3.605 1 97.94 96 LYS B CA 1
ATOM 2335 C C . LYS B 1 96 ? 21.609 -0.542 -3.498 1 97.94 96 LYS B C 1
ATOM 2337 O O . LYS B 1 96 ? 22.672 -1.165 -3.338 1 97.94 96 LYS B O 1
ATOM 2342 N N . MET B 1 97 ? 20.438 -1.113 -3.662 1 96.75 97 MET B N 1
ATOM 2343 C CA . MET B 1 97 ? 20.312 -2.559 -3.498 1 96.75 97 MET B CA 1
ATOM 2344 C C . MET B 1 97 ? 20.312 -3.262 -4.852 1 96.75 97 MET B C 1
ATOM 2346 O O . MET B 1 97 ? 20.203 -4.488 -4.918 1 96.75 97 MET B O 1
ATOM 2350 N N . GLU B 1 98 ? 20.469 -2.584 -5.859 1 97.06 98 GLU B N 1
ATOM 2351 C CA . GLU B 1 98 ? 20.25 -3.09 -7.211 1 97.06 98 GLU B CA 1
ATOM 2352 C C . GLU B 1 98 ? 21.141 -4.297 -7.496 1 97.06 98 GLU B C 1
ATOM 2354 O O . GLU B 1 98 ? 20.672 -5.301 -8.039 1 97.06 98 GLU B O 1
ATOM 2359 N N . LYS B 1 99 ? 22.406 -4.23 -7.133 1 96.81 99 LYS B N 1
ATOM 2360 C CA . LYS B 1 99 ? 23.359 -5.281 -7.453 1 96.81 99 LYS B CA 1
ATOM 2361 C C . LYS B 1 99 ? 23.062 -6.555 -6.668 1 96.81 99 LYS B C 1
ATOM 2363 O O . LYS B 1 99 ? 23.453 -7.648 -7.078 1 96.81 99 LYS B O 1
ATOM 2368 N N . SER B 1 100 ? 22.391 -6.371 -5.574 1 95.94 100 SER B N 1
ATOM 2369 C CA . SER B 1 100 ? 22.094 -7.516 -4.719 1 95.94 100 SER B CA 1
ATOM 2370 C C . SER B 1 100 ? 20.734 -8.125 -5.051 1 95.94 100 SER B C 1
ATOM 2372 O O . SER B 1 100 ? 20.312 -9.102 -4.434 1 95.94 100 SER B O 1
ATOM 2374 N N . LEU B 1 101 ? 20 -7.602 -5.992 1 95.06 101 LEU B N 1
ATOM 2375 C CA . LEU B 1 101 ? 18.641 -8.039 -6.332 1 95.06 101 LEU B CA 1
ATOM 2376 C C . LEU B 1 101 ? 18.594 -8.602 -7.75 1 95.06 101 LEU B C 1
ATOM 2378 O O . LEU B 1 101 ? 19.266 -8.086 -8.648 1 95.06 101 LEU B O 1
ATOM 2382 N N . GLU B 1 102 ? 17.828 -9.672 -7.883 1 94.38 102 GLU B N 1
ATOM 2383 C CA . GLU B 1 102 ? 17.5 -10.07 -9.242 1 94.38 102 GLU B CA 1
ATOM 2384 C C . GLU B 1 102 ? 16.688 -8.992 -9.961 1 94.38 102 GLU B C 1
ATOM 2386 O O . GLU B 1 102 ? 16.109 -8.117 -9.312 1 94.38 102 GLU B O 1
ATOM 2391 N N . LYS B 1 103 ? 16.625 -9.07 -11.242 1 93.25 103 LYS B N 1
ATOM 2392 C CA . LYS B 1 103 ? 15.969 -8.055 -12.062 1 93.25 103 LYS B CA 1
ATOM 2393 C C . LYS B 1 103 ? 14.523 -7.832 -11.625 1 93.25 103 LYS B C 1
ATOM 2395 O O . LYS B 1 103 ? 14.094 -6.691 -11.445 1 93.25 103 LYS B O 1
ATOM 2400 N N . ASP B 1 104 ? 13.781 -8.922 -11.43 1 91.12 104 ASP B N 1
ATOM 2401 C CA . ASP B 1 104 ? 12.383 -8.82 -11.039 1 91.12 104 ASP B CA 1
ATOM 2402 C C . ASP B 1 104 ? 12.242 -8.219 -9.641 1 91.12 104 ASP B C 1
ATOM 2404 O O . ASP B 1 104 ? 11.289 -7.492 -9.367 1 91.12 104 ASP B O 1
ATOM 2408 N N . GLU B 1 105 ? 13.203 -8.594 -8.828 1 94 105 GLU B N 1
ATOM 2409 C CA . GLU B 1 105 ? 13.195 -8.047 -7.48 1 94 105 GLU B CA 1
ATOM 2410 C C . GLU B 1 105 ? 13.477 -6.543 -7.496 1 94 105 GLU B C 1
ATOM 2412 O O . GLU B 1 105 ? 12.891 -5.789 -6.719 1 94 105 GLU B O 1
ATOM 2417 N N . PHE B 1 106 ? 14.406 -6.148 -8.336 1 96.75 106 PHE B N 1
ATOM 2418 C CA . PHE B 1 106 ? 14.719 -4.73 -8.477 1 96.75 106 PHE B CA 1
ATOM 2419 C C . PHE B 1 106 ? 13.508 -3.959 -8.984 1 96.75 106 PHE B C 1
ATOM 2421 O O . PHE B 1 106 ? 13.18 -2.891 -8.461 1 96.75 106 PHE B O 1
ATOM 2428 N N . GLU B 1 107 ? 12.789 -4.457 -9.953 1 94.12 107 GLU B N 1
ATOM 2429 C CA . GLU B 1 107 ? 11.57 -3.84 -10.469 1 94.12 107 GLU B CA 1
ATOM 2430 C C . GLU B 1 107 ? 10.477 -3.793 -9.406 1 94.12 107 GLU B C 1
ATOM 2432 O O . GLU B 1 107 ? 9.742 -2.811 -9.305 1 94.12 107 GLU B O 1
ATOM 2437 N N . GLY B 1 108 ? 10.398 -4.91 -8.648 1 95.25 108 GLY B N 1
ATOM 2438 C CA . GLY B 1 108 ? 9.453 -4.926 -7.543 1 95.25 108 GLY B CA 1
ATOM 2439 C C . GLY B 1 108 ? 9.734 -3.861 -6.5 1 95.25 108 GLY B C 1
ATOM 2440 O O . GLY B 1 108 ? 8.812 -3.266 -5.945 1 95.25 108 GLY B O 1
ATOM 2441 N N . CYS B 1 109 ? 10.984 -3.66 -6.258 1 96.62 109 CYS B N 1
ATOM 2442 C CA . CYS B 1 109 ? 11.391 -2.617 -5.324 1 96.62 109 CYS B CA 1
ATOM 2443 C C . CYS B 1 109 ? 10.914 -1.247 -5.793 1 96.62 109 CYS B C 1
ATOM 2445 O O . CYS B 1 109 ? 10.344 -0.482 -5.016 1 96.62 109 CYS B O 1
ATOM 2447 N N . LYS B 1 110 ? 11.141 -0.926 -7.016 1 97.56 110 LYS B N 1
ATOM 2448 C CA . LYS B 1 110 ? 10.734 0.361 -7.574 1 97.56 110 LYS B CA 1
ATOM 2449 C C . LYS B 1 110 ? 9.211 0.505 -7.574 1 97.56 110 LYS B C 1
ATOM 2451 O O . LYS B 1 110 ? 8.688 1.585 -7.297 1 97.56 110 LYS B O 1
ATOM 2456 N N . ALA B 1 111 ? 8.523 -0.547 -7.918 1 96.06 111 ALA B N 1
ATOM 2457 C CA . ALA B 1 111 ? 7.062 -0.51 -7.883 1 96.06 111 ALA B CA 1
ATOM 2458 C C . ALA B 1 111 ? 6.559 -0.26 -6.465 1 96.06 111 ALA B C 1
ATOM 2460 O O . ALA B 1 111 ? 5.609 0.501 -6.262 1 96.06 111 ALA B O 1
ATOM 2461 N N . THR B 1 112 ? 7.156 -0.917 -5.547 1 97.12 112 THR B N 1
ATOM 2462 C CA . THR B 1 112 ? 6.793 -0.698 -4.152 1 97.12 112 THR B CA 1
ATOM 2463 C C . THR B 1 112 ? 6.988 0.766 -3.768 1 97.12 112 THR B C 1
ATOM 2465 O O . THR B 1 112 ? 6.125 1.361 -3.117 1 97.12 112 THR B O 1
ATOM 2468 N N . ALA B 1 113 ? 8.086 1.338 -4.172 1 97.56 113 ALA B N 1
ATOM 2469 C CA . ALA B 1 113 ? 8.367 2.744 -3.895 1 97.56 113 ALA B CA 1
ATOM 2470 C C . ALA B 1 113 ? 7.262 3.645 -4.438 1 97.56 113 ALA B C 1
ATOM 2472 O O . ALA B 1 113 ? 6.777 4.535 -3.736 1 97.56 113 ALA B O 1
ATOM 2473 N N . GLU B 1 114 ? 6.883 3.377 -5.625 1 96.69 114 GLU B N 1
ATOM 2474 C CA . GLU B 1 114 ? 5.836 4.172 -6.266 1 96.69 114 GLU B CA 1
ATOM 2475 C C . GLU B 1 114 ? 4.5 4.004 -5.543 1 96.69 114 GLU B C 1
ATOM 2477 O O . GLU B 1 114 ? 3.762 4.973 -5.363 1 96.69 114 GLU B O 1
ATOM 2482 N N . LEU B 1 115 ? 4.203 2.797 -5.137 1 96.75 115 LEU B N 1
ATOM 2483 C CA . LEU B 1 115 ? 2.951 2.543 -4.438 1 96.75 115 LEU B CA 1
ATOM 2484 C C . LEU B 1 115 ? 2.941 3.227 -3.074 1 96.75 115 LEU B C 1
ATOM 2486 O O . LEU B 1 115 ? 1.926 3.795 -2.666 1 96.75 115 LEU B O 1
ATOM 2490 N N . MET B 1 116 ? 4.016 3.191 -2.377 1 97 116 MET B N 1
ATOM 2491 C CA . MET B 1 116 ? 4.09 3.834 -1.067 1 97 116 MET B CA 1
ATOM 2492 C C . MET B 1 116 ? 3.965 5.348 -1.196 1 97 116 MET B C 1
ATOM 2494 O O . MET B 1 116 ? 3.27 5.988 -0.405 1 97 116 MET B O 1
ATOM 2498 N N . PHE B 1 117 ? 4.637 5.914 -2.152 1 97.25 117 PHE B N 1
ATOM 2499 C CA . PHE B 1 117 ? 4.496 7.34 -2.434 1 97.25 117 PHE B CA 1
ATOM 2500 C C . PHE B 1 117 ? 3.043 7.688 -2.736 1 97.25 117 PHE B C 1
ATOM 2502 O O . PHE B 1 117 ? 2.504 8.656 -2.193 1 97.25 117 PHE B O 1
ATOM 2509 N N . THR B 1 118 ? 2.4 6.961 -3.607 1 96.12 118 THR B N 1
ATOM 2510 C CA . THR B 1 118 ? 0.996 7.164 -3.949 1 96.12 118 THR B CA 1
ATOM 2511 C C . THR B 1 118 ? 0.118 7.07 -2.705 1 96.12 118 THR B C 1
ATOM 2513 O O . THR B 1 118 ? -0.773 7.898 -2.502 1 96.12 118 THR B O 1
ATOM 2516 N N . GLY B 1 119 ? 0.391 6.051 -1.872 1 95.94 119 GLY B N 1
ATOM 2517 C CA . GLY B 1 119 ? -0.356 5.883 -0.636 1 95.94 119 GLY B CA 1
ATOM 2518 C C . GLY B 1 119 ? -0.266 7.086 0.284 1 95.94 119 GLY B C 1
ATOM 2519 O O . GLY B 1 119 ? -1.285 7.574 0.778 1 95.94 119 GLY B O 1
ATOM 2520 N N . THR B 1 120 ? 0.953 7.605 0.543 1 96.38 120 THR B N 1
ATOM 2521 C CA . THR B 1 120 ? 1.115 8.734 1.452 1 96.38 120 THR B CA 1
ATOM 2522 C C . THR B 1 120 ? 0.476 9.992 0.872 1 96.38 120 THR B C 1
ATOM 2524 O O . THR B 1 120 ? -0.078 10.812 1.609 1 96.38 120 THR B O 1
ATOM 2527 N N . THR B 1 121 ? 0.557 10.156 -0.447 1 95.44 121 THR B N 1
ATOM 2528 C CA . THR B 1 121 ? -0.029 11.32 -1.09 1 95.44 121 THR B CA 1
ATOM 2529 C C . THR B 1 121 ? -1.552 11.289 -0.998 1 95.44 121 THR B C 1
ATOM 2531 O O . THR B 1 121 ? -2.188 12.305 -0.728 1 95.44 121 THR B O 1
ATOM 2534 N N . MET B 1 122 ? -2.146 10.195 -1.134 1 93.56 122 MET B N 1
ATOM 2535 C CA . MET B 1 122 ? -3.6 10.062 -1.172 1 93.56 122 MET B CA 1
ATOM 2536 C C . MET B 1 122 ? -4.184 10.055 0.238 1 93.56 122 MET B C 1
ATOM 2538 O O . MET B 1 122 ? -5.281 10.562 0.465 1 93.56 122 MET B O 1
ATOM 2542 N N . LEU B 1 123 ? -3.457 9.477 1.155 1 94.88 123 LEU B N 1
ATOM 2543 C CA . LEU B 1 123 ? -4.082 9.125 2.426 1 94.88 123 LEU B CA 1
ATOM 2544 C C . LEU B 1 123 ? -3.379 9.812 3.588 1 94.88 123 LEU B C 1
ATOM 2546 O O . LEU B 1 123 ? -3.742 9.609 4.75 1 94.88 123 LEU B O 1
ATOM 2550 N N . GLY B 1 124 ? -2.398 10.672 3.312 1 95 124 GLY B N 1
ATOM 2551 C CA . GLY B 1 124 ? -1.536 11.164 4.375 1 95 124 GLY B CA 1
ATOM 2552 C C . GLY B 1 124 ? -1.981 12.5 4.93 1 95 124 GLY B C 1
ATOM 2553 O O . GLY B 1 124 ? -1.388 13.016 5.879 1 95 124 GLY B O 1
ATOM 2554 N N . CYS B 1 125 ? -3.031 13.094 4.383 1 94.94 125 CYS B N 1
ATOM 2555 C CA . CYS B 1 125 ? -3.352 14.469 4.754 1 94.94 125 CYS B CA 1
ATOM 2556 C C . CYS B 1 125 ? -3.742 14.555 6.227 1 94.94 125 CYS B C 1
ATOM 2558 O O . CYS B 1 125 ? -3.328 15.484 6.926 1 94.94 125 CYS B O 1
ATOM 2560 N N . THR B 1 126 ? -4.574 13.695 6.727 1 94.25 126 THR B N 1
ATOM 2561 C CA . THR B 1 126 ? -4.961 13.727 8.133 1 94.25 126 THR B CA 1
ATOM 2562 C C . THR B 1 126 ? -3.738 13.578 9.031 1 94.25 126 THR B C 1
ATOM 2564 O O . THR B 1 126 ? -3.576 14.328 10 1 94.25 126 THR B O 1
ATOM 2567 N N . SER B 1 127 ? -2.879 12.586 8.68 1 96.25 127 SER B N 1
ATOM 2568 C CA . SER B 1 127 ? -1.659 12.391 9.461 1 96.25 127 SER B CA 1
ATOM 2569 C C . SER B 1 127 ? -0.773 13.633 9.414 1 96.25 127 SER B C 1
ATOM 2571 O O . SER B 1 127 ? -0.16 14 10.422 1 96.25 127 SER B O 1
ATOM 2573 N N . PHE B 1 128 ? -0.686 14.297 8.297 1 97.56 128 PHE B N 1
ATOM 2574 C CA . PHE B 1 128 ? 0.098 15.523 8.156 1 97.56 128 PHE B CA 1
ATOM 2575 C C . PHE B 1 128 ? -0.448 16.609 9.062 1 97.56 128 PHE B C 1
ATOM 2577 O O . PHE B 1 128 ? 0.302 17.234 9.828 1 97.56 128 PHE B O 1
ATOM 2584 N N . LYS B 1 129 ? -1.707 16.828 8.992 1 97 129 LYS B N 1
ATOM 2585 C CA . LYS B 1 129 ? -2.34 17.875 9.789 1 97 129 LYS B CA 1
ATOM 2586 C C . LYS B 1 129 ? -2.16 17.594 11.281 1 97 129 LYS B C 1
ATOM 2588 O O . LYS B 1 129 ? -1.905 18.516 12.062 1 97 129 LYS B O 1
ATOM 2593 N N . ASP B 1 130 ? -2.312 16.344 11.672 1 96.62 130 ASP B N 1
ATOM 2594 C CA . ASP B 1 130 ? -2.107 15.984 13.078 1 96.62 130 ASP B CA 1
ATOM 2595 C C . ASP B 1 130 ? -0.681 16.297 13.516 1 96.62 130 ASP B C 1
ATOM 2597 O O . ASP B 1 130 ? -0.464 16.797 14.625 1 96.62 130 ASP B O 1
ATOM 2601 N N . SER B 1 131 ? 0.226 15.977 12.672 1 98.19 131 SER B N 1
ATOM 2602 C CA . SER B 1 131 ? 1.623 16.266 12.977 1 98.19 131 SER B CA 1
ATOM 2603 C C . SER B 1 131 ? 1.864 17.766 13.086 1 98.19 131 SER B C 1
ATOM 2605 O O . SER B 1 131 ? 2.564 18.219 14 1 98.19 131 SER B O 1
ATOM 2607 N N . GLN B 1 132 ? 1.299 18.531 12.133 1 98.25 132 GLN B N 1
ATOM 2608 C CA . GLN B 1 132 ? 1.416 19.984 12.195 1 98.25 132 GLN B CA 1
ATOM 2609 C C . GLN B 1 132 ? 0.809 20.547 13.484 1 98.25 132 GLN B C 1
ATOM 2611 O O . GLN B 1 132 ? 1.365 21.453 14.094 1 98.25 132 GLN B O 1
ATOM 2616 N N . LYS B 1 133 ? -0.294 19.969 13.875 1 97.19 133 LYS B N 1
ATOM 2617 C CA . LYS B 1 133 ? -0.93 20.391 15.125 1 97.19 133 LYS B CA 1
ATOM 2618 C C . LYS B 1 133 ? 0.008 20.188 16.312 1 97.19 133 LYS B C 1
ATOM 2620 O O . LYS B 1 133 ? 0.03 21.016 17.234 1 97.19 133 LYS B O 1
ATOM 2625 N N . ARG B 1 134 ? 0.756 19.141 16.266 1 97.31 134 ARG B N 1
ATOM 2626 C CA . ARG B 1 134 ? 1.699 18.844 17.344 1 97.31 134 ARG B CA 1
ATOM 2627 C C . ARG B 1 134 ? 2.92 19.75 17.266 1 97.31 134 ARG B C 1
ATOM 2629 O O . ARG B 1 134 ? 3.42 20.234 18.281 1 97.31 134 ARG B O 1
ATOM 2636 N N . ALA B 1 135 ? 3.352 20 16.109 1 98.5 135 ALA B N 1
ATOM 2637 C CA . ALA B 1 135 ? 4.641 20.656 15.898 1 98.5 135 ALA B CA 1
ATOM 2638 C C . ALA B 1 135 ? 4.5 22.172 15.969 1 98.5 135 ALA B C 1
ATOM 2640 O O . ALA B 1 135 ? 5.484 22.891 16.188 1 98.5 135 ALA B O 1
ATOM 2641 N N . CYS B 1 136 ? 3.312 22.641 15.789 1 98.31 136 CYS B N 1
ATOM 2642 C CA . CYS B 1 136 ? 3.105 24.078 15.711 1 98.31 136 CYS B CA 1
ATOM 2643 C C . CYS B 1 136 ? 2.346 24.594 16.922 1 98.31 136 CYS B C 1
ATOM 2645 O O . CYS B 1 136 ? 1.637 23.828 17.578 1 98.31 136 CYS B O 1
ATOM 2647 N N . ASP B 1 137 ? 2.561 25.844 17.219 1 96.62 137 ASP B N 1
ATOM 2648 C CA . ASP B 1 137 ? 1.869 26.578 18.266 1 96.62 137 ASP B CA 1
ATOM 2649 C C . ASP B 1 137 ? 0.919 27.625 17.672 1 96.62 137 ASP B C 1
ATOM 2651 O O . ASP B 1 137 ? 1.339 28.484 16.906 1 96.62 137 ASP B O 1
ATOM 2655 N N . CYS B 1 138 ? -0.352 27.484 18.031 1 94.06 138 CYS B N 1
ATOM 2656 C CA . CYS B 1 138 ? -1.365 28.391 17.516 1 94.06 138 CYS B CA 1
ATOM 2657 C C . CYS B 1 138 ? -1.801 29.391 18.578 1 94.06 138 CYS B C 1
ATOM 2659 O O . CYS B 1 138 ? -2.807 30.078 18.422 1 94.06 138 CYS B O 1
ATOM 2661 N N . GLY B 1 139 ? -1.069 29.562 19.625 1 86.94 139 GLY B N 1
ATOM 2662 C CA . GLY B 1 139 ? -1.364 30.531 20.688 1 86.94 139 GLY B CA 1
ATOM 2663 C C . GLY B 1 139 ? -2.652 30.219 21.422 1 86.94 139 GLY B C 1
ATOM 2664 O O . GLY B 1 139 ? -3.248 29.156 21.234 1 86.94 139 GLY B O 1
ATOM 2665 N N . GLU B 1 140 ? -3.062 31.172 22.438 1 73.06 140 GLU B N 1
ATOM 2666 C CA . GLU B 1 140 ? -4.246 31.016 23.281 1 73.06 140 GLU B CA 1
ATOM 2667 C C . GLU B 1 140 ? -5.523 31.141 22.453 1 73.06 140 GLU B C 1
ATOM 2669 O O . GLU B 1 140 ? -5.629 32 21.578 1 73.06 140 GLU B O 1
ATOM 2674 N N . ILE B 1 141 ? -6.102 30.109 22.109 1 60.84 141 ILE B N 1
ATOM 2675 C CA . ILE B 1 141 ? -7.426 30.172 21.5 1 60.84 141 ILE B CA 1
ATOM 2676 C C . ILE B 1 141 ? -8.414 30.812 22.469 1 60.84 141 ILE B C 1
ATOM 2678 O O . ILE B 1 141 ? -8.555 30.359 23.609 1 60.84 141 ILE B O 1
ATOM 2682 N N . ASP B 1 142 ? -8.727 32.094 22.547 1 51.28 142 ASP B N 1
ATOM 2683 C CA . ASP B 1 142 ? -9.828 32.625 23.344 1 51.28 142 ASP B CA 1
ATOM 2684 C C . ASP B 1 142 ? -11.117 31.844 23.094 1 51.28 142 ASP B C 1
ATOM 2686 O O . ASP B 1 142 ? -11.602 31.797 21.969 1 51.28 142 ASP B O 1
ATOM 2690 N N . MET B 1 143 ? -11.398 30.828 23.766 1 47 143 MET B N 1
ATOM 2691 C CA . MET B 1 143 ? -12.641 30.062 23.766 1 47 143 MET B CA 1
ATOM 2692 C C . MET B 1 143 ? -13.852 30.969 23.578 1 47 143 MET B C 1
ATOM 2694 O O . MET B 1 143 ? -14.984 30.5 23.562 1 47 143 MET B O 1
ATOM 2698 N N . ASP B 1 144 ? -13.898 32.25 23.922 1 43.97 144 ASP B N 1
ATOM 2699 C CA . ASP B 1 144 ? -15.188 32.938 23.859 1 43.97 144 ASP B CA 1
ATOM 2700 C C . ASP B 1 144 ? -15.727 32.969 22.438 1 43.97 144 ASP B C 1
ATOM 2702 O O . ASP B 1 144 ? -16.922 33.156 22.219 1 43.97 144 ASP B O 1
ATOM 2706 N N . SER B 1 145 ? -15.039 33.25 21.453 1 38.41 145 SER B N 1
ATOM 2707 C CA . SER B 1 145 ? -15.766 33.562 20.234 1 38.41 145 SER B CA 1
ATOM 2708 C C . SER B 1 145 ? -16.125 32.312 19.438 1 38.41 145 SER B C 1
ATOM 2710 O O . SER B 1 145 ? -16.422 32.406 18.25 1 38.41 145 SER B O 1
ATOM 2712 N N . ASP B 1 146 ? -15.602 31.188 19.656 1 38.75 146 ASP B N 1
ATOM 2713 C CA . ASP B 1 146 ? -16.109 30.234 18.688 1 38.75 146 ASP B CA 1
ATOM 2714 C C . ASP B 1 146 ? -17.578 29.906 18.953 1 38.75 146 ASP B C 1
ATOM 2716 O O . ASP B 1 146 ? -17.922 29.359 20.016 1 38.75 146 ASP B O 1
ATOM 2720 N N . PRO B 1 147 ? -18.641 30.656 18.375 1 37.91 147 PRO B N 1
ATOM 2721 C CA . PRO B 1 147 ? -20.031 30.234 18.594 1 37.91 147 PRO B CA 1
ATOM 2722 C C . PRO B 1 147 ? -20.219 28.719 18.453 1 37.91 147 PRO B C 1
ATOM 2724 O O . PRO B 1 147 ? -20.891 28.094 19.266 1 37.91 147 PRO B O 1
ATOM 2727 N N . ASP B 1 148 ? -20.234 28.219 17.203 1 35.31 148 ASP B N 1
ATOM 2728 C CA . ASP B 1 148 ? -20.859 26.953 16.797 1 35.31 148 ASP B CA 1
ATOM 2729 C C . ASP B 1 148 ? -20 25.766 17.203 1 35.31 148 ASP B C 1
ATOM 2731 O O . ASP B 1 148 ? -20.203 24.656 16.703 1 35.31 148 ASP B O 1
ATOM 2735 N N . VAL B 1 149 ? -18.938 25.922 17.812 1 34.22 149 VAL B N 1
ATOM 2736 C CA . VAL B 1 149 ? -18.281 24.641 18.031 1 34.22 149 VAL B CA 1
ATOM 2737 C C . VAL B 1 149 ? -19.094 23.812 19.031 1 34.22 149 VAL B C 1
ATOM 2739 O O . VAL B 1 149 ? -19.281 24.203 20.172 1 34.22 149 VAL B O 1
ATOM 2742 N N . LEU B 1 150 ? -20.188 23.281 18.484 1 30.02 150 LEU B N 1
ATOM 2743 C CA . LEU B 1 150 ? -20.781 22.203 19.281 1 30.02 150 LEU B CA 1
ATOM 2744 C C . LEU B 1 150 ? -19.719 21.297 19.859 1 30.02 150 LEU B C 1
ATOM 2746 O O . LEU B 1 150 ? -18.812 20.859 19.156 1 30.02 150 LEU B O 1
ATOM 2750 N N . ARG B 1 151 ? -19.5 21.422 21.078 1 30.33 151 ARG B N 1
ATOM 2751 C CA . ARG B 1 151 ? -18.797 20.5 21.953 1 30.33 151 ARG B CA 1
ATOM 2752 C C . ARG B 1 151 ? -19.172 19.047 21.672 1 30.33 151 ARG B C 1
ATOM 2754 O O . ARG B 1 151 ? -20.203 18.578 22.125 1 30.33 151 ARG B O 1
ATOM 2761 N N . VAL B 1 152 ? -19.094 18.609 20.391 1 26.48 152 VAL B N 1
ATOM 2762 C CA . VAL B 1 152 ? -19.297 17.156 20.375 1 26.48 152 VAL B CA 1
ATOM 2763 C C . VAL B 1 152 ? -18.234 16.484 21.234 1 26.48 152 VAL B C 1
ATOM 2765 O O . VAL B 1 152 ? -17.047 16.797 21.125 1 26.48 152 VAL B O 1
ATOM 2768 N N . ASN B 1 153 ? -18.562 16.172 22.406 1 23.09 153 ASN B N 1
ATOM 2769 C CA . ASN B 1 153 ? -17.906 15.266 23.344 1 23.09 153 ASN B CA 1
ATOM 2770 C C . ASN B 1 153 ? -17.453 13.984 22.672 1 23.09 153 ASN B C 1
ATOM 2772 O O . ASN B 1 153 ? -18.266 13.109 22.375 1 23.09 153 ASN B O 1
ATOM 2776 N N . SER B 1 154 ? -16.828 14.148 21.531 1 23.41 154 SER B N 1
ATOM 2777 C CA . SER B 1 154 ? -16.344 12.875 21 1 23.41 154 SER B CA 1
ATOM 2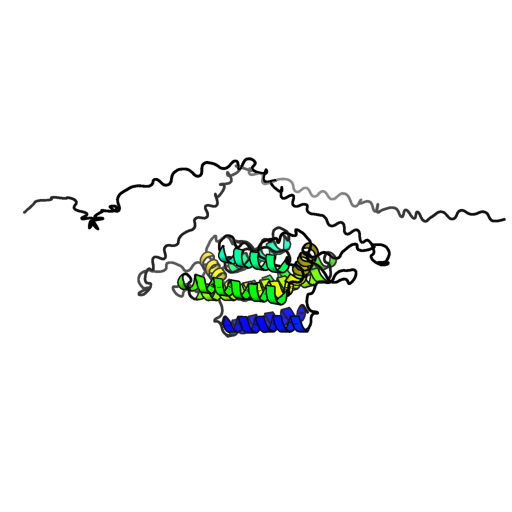778 C C . SER B 1 154 ? -15.555 12.102 22.047 1 23.41 154 SER B C 1
ATOM 2780 O O . SER B 1 154 ? -14.672 12.656 22.703 1 23.41 154 SER B O 1
ATOM 2782 N N . GLY B 1 155 ? -16.156 11.234 22.75 1 22.8 155 GLY B N 1
ATOM 2783 C CA . GLY B 1 155 ? -15.625 10.148 23.562 1 22.8 155 GLY B CA 1
ATOM 2784 C C . GLY B 1 155 ? -14.406 9.492 22.938 1 22.8 155 GLY B C 1
ATOM 2785 O O . GLY B 1 155 ? -14.523 8.812 21.922 1 22.8 155 GLY B O 1
ATOM 2786 N N . LYS B 1 156 ? -13.422 10.266 22.859 1 26.61 156 LYS B N 1
ATOM 2787 C CA . LYS B 1 156 ? -12.109 9.742 22.516 1 26.61 156 LYS B CA 1
ATOM 2788 C C . LYS B 1 156 ? -11.805 8.461 23.281 1 26.61 156 LYS B C 1
ATOM 2790 O O . LYS B 1 156 ? -11.664 8.477 24.5 1 26.61 156 LYS B O 1
ATOM 2795 N N . SER B 1 157 ? -12.492 7.387 22.828 1 23.95 157 SER B N 1
ATOM 2796 C CA . SER B 1 157 ? -11.938 6.121 23.297 1 23.95 157 SER B CA 1
ATOM 2797 C C . SER B 1 157 ? -10.43 6.074 23.125 1 23.95 157 SER B C 1
ATOM 2799 O O . SER B 1 157 ? -9.93 6.102 21.984 1 23.95 157 SER B O 1
ATOM 2801 N N . THR B 1 158 ? -9.805 6.824 23.938 1 23.81 158 THR B N 1
ATOM 2802 C CA . THR B 1 158 ? -8.359 6.754 24.109 1 23.81 158 THR B CA 1
ATOM 2803 C C . THR B 1 158 ? -7.902 5.309 24.281 1 23.81 158 THR B C 1
ATOM 2805 O O . THR B 1 158 ? -8.258 4.66 25.281 1 23.81 158 THR B O 1
ATOM 2808 N N . LEU B 1 159 ? -8.055 4.535 23.25 1 22.8 159 LEU B N 1
ATOM 2809 C CA . LEU B 1 159 ? -7.297 3.299 23.406 1 22.8 159 LEU B CA 1
ATOM 2810 C C . LEU B 1 159 ? -5.887 3.588 23.906 1 22.8 159 LEU B C 1
ATOM 2812 O O . LEU B 1 159 ? -5.102 4.25 23.234 1 22.8 159 LEU B O 1
ATOM 2816 N N . ILE B 1 160 ? -5.859 3.805 25.172 1 23.22 160 ILE B N 1
ATOM 2817 C CA . ILE B 1 160 ? -4.66 3.984 26 1 23.22 160 ILE B CA 1
ATOM 2818 C C . ILE B 1 160 ? -3.658 2.873 25.688 1 23.22 160 ILE B C 1
ATOM 2820 O O . ILE B 1 160 ? -3.957 1.69 25.875 1 23.22 160 ILE B O 1
ATOM 2824 N N . HIS B 1 161 ? -3.199 2.803 24.469 1 21.34 161 HIS B N 1
ATOM 2825 C CA . HIS B 1 161 ? -2.066 1.887 24.422 1 21.34 161 HIS B CA 1
ATOM 2826 C C . HIS B 1 161 ? -0.995 2.281 25.438 1 21.34 161 HIS B C 1
ATOM 2828 O O . HIS B 1 161 ? -0.489 3.404 25.406 1 21.34 161 HIS B O 1
ATOM 2834 N N . GLY B 1 162 ? -1.2 1.86 26.594 1 20.34 162 GLY B N 1
ATOM 2835 C CA . GLY B 1 162 ? -0.268 1.973 27.703 1 20.34 162 GLY B CA 1
ATOM 2836 C C . GLY B 1 162 ? 1.147 1.569 27.344 1 20.34 162 GLY B C 1
ATOM 2837 O O . GLY B 1 162 ? 1.442 0.381 27.203 1 20.34 162 GLY B O 1
ATOM 2838 N N . LYS B 1 163 ? 1.604 2.029 26.281 1 22.94 163 LYS B N 1
ATOM 2839 C CA . LYS B 1 163 ? 3.006 1.622 26.266 1 22.94 163 LYS B CA 1
ATOM 2840 C C . LYS B 1 163 ? 3.744 2.17 27.484 1 22.94 163 LYS B C 1
ATOM 2842 O O . LYS B 1 163 ? 3.605 3.348 27.828 1 22.94 163 LYS B O 1
ATOM 2847 N N . LYS B 1 164 ? 4.008 1.329 28.375 1 21.95 164 LYS B N 1
ATOM 2848 C CA . LYS B 1 164 ? 4.855 1.451 29.562 1 21.95 164 LYS B CA 1
ATOM 2849 C C . LYS B 1 164 ? 6.145 2.199 29.234 1 21.95 164 LYS B C 1
ATOM 2851 O O . LYS B 1 164 ? 6.906 1.786 28.359 1 21.95 164 LYS B O 1
ATOM 2856 N N . SER B 1 165 ? 6.148 3.508 29.422 1 21.98 165 SER B N 1
ATOM 2857 C CA . SER B 1 165 ? 7.348 4.336 29.328 1 21.98 165 SER B CA 1
ATOM 2858 C C . SER B 1 165 ? 8.414 3.875 30.312 1 21.98 165 SER B C 1
ATOM 2860 O O . SER B 1 165 ? 8.164 3.793 31.516 1 21.98 165 SER B O 1
ATOM 2862 N N . VAL B 1 166 ? 9.164 2.908 29.984 1 22 166 VAL B N 1
ATOM 2863 C CA . VAL B 1 166 ? 10.25 2.449 30.859 1 22 166 VAL B CA 1
ATOM 2864 C C . VAL B 1 166 ? 11.172 3.619 31.188 1 22 166 VAL B C 1
ATOM 2866 O O . VAL B 1 166 ? 11.602 4.352 30.297 1 22 166 VAL B O 1
ATOM 2869 N N . ASN B 1 167 ? 10.891 4.301 32.219 1 20.31 167 ASN B N 1
ATOM 2870 C CA . ASN B 1 167 ? 11.633 5.379 32.875 1 20.31 167 ASN B CA 1
ATOM 2871 C C . ASN B 1 167 ? 13.109 5.027 33.031 1 20.31 167 ASN B C 1
ATOM 2873 O O . ASN B 1 167 ? 13.453 4.07 33.719 1 20.31 167 ASN B O 1
ATOM 2877 N N . ALA B 1 168 ? 13.852 5.195 31.953 1 20.41 168 ALA B N 1
ATOM 2878 C CA . ALA B 1 168 ? 15.281 4.926 32.062 1 20.41 168 ALA B CA 1
ATOM 2879 C C . ALA B 1 168 ? 15.922 5.754 33.156 1 20.41 168 ALA B C 1
ATOM 2881 O O . ALA B 1 168 ? 15.656 6.953 33.281 1 20.41 168 ALA B O 1
ATOM 2882 N N . LYS B 1 169 ? 16.219 5.102 34.25 1 24.38 169 LYS B N 1
ATOM 2883 C CA . LYS B 1 169 ? 16.875 5.645 35.438 1 24.38 169 LYS B CA 1
ATOM 2884 C C . LYS B 1 169 ? 18.047 6.539 35.062 1 24.38 169 LYS B C 1
ATOM 2886 O O . LYS B 1 169 ? 18.859 6.184 34.188 1 24.38 169 LYS B O 1
ATOM 2891 N N . PRO B 1 170 ? 18.109 7.809 35.375 1 22.66 170 PRO B N 1
ATOM 2892 C CA . PRO B 1 170 ? 19.109 8.844 35.094 1 22.66 170 PRO B CA 1
ATOM 2893 C C . PRO B 1 170 ? 20.516 8.43 35.531 1 22.66 170 PRO B C 1
ATOM 2895 O O . PRO B 1 170 ? 20.719 8.008 36.656 1 22.66 170 PRO B O 1
ATOM 2898 N N . ILE B 1 171 ? 21.328 7.871 34.562 1 21.16 171 ILE B N 1
ATOM 2899 C CA . ILE B 1 171 ? 22.641 7.461 35.031 1 21.16 171 ILE B CA 1
ATOM 2900 C C . ILE B 1 171 ? 23.391 8.672 35.594 1 21.16 171 ILE B C 1
ATOM 2902 O O . ILE B 1 171 ? 23.375 9.75 35 1 21.16 171 ILE B O 1
ATOM 2906 N N . PRO B 1 172 ? 23.797 8.789 36.719 1 21.19 172 PRO B N 1
ATOM 2907 C CA . PRO B 1 172 ? 24.422 9.875 37.469 1 21.19 172 PRO B CA 1
ATOM 2908 C C . PRO B 1 172 ? 25.75 10.32 36.875 1 21.19 172 PRO B C 1
ATOM 2910 O O . PRO B 1 172 ? 26.453 11.148 37.469 1 21.19 172 PRO B O 1
ATOM 2913 N N . GLY B 1 173 ? 25.922 10.227 35.406 1 18.28 173 GLY B N 1
ATOM 2914 C CA . GLY B 1 173 ? 27.344 10.211 35.156 1 18.28 173 GLY B CA 1
ATOM 2915 C C . GLY B 1 173 ? 28.062 11.43 35.688 1 18.28 173 GLY B C 1
ATOM 2916 O O . GLY B 1 173 ? 27.438 12.375 36.156 1 18.28 173 GLY B O 1
ATOM 2917 N N . THR B 1 174 ? 29.047 12.008 34.625 1 21.61 174 THR B N 1
ATOM 2918 C CA . THR B 1 174 ? 30.469 12.25 34.469 1 21.61 174 THR B CA 1
ATOM 2919 C C . THR B 1 174 ? 30.797 13.727 34.719 1 21.61 174 THR B C 1
ATOM 2921 O O . THR B 1 174 ? 30.062 14.609 34.25 1 21.61 174 THR B O 1
ATOM 2924 N N . GLU B 1 175 ? 31.688 13.953 35.5 1 19.03 175 GLU B N 1
ATOM 2925 C CA . GLU B 1 175 ? 32.406 15.062 36.125 1 19.03 175 GLU B CA 1
ATOM 2926 C C . GLU B 1 175 ? 33.094 15.945 35.094 1 19.03 175 GLU B C 1
ATOM 2928 O O . GLU B 1 175 ? 33.344 15.508 33.969 1 19.03 175 GLU B O 1
ATOM 2933 N N . ASN B 1 176 ? 33.75 17.047 35.312 1 19.03 176 ASN B N 1
ATOM 2934 C CA . ASN B 1 176 ? 34.125 18.406 34.938 1 19.03 176 ASN B CA 1
ATOM 2935 C C . ASN B 1 176 ? 35.438 18.438 34.156 1 19.03 176 ASN B C 1
ATOM 2937 O O . ASN B 1 176 ? 35.969 19.5 33.875 1 19.03 176 ASN B O 1
ATOM 2941 N N . GLU B 1 177 ? 36.156 17.281 33.562 1 19.27 177 GLU B N 1
ATOM 2942 C CA . GLU B 1 177 ? 37.562 17.656 33.438 1 19.27 177 GLU B CA 1
ATOM 2943 C C . GLU B 1 177 ? 37.781 18.578 32.219 1 19.27 177 GLU B C 1
ATOM 2945 O O . GLU B 1 177 ? 37.438 18.219 31.109 1 19.27 177 GLU B O 1
ATOM 2950 N N . ASN B 1 178 ? 37.875 19.75 32.281 1 18 178 ASN B N 1
ATOM 2951 C CA . ASN B 1 178 ? 38.219 20.781 31.312 1 18 178 ASN B CA 1
ATOM 2952 C C . ASN B 1 178 ? 39.562 20.469 30.625 1 18 178 ASN B C 1
ATOM 2954 O O . ASN B 1 178 ? 39.625 20.5 29.391 1 18 178 ASN B O 1
ATOM 2958 N N . THR B 1 179 ? 40.812 20.828 31.016 1 19.52 179 THR B N 1
ATOM 2959 C CA . THR B 1 179 ? 41.656 21.875 30.453 1 19.52 179 THR B CA 1
ATOM 2960 C C . THR B 1 179 ? 42.844 21.266 29.719 1 19.52 179 THR B C 1
ATOM 2962 O O . THR B 1 179 ? 43.688 21.984 29.156 1 19.52 179 THR B O 1
ATOM 2965 N N . GLU B 1 180 ? 43.094 19.938 29.672 1 17.62 180 GLU B N 1
ATOM 2966 C CA . GLU B 1 180 ? 44.562 19.797 29.562 1 17.62 180 GLU B CA 1
ATOM 2967 C C . GLU B 1 180 ? 45.062 20.25 28.188 1 17.62 180 GLU B C 1
ATOM 2969 O O . GLU B 1 180 ? 44.25 20.438 27.266 1 17.62 180 GLU B O 1
ATOM 2974 N N . ASN B 1 181 ? 46.031 19.422 27.5 1 17.98 181 ASN B N 1
ATOM 2975 C CA . ASN B 1 181 ? 47.406 19.312 27.078 1 17.98 181 ASN B CA 1
ATOM 2976 C C . ASN B 1 181 ? 47.562 19.312 25.547 1 17.98 181 ASN B C 1
ATOM 2978 O O . ASN B 1 181 ? 47.062 18.391 24.891 1 17.98 181 ASN B O 1
ATOM 2982 N N . PHE B 1 182 ? 47.812 20.391 24.844 1 19.92 182 PHE B N 1
ATOM 2983 C CA . PHE B 1 182 ? 47.969 20.719 23.422 1 19.92 182 PHE B CA 1
ATOM 2984 C C . PHE B 1 182 ? 49.219 20.062 22.844 1 19.92 182 PHE B C 1
ATOM 2986 O O . PHE B 1 182 ? 49.5 20.203 21.656 1 19.92 182 PHE B O 1
ATOM 2993 N N . SER B 1 183 ? 50 19.25 23.453 1 19.59 183 SER B N 1
ATOM 2994 C CA . SER B 1 183 ? 51.344 19.297 22.844 1 19.59 183 SER B CA 1
ATOM 2995 C C . SER B 1 183 ? 51.344 18.625 21.469 1 19.59 183 SER B C 1
ATOM 2997 O O . SER B 1 183 ? 50.688 17.594 21.281 1 19.59 183 SER B O 1
ATOM 2999 N N . LYS B 1 184 ? 51.875 19.266 20.391 1 21.12 184 LYS B N 1
ATOM 3000 C CA . LYS B 1 184 ? 51.969 19.281 18.938 1 21.12 184 LYS B CA 1
ATOM 3001 C C . LYS B 1 184 ? 52.844 18.125 18.438 1 21.12 184 LYS B C 1
ATOM 3003 O O . LYS B 1 184 ? 53.156 18.062 17.25 1 21.12 184 LYS B O 1
ATOM 3008 N N . THR B 1 185 ? 52.906 16.984 19.031 1 18 185 THR B N 1
ATOM 3009 C CA . THR B 1 185 ? 54.094 16.297 18.531 1 18 185 THR B CA 1
ATOM 3010 C C . THR B 1 185 ? 53.875 15.812 17.094 1 18 185 THR B C 1
ATOM 3012 O O . THR B 1 185 ? 52.781 15.383 16.75 1 18 185 THR B O 1
ATOM 3015 N N . LYS B 1 186 ? 54.719 16.094 16.141 1 20.98 186 LYS B N 1
ATOM 3016 C CA . LYS B 1 186 ? 55.031 16.031 14.711 1 20.98 186 LYS B CA 1
ATOM 3017 C C . LYS B 1 186 ? 55.094 14.594 14.219 1 20.98 186 LYS B C 1
ATOM 3019 O O . LYS B 1 186 ? 55 14.336 13.016 1 20.98 186 LYS B O 1
ATOM 3024 N N . ASP B 1 187 ? 55.375 13.555 14.891 1 17.95 187 ASP B N 1
ATOM 3025 C CA . ASP B 1 187 ? 56.344 12.719 14.203 1 17.95 187 ASP B CA 1
ATOM 3026 C C . ASP B 1 187 ? 55.656 11.812 13.18 1 17.95 187 ASP B C 1
ATOM 3028 O O . ASP B 1 187 ? 56.125 11.688 12.039 1 17.95 187 ASP B O 1
ATOM 3032 N N . VAL B 1 188 ? 54.688 10.891 13.5 1 18.36 188 VAL B N 1
ATOM 3033 C CA . VAL B 1 188 ? 55.156 9.531 13.281 1 18.36 188 VAL B CA 1
ATOM 3034 C C . VAL B 1 188 ? 54.875 9.109 11.844 1 18.36 188 VAL B C 1
ATOM 3036 O O . VAL B 1 188 ? 55.75 8.656 11.125 1 18.36 188 VAL B O 1
ATOM 3039 N N . PRO B 1 189 ? 53.719 8.32 11.438 1 18.83 189 PRO B N 1
ATOM 3040 C CA . PRO B 1 189 ? 53.969 6.91 11.109 1 18.83 189 PRO B CA 1
ATOM 3041 C C . PRO B 1 189 ? 53.844 6.621 9.617 1 18.83 189 PRO B C 1
ATOM 3043 O O . PRO B 1 189 ? 52.75 6.77 9.062 1 18.83 189 PRO B O 1
ATOM 3046 N N . LYS B 1 190 ? 54.344 7.242 8.539 1 21.88 190 LYS B N 1
ATOM 3047 C CA . LYS B 1 190 ? 53.75 6.922 7.258 1 21.88 190 LYS B CA 1
ATOM 3048 C C . LYS B 1 190 ? 53.844 5.43 6.957 1 21.88 190 LYS B C 1
ATOM 3050 O O . LYS B 1 190 ? 53.625 5.004 5.816 1 21.88 190 LYS B O 1
ATOM 3055 N N . SER B 1 191 ? 53.781 4.398 7.82 1 17.62 191 SER B N 1
ATOM 3056 C CA . SER B 1 191 ? 54.375 3.125 7.414 1 17.62 191 SER B CA 1
ATOM 3057 C C . SER B 1 191 ? 53.406 2.324 6.551 1 17.62 191 SER B C 1
ATOM 3059 O O . SER B 1 191 ? 53.719 1.22 6.109 1 17.62 191 SER B O 1
ATOM 3061 N N . ASP B 1 192 ? 52.156 2.621 6.297 1 18.02 192 ASP B N 1
ATOM 3062 C CA . ASP B 1 192 ? 51.438 1.341 6.18 1 18.02 192 ASP B CA 1
ATOM 3063 C C . ASP B 1 192 ? 51.906 0.577 4.941 1 18.02 192 ASP B C 1
ATOM 3065 O O . ASP B 1 192 ? 52.25 1.181 3.916 1 18.02 192 ASP B O 1
ATOM 3069 N N . THR B 1 193 ? 52.031 -0.817 5.012 1 17.19 193 THR B N 1
ATOM 3070 C CA . THR B 1 193 ? 52.438 -2.123 4.512 1 17.19 193 THR B CA 1
ATOM 3071 C C . THR B 1 193 ? 51.5 -2.611 3.422 1 17.19 193 THR B C 1
ATOM 3073 O O . THR B 1 193 ? 50.281 -2.754 3.656 1 17.19 193 THR B O 1
ATOM 3076 N N . VAL B 1 194 ? 51.781 -2.469 2.082 1 19.38 194 VAL B N 1
ATOM 3077 C CA . VAL B 1 194 ? 51.281 -2.885 0.77 1 19.38 194 VAL B CA 1
ATOM 3078 C C . VAL B 1 194 ? 51.062 -4.398 0.75 1 19.38 194 VAL B C 1
ATOM 3080 O O . VAL B 1 194 ? 50.938 -4.996 -0.318 1 19.38 194 VAL B O 1
ATOM 3083 N N . LEU B 1 195 ? 50.594 -5.102 1.753 1 18.02 195 LEU B N 1
ATOM 3084 C CA . LEU B 1 195 ? 50.812 -6.543 1.709 1 18.02 195 LEU B CA 1
ATOM 3085 C C . LEU B 1 195 ? 49.875 -7.195 0.685 1 18.02 195 LEU B C 1
ATOM 3087 O O . LEU B 1 195 ? 49.719 -8.422 0.687 1 18.02 195 LEU B O 1
ATOM 3091 N N . LYS B 1 196 ? 49.031 -6.449 -0.197 1 16.92 196 LYS B N 1
ATOM 3092 C CA . LYS B 1 196 ? 48.031 -7.422 -0.622 1 16.92 196 LYS B CA 1
ATOM 3093 C C . LYS B 1 196 ? 48.688 -8.703 -1.134 1 16.92 196 LYS B C 1
ATOM 3095 O O . LYS B 1 196 ? 49.781 -8.656 -1.717 1 16.92 196 LYS B O 1
ATOM 3100 N N . ALA B 1 197 ? 47.75 -9.875 -1.481 1 16.66 197 ALA B N 1
ATOM 3101 C CA . ALA B 1 197 ? 47.281 -11.258 -1.493 1 16.66 197 ALA B CA 1
ATOM 3102 C C . ALA B 1 197 ? 47.719 -11.977 -2.77 1 16.66 197 ALA B C 1
ATOM 3104 O O . ALA B 1 197 ? 47.594 -11.422 -3.867 1 16.66 197 ALA B O 1
ATOM 3105 N N . THR B 1 198 ? 48.438 -13.07 -2.66 1 16.97 198 THR B N 1
ATOM 3106 C CA . THR B 1 198 ? 49.156 -14.156 -3.334 1 16.97 198 THR B CA 1
ATOM 3107 C C . THR B 1 198 ? 48.219 -14.867 -4.328 1 16.97 198 THR B C 1
ATOM 3109 O O . THR B 1 198 ? 47.062 -15.164 -4.016 1 16.97 198 THR B O 1
ATOM 3112 N N . LYS B 1 199 ? 48.594 -14.891 -5.695 1 18.81 199 LYS B N 1
ATOM 3113 C CA . LYS B 1 199 ? 48.281 -15.406 -7.031 1 18.81 199 LYS B CA 1
ATOM 3114 C C . LYS B 1 199 ? 48.156 -16.922 -7.02 1 18.81 199 LYS B C 1
ATOM 3116 O O . LYS B 1 199 ? 48.219 -17.562 -8.07 1 18.81 199 LYS B O 1
ATOM 3121 N N . LEU B 1 200 ? 47.688 -17.766 -6.156 1 17.11 200 LEU B N 1
ATOM 3122 C CA . LEU B 1 200 ? 47.969 -19.188 -6.281 1 17.11 200 LEU B CA 1
ATOM 3123 C C . LEU B 1 200 ? 47.281 -19.766 -7.523 1 17.11 200 LEU B C 1
ATOM 3125 O O . LEU B 1 200 ? 46.062 -19.828 -7.602 1 17.11 200 LEU B O 1
ATOM 3129 N N . LYS B 1 201 ? 47.938 -19.609 -8.797 1 17.88 201 LYS B N 1
ATOM 3130 C CA . LYS B 1 201 ? 47.688 -20.266 -10.07 1 17.88 201 LYS B CA 1
ATOM 3131 C C . LYS B 1 201 ? 47.719 -21.781 -9.922 1 17.88 201 LYS B C 1
ATOM 3133 O O . LYS B 1 201 ? 48.75 -22.375 -9.719 1 17.88 201 LYS B O 1
ATOM 3138 N N . ALA B 1 202 ? 46.906 -22.578 -9.477 1 17.16 202 ALA B N 1
ATOM 3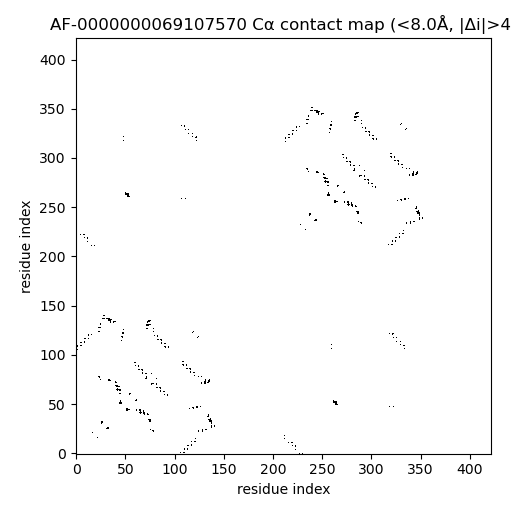139 C CA . ALA B 1 202 ? 47.031 -24.031 -9.367 1 17.16 202 ALA B CA 1
ATOM 3140 C C . ALA B 1 202 ? 46.75 -24.703 -10.711 1 17.16 202 ALA B C 1
ATOM 3142 O O . ALA B 1 202 ? 46.344 -25.875 -10.75 1 17.16 202 ALA B O 1
ATOM 3143 N N . LYS B 1 203 ? 46.812 -24.047 -12.008 1 18.94 203 LYS B N 1
ATOM 3144 C CA . LYS B 1 203 ? 46.219 -25 -12.938 1 18.94 203 LYS B CA 1
ATOM 3145 C C . LYS B 1 203 ? 46.906 -26.375 -12.852 1 18.94 203 LYS B C 1
ATOM 3147 O O . LYS B 1 203 ? 48.062 -26.469 -12.43 1 18.94 203 LYS B O 1
ATOM 3152 N N . ASN B 1 204 ? 46.188 -27.469 -13.547 1 17.97 204 ASN B N 1
ATOM 3153 C CA . ASN B 1 204 ? 46 -28.906 -13.609 1 17.97 204 ASN B CA 1
ATOM 3154 C C . ASN B 1 204 ? 47.188 -29.609 -14.242 1 17.97 204 ASN B C 1
ATOM 3156 O O . ASN B 1 204 ? 48 -28.984 -14.945 1 17.97 204 ASN B O 1
ATOM 3160 N N . ARG B 1 205 ? 47.188 -31 -14.367 1 17.97 205 ARG B N 1
ATOM 3161 C CA . ARG B 1 205 ? 47.781 -32.312 -14.281 1 17.97 205 ARG B CA 1
ATOM 3162 C C . ARG B 1 205 ? 48.219 -32.812 -15.656 1 17.97 205 ARG B C 1
ATOM 3164 O O . ARG B 1 205 ? 47.375 -33.375 -16.406 1 17.97 205 ARG B O 1
ATOM 3171 N N . HIS B 1 206 ? 48.906 -31.969 -16.594 1 21.17 206 HIS B N 1
ATOM 3172 C CA . HIS B 1 206 ? 49.156 -32.719 -17.812 1 21.17 206 HIS B CA 1
ATOM 3173 C C . HIS B 1 206 ? 50.094 -33.906 -17.547 1 21.17 206 HIS B C 1
ATOM 3175 O O . HIS B 1 206 ? 51.25 -33.719 -17.141 1 21.17 206 HIS B O 1
ATOM 3181 N N . GLN B 1 207 ? 49.75 -35.125 -17.359 1 18.03 207 GLN B N 1
ATOM 3182 C CA . GLN B 1 207 ? 50.562 -36.312 -17.203 1 18.03 207 GLN B CA 1
ATOM 3183 C C . GLN B 1 207 ? 51.344 -36.625 -18.484 1 18.03 207 GLN B C 1
ATOM 3185 O O . GLN B 1 207 ? 52.562 -36.875 -18.453 1 18.03 207 GLN B O 1
ATOM 3190 N N . HIS B 1 208 ? 50.844 -37.094 -19.766 1 23.11 208 HIS B N 1
ATOM 3191 C CA . HIS B 1 208 ? 51.469 -38.344 -20.203 1 23.11 208 HIS B CA 1
ATOM 3192 C C . HIS B 1 208 ? 52.781 -38.062 -20.922 1 23.11 208 HIS B C 1
ATOM 3194 O O . HIS B 1 208 ? 53.031 -36.969 -21.391 1 23.11 208 HIS B O 1
ATOM 3200 N N . GLU B 1 209 ? 53.75 -39.344 -21.328 1 20.72 209 GLU B N 1
ATOM 3201 C CA . GLU B 1 209 ? 54.969 -39.969 -21.75 1 20.72 209 GLU B CA 1
ATOM 3202 C C . GLU B 1 209 ? 55.125 -39.875 -23.266 1 20.72 209 GLU B C 1
ATOM 3204 O O . GLU B 1 209 ? 54.219 -40.25 -24.016 1 20.72 209 GLU B O 1
ATOM 3209 N N . ASP B 1 210 ? 55.719 -38.969 -24 1 19.34 210 ASP B N 1
ATOM 3210 C CA . ASP B 1 210 ? 56.406 -39.188 -25.25 1 19.34 210 ASP B CA 1
ATOM 3211 C C . ASP B 1 210 ? 57.469 -40.281 -25.109 1 19.34 210 ASP B C 1
ATOM 3213 O O . ASP B 1 210 ? 58.219 -40.281 -24.141 1 19.34 210 ASP B O 1
ATOM 3217 N N . LEU B 1 211 ? 57.281 -41.562 -25.734 1 18.86 211 LEU B N 1
ATOM 3218 C CA . LEU B 1 211 ? 58.062 -42.031 -26.844 1 18.86 211 LEU B CA 1
ATOM 3219 C C . LEU B 1 211 ? 57.938 -41.094 -28.047 1 18.86 211 LEU B C 1
ATOM 3221 O O . LEU B 1 211 ? 56.875 -40.531 -28.281 1 18.86 211 LEU B O 1
#

pLDDT: mean 70.17, std 34.22, range [15.88, 98.94]

InterPro domains:
  IPR010711 Group XII secretory phospholipase A2 precursor [PF06951] (2-140)
  IPR010711 Group XII secretory phospholipase A2 precursor [PTHR12824] (3-142)
  IPR036444 Phospholipase A2 domain superfamily [G3DSA:1.20.90.10] (26-125)
  IPR036444 Phospholipase A2 domain superfamily [SSF48619] (38-124)

Sequence (422 aa):
MIDKVGDMLGELVDSLDSINSPCSFKCPNGIKPKARENHIKSSNGCGTFGFEIDTSTVPLMTKCCDQHDFCYDTCNSNKDKCDSDFKACLLNMCKKMEKSLEKDEFEGCKATAELMFTGTTMLGCTSFKDSQKRACDCGEIDMDSDPDVLRVNSGKSTLIHGKKSVNAKPIPGTENENTENFSKTKDVPKSDTVLKATKLKAKNRHQHEDLMIDKVGDMLGELVDSLDSINSPCSFKCPNGIKPKARENHIKSSNGCGTFGFEIDTSTVPLMTKCCDQHDFCYDTCNSNKDKCDSDFKACLLNMCKKMEKSLEKDEFEGCKATAELMFTGTTMLGCTSFKDSQKRACDCGEIDMDSDPDVLRVNSGKSTLIHGKKSVNAKPIPGTENENTENFSKTKDVPKSDTVLKATKLKAKNRHQHEDL

Nearest PDB structures (foldseek):
  1yo7-assembly2_B  TM=3.262E-01  e=6.484E+00  Escherichia coli
  6ksb-assembly1_B  TM=3.823E-01  e=8.127E+00  Mycolicibacterium smegmatis
  4h9p-assembly1_C  TM=3.893E-01  e=3.996E+00  Homo sapiens
  1yo7-assembly2_B  TM=3.262E-01  e=8.375E+00  Escherichia coli
  6ksb-assembly1_B  TM=3.823E-01  e=7.912E+00  Mycolicibacterium smegmatis

Foldseek 3Di:
DLVVLLVVLVVVLVVCPVVDPFQDAADPVRDQWAFDPPDDQFADAADFDPDHDDCVVPVLLRVLRGQLSSQLLAAPHHNVVSLVSSLVSQLVSLVVCVVVDDPVVSSVSSSVSSVSSSRCSVGVSVVSNVSNVRGTDPPDPPVPPPPPPPPPVPPPPPPCPPPPPPPPPDPDDPVPDDPDDPDDDDDPDDDDDDPPPPPPPVDDDDDDDDD/DLVVLLVVLVVVLVVCPVVDPFQDAADPVRDQWAFDPPDDQDADAADFDPDHDDCVVPVLLRVLRGQLSSQLLAAPHHNVVSLVSSLVSQLVSLVVCVVVDDPVRSSVSSSVSSVSSSRCSVGVSVVSNVSNVRGTDPPDPPVPPPPPPPPPVPPPPPPCPVPPPPPPDPDPDDDDDDDDDPDDDPDDDPDDDPPDDDDPPPDDDPDDDDD

Solvent-accessible surface area (backbone atoms only — not comparable to full-atom values): 26101 Å² total; per-residue (Å²): 107,59,65,57,50,46,50,55,52,47,50,50,53,52,51,48,55,70,74,40,78,78,74,74,78,75,31,92,84,68,50,75,66,32,69,30,85,87,58,73,66,52,62,88,64,38,67,47,80,88,33,39,43,58,40,84,90,39,59,69,54,45,51,36,29,38,54,32,32,32,40,37,26,33,46,84,54,55,59,69,58,35,46,52,51,34,32,53,44,41,45,48,51,39,60,74,41,37,89,81,37,55,71,68,53,41,49,47,43,47,46,49,27,47,50,52,37,51,42,42,67,73,45,29,51,66,62,35,41,53,29,29,60,66,17,24,35,66,72,84,70,71,74,80,70,64,76,76,68,69,78,70,76,69,76,66,76,69,76,70,73,73,72,80,75,77,73,77,72,77,80,75,75,73,71,74,85,78,83,74,78,81,65,87,74,89,75,85,68,69,89,79,84,70,84,65,79,70,72,80,68,85,65,85,75,90,67,94,74,91,133,108,59,66,56,48,46,51,52,52,47,50,50,54,52,50,47,53,70,72,38,78,77,74,74,77,76,30,92,85,68,48,76,68,32,69,31,87,88,59,72,65,52,61,88,65,38,68,48,78,88,34,40,43,58,42,82,90,39,60,68,54,44,52,36,30,38,53,34,32,32,40,39,25,32,45,86,54,55,57,70,57,34,44,51,50,34,32,53,43,40,45,47,50,40,60,74,42,36,89,81,37,55,71,69,52,41,49,47,45,46,46,48,28,48,49,52,37,52,43,42,68,74,43,28,51,66,60,35,40,53,27,29,60,66,17,24,36,64,71,85,70,71,74,78,70,64,78,78,69,69,77,71,77,69,76,69,76,66,76,69,73,73,68,77,75,76,75,74,75,79,74,80,77,87,84,80,88,74,78,86,82,78,82,73,82,78,76,79,79,83,69,87,80,82,72,85,85,86,76,87,76,71,86,86,83,84,73,91,84,82,131